Protein AF-A0A1Y3SYG1-F1 (afdb_monomer)

pLDDT: mean 78.24, std 21.33, range [22.05, 96.75]

Structure (mmCIF, N/CA/C/O backbone):
data_AF-A0A1Y3SYG1-F1
#
_entry.id   AF-A0A1Y3SYG1-F1
#
loop_
_atom_site.group_PDB
_atom_site.id
_atom_site.type_symbol
_atom_site.label_atom_id
_atom_site.label_alt_id
_atom_site.label_comp_id
_atom_site.label_asym_id
_atom_site.label_entity_id
_atom_site.label_seq_id
_atom_site.pdbx_PDB_ins_code
_atom_site.Cartn_x
_atom_site.Cartn_y
_atom_site.Cartn_z
_atom_site.occupancy
_atom_site.B_iso_or_equiv
_atom_site.auth_seq_id
_atom_site.auth_comp_id
_atom_site.auth_asym_id
_atom_site.auth_atom_id
_atom_site.pdbx_PDB_model_num
ATOM 1 N N . MET A 1 1 ? -58.475 -27.259 2.600 1.00 42.44 1 MET A N 1
ATOM 2 C CA . MET A 1 1 ? -57.195 -27.755 2.063 1.00 42.44 1 MET A CA 1
ATOM 3 C C . MET A 1 1 ? -57.195 -27.376 0.604 1.00 42.44 1 MET A C 1
ATOM 5 O O . MET A 1 1 ? -57.738 -28.128 -0.192 1.00 42.44 1 MET A O 1
ATOM 9 N N . ASP A 1 2 ? -56.652 -26.208 0.284 1.00 41.34 2 ASP A N 1
ATOM 10 C CA . ASP A 1 2 ? -56.422 -25.823 -1.103 1.00 41.34 2 ASP A CA 1
ATOM 11 C C . ASP A 1 2 ? -54.920 -25.960 -1.337 1.00 41.34 2 ASP A C 1
ATOM 13 O O . ASP A 1 2 ? -54.123 -25.118 -0.933 1.00 41.34 2 ASP A O 1
ATOM 17 N N . ASN A 1 3 ? -54.540 -27.117 -1.884 1.00 49.56 3 ASN A N 1
ATOM 18 C CA . ASN A 1 3 ? -53.209 -27.363 -2.424 1.00 49.56 3 ASN A CA 1
ATOM 19 C C . ASN A 1 3 ? -53.085 -26.517 -3.697 1.00 49.56 3 ASN A C 1
ATOM 21 O O . ASN A 1 3 ? -53.417 -26.979 -4.791 1.00 49.56 3 ASN A O 1
ATOM 25 N N . GLU A 1 4 ? -52.640 -25.268 -3.562 1.00 53.72 4 GLU A N 1
ATOM 26 C CA . GLU A 1 4 ? -52.100 -24.544 -4.706 1.00 53.72 4 GLU A CA 1
ATOM 27 C C . GLU A 1 4 ? -50.826 -25.262 -5.147 1.00 53.72 4 GLU A C 1
ATOM 29 O O . GLU A 1 4 ? -49.829 -25.320 -4.431 1.00 53.72 4 GLU A O 1
ATOM 34 N N . ILE A 1 5 ? -50.877 -25.848 -6.339 1.00 57.03 5 ILE A N 1
ATOM 35 C CA . ILE A 1 5 ? -49.697 -26.339 -7.038 1.00 57.03 5 ILE A CA 1
ATOM 36 C C . ILE A 1 5 ? -48.777 -25.130 -7.233 1.00 57.03 5 ILE A C 1
ATOM 38 O O . ILE A 1 5 ? -49.050 -24.260 -8.064 1.00 57.03 5 ILE A O 1
ATOM 42 N N . THR A 1 6 ? -47.694 -25.056 -6.461 1.00 62.66 6 THR A N 1
ATOM 43 C CA . THR A 1 6 ? -46.644 -24.052 -6.635 1.00 62.66 6 THR A CA 1
ATOM 44 C C . THR A 1 6 ? -45.927 -24.332 -7.957 1.00 62.66 6 THR A C 1
ATOM 46 O O . THR A 1 6 ? -44.929 -25.045 -8.005 1.00 62.66 6 THR A O 1
ATOM 49 N N . ASN A 1 7 ? -46.466 -23.825 -9.069 1.00 79.38 7 ASN A N 1
ATOM 50 C CA . ASN A 1 7 ? -45.788 -23.879 -10.363 1.00 79.38 7 ASN A CA 1
ATOM 51 C C . ASN A 1 7 ? -44.455 -23.103 -10.276 1.00 79.38 7 ASN A C 1
ATOM 53 O O . ASN A 1 7 ? -44.342 -22.150 -9.501 1.00 79.38 7 ASN A O 1
ATOM 57 N N . TYR A 1 8 ? -43.459 -23.494 -11.076 1.00 76.50 8 TYR A N 1
ATOM 58 C CA . TYR A 1 8 ? -42.119 -22.898 -11.145 1.00 76.50 8 TYR A CA 1
ATOM 59 C C . TYR A 1 8 ? -42.157 -21.362 -11.188 1.00 76.50 8 TYR A C 1
ATOM 61 O O . TYR A 1 8 ? -41.425 -20.701 -10.451 1.00 76.50 8 TYR A O 1
ATOM 69 N N . ASP A 1 9 ? -43.071 -20.789 -11.973 1.00 80.00 9 ASP A N 1
ATOM 70 C CA . ASP A 1 9 ? -43.232 -19.337 -12.080 1.00 80.00 9 ASP A CA 1
ATOM 71 C C . ASP A 1 9 ? -43.737 -18.694 -10.778 1.00 80.00 9 ASP A C 1
ATOM 73 O O . ASP A 1 9 ? -43.258 -17.627 -10.391 1.00 80.00 9 ASP A O 1
ATOM 77 N N . ASN A 1 10 ? -44.636 -19.361 -10.044 1.00 82.81 10 ASN A N 1
ATOM 78 C CA . ASN A 1 10 ? -45.093 -18.903 -8.728 1.00 82.81 10 ASN A CA 1
ATOM 79 C C . ASN A 1 10 ? -43.961 -18.966 -7.695 1.00 82.81 10 ASN A C 1
ATOM 81 O O . ASN A 1 10 ? -43.742 -17.990 -6.978 1.00 82.81 10 ASN A O 1
ATOM 85 N N . ALA A 1 11 ? -43.193 -20.059 -7.654 1.00 76.06 11 ALA A N 1
ATOM 86 C CA . ALA A 1 11 ? -42.041 -20.182 -6.758 1.00 76.06 11 ALA A CA 1
ATOM 87 C C . ALA A 1 11 ? -40.974 -19.109 -7.051 1.00 76.06 11 ALA A C 1
ATOM 89 O O . ALA A 1 11 ? -40.491 -18.440 -6.137 1.00 76.06 11 ALA A O 1
ATOM 90 N N . LYS A 1 12 ? -40.661 -18.870 -8.331 1.00 77.25 12 LYS A N 1
ATOM 91 C CA . LYS A 1 12 ? -39.706 -17.840 -8.768 1.00 77.25 12 LYS A CA 1
ATOM 92 C C . LYS A 1 12 ? -40.159 -16.429 -8.395 1.00 77.25 12 LYS A C 1
ATOM 94 O O . LYS A 1 12 ? -39.336 -15.612 -7.980 1.00 77.25 12 LYS A O 1
ATOM 99 N N . ASN A 1 13 ? -41.455 -16.141 -8.510 1.00 76.19 13 ASN A N 1
ATOM 100 C CA . ASN A 1 13 ? -42.017 -14.849 -8.123 1.00 76.19 13 ASN A CA 1
ATOM 101 C C . ASN A 1 13 ? -42.009 -14.641 -6.602 1.00 76.19 13 ASN A C 1
ATOM 103 O O . ASN A 1 13 ? -41.673 -13.545 -6.157 1.00 76.19 13 ASN A O 1
ATOM 107 N N . ILE A 1 14 ? -42.300 -15.679 -5.807 1.00 81.06 14 ILE A N 1
ATOM 108 C CA . ILE A 1 14 ? -42.195 -15.623 -4.339 1.00 81.06 14 ILE A CA 1
ATOM 109 C C . ILE A 1 14 ? -40.745 -15.358 -3.917 1.00 81.06 14 ILE A C 1
ATOM 111 O O . ILE A 1 14 ? -40.501 -14.426 -3.156 1.00 81.06 14 ILE A O 1
ATOM 115 N N . ILE A 1 15 ? -39.777 -16.097 -4.476 1.00 77.31 15 ILE A N 1
ATOM 116 C CA . ILE A 1 15 ? -38.346 -15.904 -4.186 1.00 77.31 15 ILE A CA 1
ATOM 117 C C . ILE A 1 15 ? -37.906 -14.480 -4.542 1.00 77.31 15 ILE A C 1
ATOM 119 O O . ILE A 1 15 ? -37.260 -13.819 -3.731 1.00 77.31 15 ILE A O 1
ATOM 123 N N . ARG A 1 16 ? -38.276 -13.978 -5.729 1.00 72.12 16 ARG A N 1
ATOM 124 C CA . ARG A 1 16 ? -37.941 -12.609 -6.146 1.00 72.12 16 ARG A CA 1
ATOM 125 C C . ARG A 1 16 ? -38.507 -11.576 -5.168 1.00 72.12 16 ARG A C 1
ATOM 127 O O . ARG A 1 16 ? -37.758 -10.730 -4.689 1.00 72.12 16 ARG A O 1
ATOM 134 N N . ARG A 1 17 ? -39.790 -11.687 -4.816 1.00 76.38 17 ARG A N 1
ATOM 135 C CA . ARG A 1 17 ? -40.459 -10.778 -3.876 1.00 76.38 17 ARG A CA 1
ATOM 136 C C . ARG A 1 17 ? -39.816 -10.806 -2.488 1.00 76.38 17 ARG A C 1
ATOM 138 O O . ARG A 1 17 ? -39.664 -9.763 -1.858 1.00 76.38 17 ARG A O 1
ATOM 145 N N . ASP A 1 18 ? -39.438 -11.980 -1.995 1.00 75.94 18 ASP A N 1
ATOM 146 C CA . ASP A 1 18 ? -38.843 -12.117 -0.665 1.00 75.94 18 ASP A CA 1
ATOM 147 C C . ASP A 1 18 ? -37.390 -11.592 -0.641 1.00 75.94 18 ASP A C 1
ATOM 149 O O . ASP A 1 18 ? -36.974 -10.972 0.343 1.00 75.94 18 ASP A O 1
ATOM 153 N N . LEU A 1 19 ? -36.644 -11.728 -1.747 1.00 68.19 19 LEU A N 1
ATOM 154 C CA . LEU A 1 19 ? -35.332 -11.094 -1.937 1.00 68.19 19 LEU A CA 1
ATOM 155 C C . LEU A 1 19 ? -35.434 -9.560 -2.036 1.00 68.19 19 LEU A C 1
ATOM 157 O O . LEU A 1 19 ? -34.642 -8.850 -1.413 1.00 68.19 19 LEU A O 1
ATOM 161 N N . GLU A 1 20 ? -36.436 -9.037 -2.747 1.00 67.25 20 GLU A N 1
ATOM 162 C CA . GLU A 1 20 ? -36.763 -7.600 -2.790 1.00 67.25 20 GLU A CA 1
ATOM 163 C C . GLU A 1 20 ? -37.224 -7.075 -1.419 1.00 67.25 20 GLU A C 1
ATOM 165 O O . GLU A 1 20 ? -36.892 -5.964 -1.011 1.00 67.25 20 GLU A O 1
ATOM 170 N N . SER A 1 21 ? -37.965 -7.876 -0.650 1.00 73.44 21 SER A N 1
ATOM 171 C CA . SER A 1 21 ? -38.320 -7.547 0.734 1.00 73.44 21 SER A CA 1
ATOM 172 C C . SER A 1 21 ? -37.069 -7.450 1.610 1.00 73.44 21 SER A C 1
ATOM 174 O O . SER A 1 21 ? -36.963 -6.564 2.460 1.00 73.44 21 SER A O 1
ATOM 176 N N . MET A 1 22 ? -36.082 -8.318 1.379 1.00 71.00 22 MET A N 1
ATOM 177 C CA . MET A 1 22 ? -34.834 -8.326 2.130 1.00 71.00 22 MET A CA 1
ATOM 178 C C . MET A 1 22 ? -33.996 -7.064 1.893 1.00 71.00 22 MET A C 1
ATOM 180 O O . MET A 1 22 ? -33.444 -6.541 2.858 1.00 71.00 22 MET A O 1
ATOM 184 N N . SER A 1 23 ? -33.937 -6.522 0.668 1.00 65.06 23 SER A N 1
ATOM 185 C CA . SER A 1 23 ? -33.213 -5.265 0.395 1.00 65.06 23 SER A CA 1
ATOM 186 C C . SER A 1 23 ? -33.805 -4.075 1.163 1.00 65.06 23 SER A C 1
ATOM 188 O O . SER A 1 23 ? -33.058 -3.253 1.697 1.00 65.06 23 SER A O 1
ATOM 190 N N . ARG A 1 24 ? -35.134 -4.037 1.322 1.00 80.50 24 ARG A N 1
ATOM 191 C CA . ARG A 1 24 ? -35.847 -3.000 2.089 1.00 80.50 24 ARG A CA 1
ATOM 192 C C . ARG A 1 24 ? -35.572 -3.073 3.589 1.00 80.50 24 ARG A C 1
ATOM 194 O O . ARG A 1 24 ? -35.461 -2.033 4.234 1.00 80.50 24 ARG A O 1
ATOM 201 N N . LYS A 1 25 ? -35.401 -4.281 4.141 1.00 86.56 25 LYS A N 1
ATOM 202 C CA . LYS A 1 25 ? -35.158 -4.477 5.582 1.00 86.56 25 LYS A CA 1
ATOM 203 C C . LYS A 1 25 ? -33.915 -3.733 6.071 1.00 86.56 25 LYS A C 1
ATOM 205 O O . LYS A 1 25 ? -33.938 -3.216 7.178 1.00 86.56 25 LYS A O 1
ATOM 210 N N . PHE A 1 26 ? -32.864 -3.597 5.260 1.00 86.81 26 PHE A N 1
ATOM 211 C CA . PHE A 1 26 ? -31.655 -2.869 5.673 1.00 86.81 26 PHE A CA 1
ATOM 212 C C . PHE A 1 26 ? -31.887 -1.360 5.836 1.00 86.81 26 PHE A C 1
ATOM 214 O O . PHE A 1 26 ? -31.311 -0.757 6.738 1.00 86.81 26 PHE A O 1
ATOM 221 N N . ILE A 1 27 ? -32.769 -0.759 5.027 1.00 90.00 27 ILE A N 1
ATOM 222 C CA . ILE A 1 27 ? -33.174 0.648 5.184 1.00 90.00 27 ILE A CA 1
ATOM 223 C C . ILE A 1 27 ? -33.971 0.828 6.473 1.00 90.00 27 ILE A C 1
ATOM 225 O O . ILE A 1 27 ? -33.717 1.768 7.225 1.00 90.00 27 ILE A O 1
ATOM 229 N N . THR A 1 28 ? -34.889 -0.098 6.754 1.00 91.38 28 THR A N 1
ATOM 230 C CA . THR A 1 28 ? -35.680 -0.108 7.988 1.00 91.38 28 THR A CA 1
ATOM 231 C C . THR A 1 28 ? -34.801 -0.291 9.227 1.00 91.38 28 THR A C 1
ATOM 233 O O . THR A 1 28 ? -34.952 0.443 10.198 1.00 91.38 28 THR A O 1
ATOM 236 N N . ILE A 1 29 ? -33.844 -1.222 9.195 1.00 91.94 29 ILE A N 1
ATOM 237 C CA . ILE A 1 29 ? -32.902 -1.419 10.303 1.00 91.94 29 ILE A CA 1
ATOM 238 C C . ILE A 1 29 ? -32.026 -0.173 10.477 1.00 91.94 29 ILE A C 1
ATOM 240 O O . ILE A 1 29 ? -31.853 0.291 11.598 1.00 91.94 29 ILE A O 1
ATOM 244 N N . GLY A 1 30 ? -31.537 0.422 9.383 1.00 92.94 30 GLY A N 1
ATOM 245 C CA . GLY A 1 30 ? -30.796 1.684 9.420 1.00 92.94 30 GLY A CA 1
ATOM 246 C C . GLY A 1 30 ? -31.573 2.819 10.096 1.00 92.94 30 GLY A C 1
ATOM 247 O O . GLY A 1 30 ? -31.002 3.539 10.911 1.00 92.94 30 GLY A O 1
ATOM 248 N N . TYR A 1 31 ? -32.878 2.938 9.828 1.00 95.12 31 TYR A N 1
ATOM 249 C CA . TYR A 1 31 ? -33.758 3.899 10.503 1.00 95.12 31 TYR A CA 1
ATOM 250 C C . TYR A 1 31 ? -33.826 3.661 12.017 1.00 95.12 31 TYR A C 1
ATOM 252 O O . TYR A 1 31 ? -33.627 4.591 12.795 1.00 95.12 31 TYR A O 1
ATOM 260 N N . TYR A 1 32 ? -34.063 2.422 12.455 1.00 94.94 32 TYR A N 1
ATOM 261 C CA . TYR A 1 32 ? -34.154 2.122 13.887 1.00 94.94 32 TYR A CA 1
ATOM 262 C C . TYR A 1 32 ? -32.809 2.258 14.606 1.00 94.94 32 TYR A C 1
ATOM 264 O O . TYR A 1 32 ? -32.778 2.742 15.734 1.00 94.94 32 TYR A O 1
ATOM 272 N N . LEU A 1 33 ? -31.693 1.928 13.951 1.00 94.50 33 LEU A N 1
ATOM 273 C CA . LEU A 1 33 ? -30.353 2.190 14.483 1.00 94.50 33 LEU A CA 1
ATOM 274 C C . LEU A 1 33 ? -30.116 3.694 14.682 1.00 94.50 33 LEU A C 1
ATOM 276 O O . LEU A 1 33 ? -29.627 4.092 15.738 1.00 94.50 33 LEU A O 1
ATOM 280 N N . LYS A 1 34 ? -30.529 4.537 13.723 1.00 94.19 34 LYS A N 1
ATOM 281 C CA . LYS A 1 34 ? -30.497 6.003 13.873 1.00 94.19 34 LYS A CA 1
ATOM 282 C C . LYS A 1 34 ? -31.398 6.468 15.012 1.00 94.19 34 LYS A C 1
ATOM 284 O O . LYS A 1 34 ? -30.951 7.236 15.850 1.00 94.19 34 LYS A O 1
ATOM 289 N N . MET A 1 35 ? -32.625 5.955 15.099 1.00 91.75 35 MET A N 1
ATOM 290 C CA . MET A 1 35 ? -33.562 6.289 16.175 1.00 91.75 35 MET A CA 1
ATOM 291 C C . MET A 1 35 ? -32.984 5.959 17.560 1.00 91.75 35 MET A C 1
ATOM 293 O O . MET A 1 35 ? -33.069 6.784 18.465 1.00 91.75 35 MET A O 1
ATOM 297 N N . ILE A 1 36 ? -32.368 4.786 17.728 1.00 93.12 36 ILE A N 1
ATOM 298 C CA . ILE A 1 36 ? -31.733 4.370 18.988 1.00 93.12 36 ILE A CA 1
ATOM 299 C C . ILE A 1 36 ? -30.513 5.247 19.291 1.00 93.12 36 ILE A C 1
ATOM 301 O O . ILE A 1 36 ? -30.333 5.664 20.434 1.00 93.12 36 ILE A O 1
ATOM 305 N N . ARG A 1 37 ? -29.694 5.557 18.277 1.00 94.25 37 ARG A N 1
ATOM 306 C CA . ARG A 1 37 ? -28.518 6.427 18.402 1.00 94.25 37 ARG A CA 1
ATOM 307 C C . ARG A 1 37 ? -28.899 7.845 18.823 1.00 94.25 37 ARG A C 1
ATOM 309 O O . ARG A 1 37 ? -28.359 8.351 19.799 1.00 94.25 37 ARG A O 1
ATOM 316 N N . ASP A 1 38 ? -29.819 8.468 18.093 1.00 92.31 38 ASP A N 1
ATOM 317 C CA . ASP A 1 38 ? -30.167 9.886 18.230 1.00 92.31 38 ASP A CA 1
ATOM 318 C C . ASP A 1 38 ? -30.917 10.170 19.542 1.00 92.31 38 ASP A C 1
ATOM 320 O O . ASP A 1 38 ? -30.843 11.276 20.069 1.00 92.31 38 ASP A O 1
ATOM 324 N N . ASN A 1 39 ? -31.597 9.160 20.096 1.00 91.75 39 ASN A N 1
ATOM 325 C CA . ASN A 1 39 ? -32.260 9.228 21.401 1.00 91.75 39 ASN A CA 1
ATOM 326 C C . ASN A 1 39 ? -31.435 8.598 22.540 1.00 91.75 39 ASN A C 1
ATOM 328 O O . ASN A 1 39 ? -31.955 8.427 23.641 1.00 91.75 39 ASN A O 1
ATOM 332 N N . GLU A 1 40 ? -30.185 8.203 22.278 1.00 91.25 40 GLU A N 1
ATOM 333 C CA . GLU A 1 40 ? -29.281 7.547 23.237 1.00 91.25 40 GLU A CA 1
ATOM 334 C C . GLU A 1 40 ? -29.888 6.323 23.961 1.00 91.25 40 GLU A C 1
ATOM 336 O O . GLU A 1 40 ? -29.518 6.002 25.091 1.00 91.25 40 GLU A O 1
ATOM 341 N N . MET A 1 41 ? -30.823 5.613 23.317 1.00 92.94 41 MET A N 1
ATOM 342 C CA . MET A 1 41 ? -31.581 4.510 23.930 1.00 92.94 41 MET A CA 1
ATOM 343 C C . MET A 1 41 ? -30.693 3.314 24.292 1.00 92.94 41 MET A C 1
ATOM 345 O O . MET A 1 41 ? -30.997 2.599 25.239 1.00 92.94 41 MET A O 1
ATOM 349 N N . TYR A 1 42 ? -29.563 3.146 23.600 1.00 90.94 42 TYR A N 1
ATOM 350 C CA . TYR A 1 42 ? -28.562 2.112 23.886 1.00 90.94 42 TYR A CA 1
ATOM 351 C C . TYR A 1 42 ? -28.005 2.186 25.321 1.00 90.94 42 TYR A C 1
ATOM 353 O O . TYR A 1 42 ? -27.531 1.185 25.851 1.00 90.94 42 TYR A O 1
ATOM 361 N N . ARG A 1 43 ? -28.100 3.346 25.990 1.00 90.50 43 ARG A N 1
ATOM 362 C CA . ARG A 1 43 ? -27.672 3.502 27.388 1.00 90.50 43 ARG A CA 1
ATOM 363 C C . ARG A 1 43 ? -28.579 2.782 28.387 1.00 90.50 43 ARG A C 1
ATOM 365 O O . ARG A 1 43 ? -28.140 2.539 29.506 1.00 90.50 43 ARG A O 1
ATOM 372 N N . GLN A 1 44 ? -29.822 2.459 28.015 1.00 88.06 44 GLN A N 1
ATOM 373 C CA . GLN A 1 44 ? -30.754 1.736 28.894 1.00 88.06 44 GLN A CA 1
ATOM 374 C C . GLN A 1 44 ? -30.231 0.339 29.238 1.00 88.06 44 GLN A C 1
ATOM 376 O O . GLN A 1 44 ? -30.383 -0.105 30.373 1.00 88.06 44 GLN A O 1
ATOM 381 N N . ASP A 1 45 ? -29.536 -0.281 28.286 1.00 83.62 45 ASP A N 1
ATOM 382 C CA . ASP A 1 45 ? -28.936 -1.606 28.426 1.00 83.62 45 ASP A CA 1
ATOM 383 C C . ASP A 1 45 ? -27.452 -1.537 28.847 1.00 83.62 45 ASP A C 1
ATOM 385 O O . ASP A 1 45 ? -26.759 -2.548 28.876 1.00 83.62 45 ASP A O 1
ATOM 389 N N . GLY A 1 46 ? -26.947 -0.346 29.196 1.00 89.75 46 GLY A N 1
ATOM 390 C CA . GLY A 1 46 ? -25.583 -0.150 29.699 1.00 89.75 46 GLY A CA 1
ATOM 391 C C . GLY A 1 46 ? -24.490 -0.021 28.633 1.00 89.75 46 GLY A C 1
ATOM 392 O O . GLY A 1 46 ? -23.319 0.075 28.995 1.00 89.75 46 GLY A O 1
ATOM 393 N N . PHE A 1 47 ? -24.839 0.038 27.346 1.00 93.06 47 PHE A N 1
ATOM 394 C CA . PHE A 1 47 ? -23.856 0.198 26.271 1.00 93.06 47 PHE A CA 1
ATOM 395 C C . PHE A 1 47 ? -23.329 1.636 26.170 1.00 93.06 47 PHE A C 1
ATOM 397 O O . PHE A 1 47 ? -24.048 2.616 26.403 1.00 93.06 47 PHE A O 1
ATOM 404 N N . LYS A 1 48 ? -22.062 1.778 25.771 1.00 91.94 48 LYS A N 1
ATOM 405 C CA . LYS A 1 48 ? -21.368 3.061 25.602 1.00 91.94 48 LYS A CA 1
ATOM 406 C C . LYS A 1 48 ? -21.825 3.808 24.355 1.00 91.94 48 LYS A C 1
ATOM 408 O O . LYS A 1 48 ? -21.949 5.035 24.385 1.00 91.94 48 LYS A O 1
ATOM 413 N N . ASP A 1 49 ? -22.031 3.092 23.254 1.00 93.50 49 ASP A N 1
ATOM 414 C CA . ASP A 1 49 ? -22.449 3.659 21.975 1.00 93.50 49 ASP A CA 1
ATOM 415 C C . ASP A 1 49 ? -23.307 2.689 21.143 1.00 93.50 49 ASP A C 1
ATOM 417 O O . ASP A 1 49 ? -23.480 1.515 21.472 1.00 93.50 49 ASP A O 1
ATOM 421 N N . ILE A 1 50 ? -23.871 3.200 20.042 1.00 93.81 50 ILE A N 1
ATOM 422 C CA . ILE A 1 50 ? -24.714 2.418 19.127 1.00 93.81 50 ILE A CA 1
ATOM 423 C C . ILE A 1 50 ? -23.961 1.249 18.467 1.00 93.81 50 ILE A C 1
ATOM 425 O O . ILE A 1 50 ? -24.589 0.282 18.040 1.00 93.81 50 ILE A O 1
ATOM 429 N N . TRP A 1 51 ? -22.632 1.326 18.344 1.00 94.62 51 TRP A N 1
ATOM 430 C CA . TRP A 1 51 ? -21.833 0.291 17.690 1.00 94.62 51 TRP A CA 1
ATOM 431 C C . TRP A 1 51 ? -21.658 -0.919 18.592 1.00 94.62 51 TRP A C 1
ATOM 433 O O . TRP A 1 51 ? -21.825 -2.037 18.115 1.00 94.62 51 TRP A O 1
ATOM 443 N N . GLU A 1 52 ? -21.360 -0.681 19.868 1.00 94.69 52 GLU A N 1
ATOM 444 C CA . GLU A 1 52 ? -21.293 -1.716 20.899 1.00 94.69 52 GLU A CA 1
ATOM 445 C C . GLU A 1 52 ? -22.652 -2.411 21.042 1.00 94.69 52 GLU A C 1
ATOM 447 O O . GLU A 1 52 ? -22.740 -3.623 20.873 1.00 94.69 52 GLU A O 1
ATOM 452 N N . PHE A 1 53 ? -23.737 -1.636 21.172 1.00 95.38 53 PHE A N 1
ATOM 453 C CA . PHE A 1 53 ? -25.102 -2.172 21.200 1.00 95.38 53 PHE A CA 1
ATOM 454 C C . PHE A 1 53 ? -25.414 -3.061 19.986 1.00 95.38 53 PHE A C 1
ATOM 456 O O . PHE A 1 53 ? -25.938 -4.167 20.132 1.00 95.38 53 PHE A O 1
ATOM 463 N N . ALA A 1 54 ? -25.092 -2.597 18.774 1.00 93.44 54 ALA A N 1
ATOM 464 C CA . ALA A 1 54 ? -25.382 -3.335 17.548 1.00 93.44 54 ALA A CA 1
ATOM 465 C C . ALA A 1 54 ? -24.556 -4.629 17.424 1.00 93.44 54 ALA A C 1
ATOM 467 O O . ALA A 1 54 ? -25.070 -5.639 16.934 1.00 93.44 54 ALA A O 1
ATOM 468 N N . GLN A 1 55 ? -23.297 -4.602 17.864 1.00 93.88 55 GLN A N 1
ATOM 469 C CA . GLN A 1 55 ? -22.396 -5.748 17.820 1.00 93.88 55 GLN A CA 1
ATOM 470 C C . GLN A 1 55 ? -22.781 -6.805 18.857 1.00 93.88 55 GLN A C 1
ATOM 472 O O . GLN A 1 55 ? -22.898 -7.974 18.494 1.00 93.88 55 GLN A O 1
ATOM 477 N N . ASP A 1 56 ? -23.020 -6.403 20.101 1.00 93.06 56 ASP A N 1
ATOM 478 C CA . ASP A 1 56 ? -23.230 -7.335 21.211 1.00 93.06 56 ASP A CA 1
ATOM 479 C C . ASP A 1 56 ? -24.655 -7.896 21.229 1.00 93.06 56 ASP A C 1
ATOM 481 O O . ASP A 1 56 ? -24.857 -9.069 21.530 1.00 93.06 56 ASP A O 1
ATOM 485 N N . THR A 1 57 ? -25.649 -7.094 20.829 1.00 93.44 57 THR A N 1
ATOM 486 C CA . THR A 1 57 ? -27.057 -7.530 20.823 1.00 93.44 57 THR A CA 1
ATOM 487 C C . THR A 1 57 ? -27.423 -8.307 19.558 1.00 93.44 57 THR A C 1
ATOM 489 O O . THR A 1 57 ? -28.197 -9.261 19.613 1.00 93.44 57 THR A O 1
ATOM 492 N N . TYR A 1 58 ? -26.901 -7.895 18.396 1.00 91.75 58 TYR A N 1
ATOM 493 C CA . TYR A 1 58 ? -27.358 -8.400 17.092 1.00 91.75 58 TYR A CA 1
ATOM 494 C C . TYR A 1 58 ? -26.239 -8.970 16.208 1.00 91.75 58 TYR A C 1
ATOM 496 O O . TYR A 1 58 ? -26.509 -9.372 15.075 1.00 91.75 58 TYR A O 1
ATOM 504 N N . GLY A 1 59 ? -24.984 -8.982 16.668 1.00 91.94 59 GLY A N 1
ATOM 505 C CA . GLY A 1 59 ? -23.843 -9.430 15.863 1.00 91.94 59 GLY A CA 1
ATOM 506 C C . GLY A 1 59 ? -23.519 -8.510 14.679 1.00 91.94 59 GLY A C 1
ATOM 507 O O . GLY A 1 59 ? -22.856 -8.930 13.728 1.00 91.94 59 GLY A O 1
ATOM 508 N N . ILE A 1 60 ? -24.007 -7.264 14.684 1.00 90.88 60 ILE A N 1
ATOM 509 C CA . ILE A 1 60 ? -23.825 -6.324 13.576 1.00 90.88 60 ILE A CA 1
ATOM 510 C C . ILE A 1 60 ? -22.537 -5.534 13.794 1.00 90.88 60 ILE A C 1
ATOM 512 O O . ILE A 1 60 ? -22.456 -4.674 14.668 1.00 90.88 60 ILE A O 1
ATOM 516 N N . SER A 1 61 ? -21.556 -5.750 12.918 1.00 93.62 61 SER A N 1
ATOM 517 C CA . SER A 1 61 ? -20.292 -5.017 12.982 1.00 93.62 61 SER A CA 1
ATOM 518 C C . SER A 1 61 ? -20.468 -3.507 12.844 1.00 93.62 61 SER A C 1
ATOM 520 O O . SER A 1 61 ? -21.325 -3.021 12.098 1.00 93.62 61 SER A O 1
ATOM 522 N N . LYS A 1 62 ? -19.576 -2.743 13.486 1.00 92.12 62 LYS A N 1
ATOM 523 C CA . LYS A 1 62 ? -19.534 -1.272 13.414 1.00 92.12 62 LYS A CA 1
ATOM 524 C C . LYS A 1 62 ? -19.620 -0.735 11.980 1.00 92.12 62 LYS A C 1
ATOM 526 O O . LYS A 1 62 ? -20.352 0.220 11.711 1.00 92.12 62 LYS A O 1
ATOM 531 N N . SER A 1 63 ? -18.903 -1.359 11.042 1.00 89.00 63 SER A N 1
ATOM 532 C CA . SER A 1 63 ? -18.902 -0.958 9.629 1.00 89.00 63 SER A CA 1
ATOM 533 C C . SER A 1 63 ? -20.241 -1.232 8.937 1.00 89.00 63 SER A C 1
ATOM 535 O O . SER A 1 63 ? -20.686 -0.426 8.121 1.00 89.00 63 SER A O 1
ATOM 537 N N . THR A 1 64 ? -20.911 -2.335 9.277 1.00 88.44 64 THR A N 1
ATOM 538 C CA . THR A 1 64 ? -22.242 -2.683 8.761 1.00 88.44 64 THR A CA 1
ATOM 539 C C . THR A 1 64 ? -23.308 -1.756 9.325 1.00 88.44 64 THR A C 1
ATOM 541 O O . THR A 1 64 ? -24.095 -1.203 8.560 1.00 88.44 64 THR A O 1
ATOM 544 N N . CYS A 1 65 ? -23.266 -1.509 10.634 1.00 90.50 65 CYS A N 1
ATOM 545 C CA . CYS A 1 65 ? -24.153 -0.580 11.324 1.00 90.50 65 CYS A CA 1
ATOM 546 C C . CYS A 1 65 ? -24.040 0.834 10.719 1.00 90.50 65 CYS A C 1
ATOM 548 O O . CYS A 1 65 ? -25.046 1.435 10.340 1.00 90.50 65 CYS A O 1
ATOM 550 N N . SER A 1 66 ? -22.810 1.330 10.512 1.00 91.75 66 SER A N 1
ATOM 551 C CA . SER A 1 66 ? -22.566 2.648 9.900 1.00 91.75 66 SER A CA 1
ATOM 552 C C . SER A 1 66 ? -23.134 2.728 8.487 1.00 91.75 66 SER A C 1
ATOM 554 O O . SER A 1 66 ? -23.783 3.705 8.116 1.00 91.75 66 SER A O 1
ATOM 556 N N . ARG A 1 67 ? -22.917 1.673 7.696 1.00 92.81 67 ARG A N 1
ATOM 557 C CA . ARG A 1 67 ? -23.370 1.603 6.309 1.00 92.81 67 ARG A CA 1
ATOM 558 C C . ARG A 1 67 ? -24.890 1.590 6.203 1.00 92.81 67 ARG A C 1
ATOM 560 O O . ARG A 1 67 ? -25.422 2.293 5.357 1.00 92.81 67 ARG A O 1
ATOM 567 N N . TRP A 1 68 ? -25.595 0.830 7.040 1.00 93.38 68 TRP A N 1
ATOM 568 C CA . TRP A 1 68 ? -27.062 0.787 7.005 1.00 93.38 68 TRP A CA 1
ATOM 569 C C . TRP A 1 68 ? -27.692 2.122 7.392 1.00 93.38 68 TRP A C 1
ATOM 571 O O . TRP A 1 68 ? -28.657 2.536 6.753 1.00 93.38 68 TRP A O 1
ATOM 581 N N . MET A 1 69 ? -27.119 2.834 8.367 1.00 92.25 69 MET A N 1
ATOM 582 C CA . MET A 1 69 ? -27.560 4.195 8.688 1.00 92.25 69 MET A CA 1
ATOM 583 C C . MET A 1 69 ? -27.320 5.164 7.521 1.00 92.25 69 MET A C 1
ATOM 585 O O . MET A 1 69 ? -28.236 5.883 7.142 1.00 92.25 69 MET A O 1
ATOM 589 N N . ALA A 1 70 ? -26.154 5.110 6.871 1.00 92.62 70 ALA A N 1
ATOM 590 C CA . ALA A 1 70 ? -25.862 5.949 5.704 1.00 92.62 70 ALA A CA 1
ATOM 591 C C . ALA A 1 70 ? -26.743 5.613 4.481 1.00 92.62 70 ALA A C 1
ATOM 593 O O . ALA A 1 70 ? -27.173 6.496 3.740 1.00 92.62 70 ALA A O 1
ATOM 594 N N . MET A 1 71 ? -27.060 4.331 4.267 1.00 91.12 71 MET A N 1
ATOM 595 C CA . MET A 1 71 ? -28.025 3.917 3.244 1.00 91.12 71 MET A CA 1
ATOM 596 C C . MET A 1 71 ? -29.425 4.452 3.549 1.00 91.12 71 MET A C 1
ATOM 598 O O . MET A 1 71 ? -30.137 4.845 2.627 1.00 91.12 71 MET A O 1
ATOM 602 N N . ASN A 1 72 ? -29.816 4.493 4.827 1.00 93.62 72 ASN A N 1
ATOM 603 C CA . ASN A 1 72 ? -31.056 5.135 5.236 1.00 93.62 72 ASN A CA 1
ATOM 604 C C . ASN A 1 72 ? -31.039 6.635 4.906 1.00 93.62 72 ASN A C 1
ATOM 606 O O . ASN A 1 72 ? -31.985 7.108 4.283 1.00 93.62 72 ASN 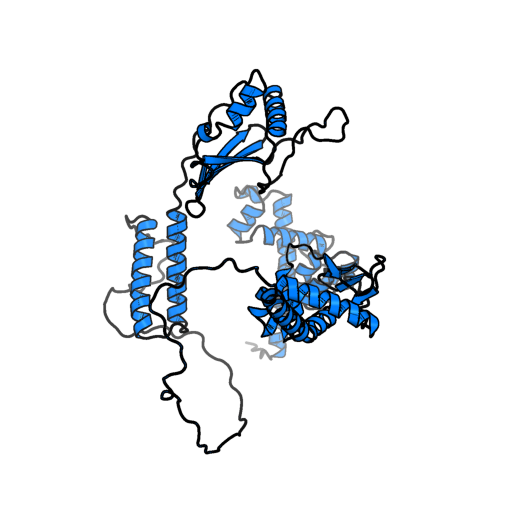A O 1
ATOM 610 N N . ASP A 1 73 ? -29.958 7.352 5.224 1.00 92.19 73 ASP A N 1
ATOM 611 C CA . ASP A 1 73 ? -29.823 8.787 4.922 1.00 92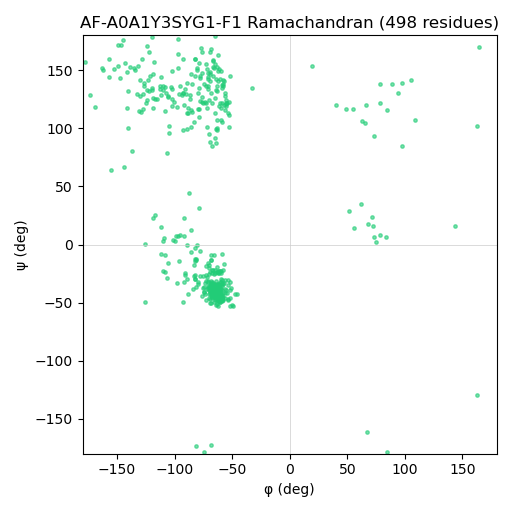.19 73 ASP A CA 1
ATOM 612 C C . ASP A 1 73 ? -30.050 9.101 3.433 1.00 92.19 73 ASP A C 1
ATOM 614 O O . ASP A 1 73 ? -30.726 10.067 3.087 1.00 92.19 73 ASP A O 1
ATOM 618 N N . LYS A 1 74 ? -29.510 8.264 2.539 1.00 90.38 74 LYS A N 1
ATOM 619 C CA . LYS A 1 74 ? -29.510 8.533 1.093 1.00 90.38 74 LYS A CA 1
ATOM 620 C C . LYS A 1 74 ? -30.758 8.016 0.367 1.00 90.38 74 LYS A C 1
ATOM 622 O O . LYS A 1 74 ? -31.324 8.713 -0.477 1.00 90.38 74 LYS A O 1
ATOM 627 N N . PHE A 1 75 ? -31.201 6.802 0.697 1.00 92.12 75 PHE A N 1
ATOM 628 C CA . PHE A 1 75 ? -32.203 6.072 -0.092 1.00 92.12 75 PHE A CA 1
ATOM 629 C C . PHE A 1 75 ? -33.585 5.975 0.568 1.00 92.12 75 PHE A C 1
ATOM 631 O O . PHE A 1 75 ? -34.537 5.531 -0.081 1.00 92.12 75 PHE A O 1
ATOM 638 N N . SER A 1 76 ? -33.734 6.374 1.837 1.00 92.12 76 SER A N 1
ATOM 639 C CA . SER A 1 76 ? -35.050 6.398 2.491 1.00 92.12 76 SER A CA 1
ATOM 640 C C . SER A 1 76 ? -35.880 7.616 2.098 1.00 92.12 76 SER A C 1
ATOM 642 O O . SER A 1 76 ? -35.346 8.645 1.680 1.00 92.12 76 SER A O 1
ATOM 644 N N . GLN A 1 77 ? -37.204 7.499 2.217 1.00 90.75 77 GLN A N 1
ATOM 645 C CA . GLN A 1 77 ? -38.120 8.624 2.023 1.00 90.75 77 GLN A CA 1
ATOM 646 C C . GLN A 1 77 ? -37.733 9.772 2.964 1.00 90.75 77 GLN A C 1
ATOM 648 O O . GLN A 1 77 ? -37.485 9.550 4.148 1.00 90.75 77 GLN A O 1
ATOM 653 N N . ASP A 1 78 ? -37.609 10.981 2.414 1.00 87.00 78 ASP A N 1
ATOM 654 C CA . ASP A 1 78 ? -37.215 12.198 3.140 1.00 87.00 78 ASP A CA 1
ATOM 655 C C . ASP A 1 78 ? -35.867 12.118 3.897 1.00 87.00 78 ASP A C 1
ATOM 657 O O . ASP A 1 78 ? -35.567 12.968 4.731 1.00 87.00 78 ASP A O 1
ATOM 661 N N . GLY A 1 79 ? -35.033 11.108 3.611 1.00 84.00 79 GLY A N 1
ATOM 662 C CA . GLY A 1 79 ? -33.701 10.928 4.203 1.00 84.00 79 GLY A CA 1
ATOM 663 C C . GLY A 1 79 ? -33.682 10.425 5.654 1.00 84.00 79 GLY A C 1
ATOM 664 O O . GLY A 1 79 ? -32.613 10.273 6.247 1.00 84.00 79 GLY A O 1
ATOM 665 N N . ASN A 1 80 ? -34.837 10.142 6.260 1.00 90.06 80 ASN A N 1
ATOM 666 C CA . ASN A 1 80 ? -34.903 9.521 7.584 1.00 90.06 80 ASN A CA 1
ATOM 667 C C . ASN A 1 80 ? -36.219 8.767 7.817 1.00 90.06 80 ASN A C 1
ATOM 669 O O . ASN A 1 80 ? -37.022 9.130 8.677 1.00 90.06 80 ASN A O 1
ATOM 673 N N . SER A 1 81 ? -36.449 7.712 7.043 1.00 91.12 81 SER A N 1
ATOM 674 C CA . SER A 1 81 ? -37.684 6.925 7.097 1.00 91.12 81 SER A CA 1
ATOM 675 C C . SER A 1 81 ? -37.394 5.425 7.098 1.00 91.12 81 SER A C 1
ATOM 677 O O . SER A 1 81 ? -36.409 4.994 6.497 1.00 91.12 81 SER A O 1
ATOM 679 N N . PRO A 1 82 ? -38.242 4.579 7.711 1.00 89.94 82 PRO A N 1
ATOM 680 C CA . PRO A 1 82 ? -38.117 3.130 7.564 1.00 89.94 82 PRO A CA 1
ATOM 681 C C . PRO A 1 82 ? -38.448 2.643 6.142 1.00 89.94 82 PRO A C 1
ATOM 683 O O . PRO A 1 82 ? -38.231 1.466 5.843 1.00 89.94 82 PRO A O 1
ATOM 686 N N . TYR A 1 83 ? -38.971 3.520 5.277 1.00 89.94 83 TYR A N 1
ATOM 687 C CA . TYR A 1 83 ? -39.407 3.207 3.921 1.00 89.94 83 TYR A CA 1
ATOM 688 C C . TYR A 1 83 ? -38.384 3.662 2.870 1.00 89.94 83 TYR A C 1
ATOM 690 O O . TYR A 1 83 ? -37.897 4.791 2.898 1.00 89.94 83 TYR A O 1
ATOM 698 N N . LEU A 1 84 ? -38.090 2.782 1.909 1.00 89.38 84 LEU A N 1
ATOM 699 C CA . LEU A 1 84 ? -37.268 3.080 0.730 1.00 89.38 84 LEU A CA 1
ATOM 700 C C . LEU A 1 84 ? -38.017 4.038 -0.219 1.00 89.38 84 LEU A C 1
ATOM 702 O O . LEU A 1 84 ? -39.231 3.890 -0.401 1.00 89.38 84 LEU A O 1
ATOM 706 N N . LYS A 1 85 ? -37.318 5.003 -0.836 1.00 90.88 85 LYS A N 1
ATOM 707 C CA . LYS A 1 85 ? -37.905 5.853 -1.889 1.00 90.88 85 LYS A CA 1
ATOM 708 C C . LYS A 1 85 ? -38.334 5.013 -3.091 1.00 90.88 85 LYS A C 1
ATOM 710 O O . LYS A 1 85 ? -37.712 4.004 -3.418 1.00 90.88 85 LYS A O 1
ATOM 715 N N . GLU A 1 86 ? -39.380 5.472 -3.769 1.00 87.50 86 GLU A N 1
ATOM 716 C CA . GLU A 1 86 ? -39.968 4.759 -4.906 1.00 87.50 86 GLU A CA 1
ATOM 717 C C . GLU A 1 86 ? -38.971 4.552 -6.052 1.00 87.50 86 GLU A C 1
ATOM 719 O O . GLU A 1 86 ? -38.919 3.472 -6.629 1.00 87.50 86 GLU A O 1
ATOM 724 N N . GLU A 1 87 ? -38.123 5.549 -6.312 1.00 88.25 87 GLU A N 1
ATOM 725 C CA . GLU A 1 87 ? -37.095 5.531 -7.363 1.00 88.25 87 GLU A CA 1
ATOM 726 C C . GLU A 1 87 ? -36.035 4.431 -7.182 1.00 88.25 87 GLU A C 1
ATOM 728 O O . GLU A 1 87 ? -35.433 3.987 -8.155 1.00 88.25 87 GLU A O 1
ATOM 733 N N . TYR A 1 88 ? -35.845 3.936 -5.954 1.00 89.12 88 TYR A N 1
ATOM 734 C CA . TYR A 1 88 ? -34.869 2.889 -5.646 1.00 89.12 88 TYR A CA 1
ATOM 735 C C . TYR A 1 88 ? -35.491 1.498 -5.492 1.00 89.12 88 TYR A C 1
ATOM 737 O O . TYR A 1 88 ? -34.791 0.547 -5.145 1.00 89.12 88 TYR A O 1
ATOM 745 N N . ARG A 1 89 ? -36.801 1.361 -5.732 1.00 85.25 89 ARG A N 1
ATOM 746 C CA . ARG A 1 89 ? -37.561 0.127 -5.492 1.00 85.25 89 ARG A CA 1
ATOM 747 C C . ARG A 1 89 ? -36.989 -1.093 -6.214 1.00 85.25 89 ARG A C 1
ATOM 749 O O . ARG A 1 89 ? -36.997 -2.178 -5.636 1.00 85.25 89 ARG A O 1
ATOM 756 N N . ASP A 1 90 ? -36.512 -0.893 -7.436 1.00 85.69 90 ASP A N 1
ATOM 757 C CA . ASP A 1 90 ? -36.059 -1.972 -8.315 1.00 85.69 90 ASP A CA 1
ATOM 758 C C . ASP A 1 90 ? -34.568 -2.305 -8.130 1.00 85.69 90 ASP A C 1
ATOM 760 O O . ASP A 1 90 ? -34.045 -3.210 -8.777 1.00 85.69 90 ASP A O 1
ATOM 764 N N . PHE A 1 91 ? -33.870 -1.604 -7.229 1.00 86.88 91 PHE A N 1
ATOM 765 C CA . PHE A 1 91 ? -32.471 -1.877 -6.915 1.00 86.88 91 PHE A CA 1
ATOM 766 C C . PHE A 1 91 ? -32.338 -2.879 -5.759 1.00 86.88 91 PHE A C 1
ATOM 768 O O . PHE A 1 91 ? -32.945 -2.768 -4.690 1.00 86.88 91 PHE A O 1
ATOM 775 N N . GLY A 1 92 ? -31.466 -3.862 -5.950 1.00 85.44 92 GLY A N 1
ATOM 776 C CA . GLY A 1 92 ? -31.065 -4.831 -4.942 1.00 85.44 92 GLY A CA 1
ATOM 777 C C . GLY A 1 92 ? -30.082 -4.266 -3.912 1.00 85.44 92 GLY A C 1
ATOM 778 O O . GLY A 1 92 ? -29.429 -3.241 -4.109 1.00 85.44 92 GLY A O 1
ATOM 779 N N . LYS A 1 93 ? -29.907 -5.001 -2.805 1.00 85.06 93 LYS A N 1
ATOM 780 C CA . LYS A 1 93 ? -29.026 -4.626 -1.680 1.00 85.06 93 LYS A CA 1
ATOM 781 C C . LYS A 1 93 ? -27.612 -4.238 -2.130 1.00 85.06 93 LYS A C 1
ATOM 783 O O . LYS A 1 93 ? -27.114 -3.183 -1.749 1.00 85.06 93 LYS A O 1
ATOM 788 N N . SER A 1 94 ? -26.964 -5.101 -2.914 1.00 87.44 94 SER A N 1
ATOM 789 C CA . SER A 1 94 ? -25.577 -4.890 -3.344 1.00 87.44 94 SER A CA 1
ATOM 790 C C . SER A 1 94 ? -25.441 -3.698 -4.291 1.00 87.44 94 SER A C 1
ATOM 792 O O . SER A 1 94 ? -24.429 -3.013 -4.246 1.00 87.44 94 SER A O 1
ATOM 794 N N . GLN A 1 95 ? -26.461 -3.416 -5.109 1.00 88.62 95 GLN A N 1
ATOM 795 C CA . GLN A 1 95 ? -26.475 -2.247 -5.992 1.00 88.62 95 GLN A CA 1
ATOM 796 C C . GLN A 1 95 ? -26.572 -0.959 -5.168 1.00 88.62 95 GLN A C 1
ATOM 798 O O . GLN A 1 95 ? -25.715 -0.090 -5.300 1.00 88.62 95 GLN A O 1
ATOM 803 N N . LEU A 1 96 ? -27.531 -0.882 -4.237 1.00 89.31 96 LEU A N 1
ATOM 804 C CA . LEU A 1 96 ? -27.690 0.269 -3.339 1.00 89.31 96 LEU A CA 1
ATOM 805 C C . LEU A 1 96 ? -26.438 0.523 -2.486 1.00 89.31 96 LEU A C 1
ATOM 807 O O . LEU A 1 96 ? -26.076 1.669 -2.227 1.00 89.31 96 LEU A O 1
ATOM 811 N N . GLN A 1 97 ? -25.747 -0.540 -2.070 1.00 90.12 97 GLN A N 1
ATOM 812 C CA . GLN A 1 97 ? -24.479 -0.424 -1.354 1.00 90.12 97 GLN A CA 1
ATOM 813 C C . GLN A 1 97 ? -23.383 0.242 -2.201 1.00 90.12 97 GLN A C 1
ATOM 815 O O . GLN A 1 97 ? -22.648 1.074 -1.672 1.00 90.12 97 GLN A O 1
ATOM 820 N N . GLU A 1 98 ? -23.254 -0.098 -3.485 1.00 90.56 98 GLU A N 1
ATOM 821 C CA . GLU A 1 98 ? -22.273 0.552 -4.367 1.00 90.56 98 GLU A CA 1
ATOM 822 C C . GLU A 1 98 ? -22.694 1.993 -4.700 1.00 90.56 98 GLU A C 1
ATOM 824 O O . GLU A 1 98 ? -21.862 2.901 -4.666 1.00 90.56 98 GLU A O 1
ATOM 829 N N . MET A 1 99 ? -23.996 2.228 -4.905 1.00 90.44 99 MET A N 1
ATOM 830 C CA . MET A 1 99 ? -24.573 3.556 -5.165 1.00 90.44 99 MET A CA 1
ATOM 831 C C . MET A 1 99 ? -24.370 4.549 -4.014 1.00 90.44 99 MET A C 1
ATOM 833 O O . MET A 1 99 ? -24.357 5.764 -4.231 1.00 90.44 99 MET A O 1
ATOM 837 N N . LEU A 1 100 ? -24.188 4.061 -2.781 1.00 90.31 100 LEU A N 1
ATOM 838 C CA . LEU A 1 100 ? -23.921 4.910 -1.618 1.00 90.31 100 LEU A CA 1
ATOM 839 C C . LEU A 1 100 ? -22.728 5.848 -1.866 1.00 90.31 100 LEU A C 1
ATOM 841 O O . LEU A 1 100 ? -22.756 7.002 -1.440 1.00 90.31 100 LEU A O 1
ATOM 845 N N . TYR A 1 101 ? -21.728 5.370 -2.610 1.00 88.25 101 TYR A N 1
ATOM 846 C CA . TYR A 1 101 ? -20.466 6.062 -2.867 1.00 88.25 101 TYR A CA 1
ATOM 847 C C . TYR A 1 101 ? -20.420 6.830 -4.199 1.00 88.25 101 TYR A C 1
ATOM 849 O O . TYR A 1 101 ? -19.350 7.306 -4.568 1.00 88.25 101 TYR A O 1
ATOM 857 N N . LEU A 1 102 ? -21.538 6.931 -4.926 1.00 87.50 102 LEU A N 1
ATOM 858 C CA . LEU A 1 102 ? -21.638 7.723 -6.158 1.00 87.50 102 LEU A CA 1
ATOM 859 C C . LEU A 1 102 ? -21.979 9.189 -5.855 1.00 87.50 102 LEU A C 1
ATOM 861 O O . LEU A 1 102 ? -22.726 9.467 -4.906 1.00 87.50 102 LEU A O 1
ATOM 865 N N . THR A 1 103 ? -21.457 10.107 -6.672 1.00 84.81 103 THR A N 1
ATOM 866 C CA . THR A 1 103 ? -21.915 11.508 -6.715 1.00 84.81 103 THR A CA 1
ATOM 867 C C . THR A 1 103 ? -23.319 11.602 -7.315 1.00 84.81 103 THR A C 1
ATOM 869 O O . THR A 1 103 ? -23.793 10.647 -7.930 1.00 84.81 103 THR A O 1
ATOM 872 N N . ASP A 1 104 ? -23.983 12.750 -7.164 1.00 81.94 104 ASP A N 1
ATOM 873 C CA . ASP A 1 104 ? -25.331 12.957 -7.712 1.00 81.94 104 ASP A CA 1
ATOM 874 C C . ASP A 1 104 ? -25.350 12.804 -9.247 1.00 81.94 104 ASP A C 1
ATOM 876 O O . ASP A 1 104 ? -26.220 12.129 -9.787 1.00 81.94 104 ASP A O 1
ATOM 880 N N . GLU A 1 105 ? -24.322 13.302 -9.945 1.00 81.31 105 GLU A N 1
ATOM 881 C CA . GLU A 1 105 ? -24.156 13.143 -11.403 1.00 81.31 105 GLU A CA 1
ATOM 882 C C . GLU A 1 105 ? -23.923 11.680 -11.824 1.00 81.31 105 GLU A C 1
ATOM 884 O O . GLU A 1 105 ? -24.427 11.213 -12.844 1.00 81.31 105 GLU A O 1
ATOM 889 N N . GLN A 1 106 ? -23.157 10.923 -11.034 1.00 84.31 106 GLN A N 1
ATOM 890 C CA . GLN A 1 106 ? -22.919 9.497 -11.278 1.00 84.31 106 GLN A CA 1
ATOM 891 C C . GLN A 1 106 ? -24.156 8.649 -10.963 1.00 84.31 106 GLN A C 1
ATOM 893 O O . GLN A 1 106 ? -24.330 7.569 -11.529 1.00 84.31 106 GLN A O 1
ATOM 898 N N . MET A 1 107 ? -25.019 9.124 -10.064 1.00 85.06 107 MET A N 1
ATOM 899 C CA . MET A 1 107 ? -26.241 8.432 -9.667 1.00 85.06 107 MET A CA 1
ATOM 900 C C . MET A 1 107 ? -27.229 8.309 -10.825 1.00 85.06 107 MET A C 1
ATOM 902 O O . MET A 1 107 ? -27.866 7.267 -10.957 1.00 85.06 107 MET A O 1
ATOM 906 N N . GLU A 1 108 ? -27.293 9.315 -11.702 1.00 86.88 108 GLU A N 1
ATOM 907 C CA . GLU A 1 108 ? -28.139 9.300 -12.904 1.00 86.88 108 GLU A CA 1
ATOM 908 C C . GLU A 1 108 ? -27.749 8.192 -13.898 1.00 86.88 108 GLU A C 1
ATOM 910 O O . GLU A 1 108 ? -28.576 7.739 -14.689 1.00 86.88 108 GLU A O 1
ATOM 915 N N . GLN A 1 109 ? -26.499 7.720 -13.847 1.00 84.81 109 GLN A N 1
ATOM 916 C CA . GLN A 1 109 ? -25.997 6.654 -14.717 1.00 84.81 109 GLN A CA 1
ATOM 917 C C . GLN A 1 109 ? -26.338 5.251 -14.194 1.00 84.81 109 GLN A C 1
ATOM 919 O O . GLN A 1 109 ? -26.271 4.280 -14.950 1.00 84.81 109 GLN A O 1
ATOM 924 N N . ALA A 1 110 ? -26.695 5.116 -12.913 1.00 87.69 110 ALA A N 1
ATOM 925 C CA . ALA A 1 110 ? -27.006 3.829 -12.307 1.00 87.69 110 ALA A CA 1
ATOM 926 C C . ALA A 1 110 ? -28.414 3.362 -12.709 1.00 87.69 110 ALA A C 1
ATOM 928 O O . ALA A 1 110 ? -29.407 4.045 -12.459 1.00 87.69 110 ALA A O 1
ATOM 929 N N . ARG A 1 111 ? -28.516 2.163 -13.295 1.00 88.44 111 ARG A N 1
ATOM 930 C CA . ARG A 1 111 ? -29.794 1.564 -13.713 1.00 88.44 111 ARG A CA 1
ATOM 931 C C . ARG A 1 111 ? -30.075 0.241 -12.981 1.00 88.44 111 ARG A C 1
ATOM 933 O O . ARG A 1 111 ? -29.125 -0.493 -12.700 1.00 88.44 111 ARG A O 1
ATOM 940 N N . PRO A 1 112 ? -31.349 -0.103 -12.691 1.00 86.88 112 PRO A N 1
ATOM 941 C CA . PRO A 1 112 ? -31.702 -1.317 -11.940 1.00 86.88 112 PRO A CA 1
ATOM 942 C C . PRO A 1 112 ? -31.251 -2.637 -12.580 1.00 86.88 112 PRO A C 1
ATOM 944 O O . PRO A 1 112 ? -31.068 -3.632 -11.884 1.00 86.88 112 PRO A O 1
ATOM 947 N N . ASP A 1 113 ? -31.059 -2.663 -13.898 1.00 87.06 113 ASP A N 1
ATOM 948 C CA . ASP A 1 113 ? -30.582 -3.825 -14.654 1.00 87.06 113 ASP A CA 1
ATOM 949 C C . ASP A 1 113 ? -29.057 -4.012 -14.604 1.00 87.06 113 ASP A C 1
ATOM 951 O O . ASP A 1 113 ? -28.569 -5.079 -14.973 1.00 87.06 113 ASP A O 1
ATOM 955 N N . MET A 1 114 ? -28.303 -3.015 -14.129 1.00 87.94 114 MET A N 1
ATOM 956 C CA . MET A 1 114 ? -26.849 -3.107 -13.987 1.00 87.94 114 MET A CA 1
ATOM 957 C C . MET A 1 114 ? -26.464 -3.988 -12.802 1.00 87.94 114 MET A C 1
ATOM 959 O O . MET A 1 114 ? -26.992 -3.867 -11.702 1.00 87.94 114 MET A O 1
ATOM 963 N N . THR A 1 115 ? -25.456 -4.827 -12.965 1.00 87.88 115 THR A N 1
ATOM 964 C CA . THR A 1 115 ? -24.846 -5.565 -11.859 1.00 87.88 115 THR A CA 1
ATOM 965 C C . THR A 1 115 ? -24.156 -4.614 -10.873 1.00 87.88 115 THR A C 1
ATOM 967 O O . THR A 1 115 ? -23.678 -3.539 -11.235 1.00 87.88 115 THR A O 1
ATOM 970 N N . ALA A 1 116 ? -24.009 -5.027 -9.608 1.00 83.62 116 ALA A N 1
ATOM 971 C CA . ALA A 1 116 ? -23.262 -4.241 -8.616 1.00 83.62 116 ALA A CA 1
ATOM 972 C C . ALA A 1 116 ? -21.815 -3.941 -9.070 1.00 83.62 116 ALA A C 1
ATOM 974 O O . ALA A 1 116 ? -21.265 -2.890 -8.753 1.00 83.62 116 ALA A O 1
ATOM 975 N N . LYS A 1 117 ? -21.209 -4.838 -9.865 1.00 84.81 117 LYS A N 1
ATOM 976 C CA . LYS A 1 117 ? -19.887 -4.620 -10.463 1.00 84.81 117 LYS A CA 1
ATOM 977 C C . LYS A 1 117 ? -19.904 -3.458 -11.456 1.00 84.81 117 LYS A C 1
ATOM 979 O O . LYS A 1 117 ? -19.017 -2.621 -11.392 1.00 84.81 117 LYS A O 1
ATOM 984 N N . GLU A 1 118 ? -20.895 -3.390 -12.337 1.00 85.81 118 GLU A N 1
ATOM 985 C CA . GLU A 1 118 ? -21.017 -2.300 -13.313 1.00 85.81 118 GLU A CA 1
ATOM 986 C C . GLU A 1 118 ? -21.278 -0.958 -12.622 1.00 85.81 118 GLU A C 1
ATOM 988 O O . GLU A 1 118 ? -20.633 0.029 -12.958 1.00 85.81 118 GLU A O 1
ATOM 993 N N . ILE A 1 119 ? -22.121 -0.933 -11.584 1.00 88.69 119 ILE A N 1
ATOM 994 C CA . ILE A 1 119 ? -22.343 0.270 -10.760 1.00 88.69 119 ILE A CA 1
ATOM 995 C C . ILE A 1 119 ? -21.043 0.725 -10.080 1.00 88.69 119 ILE A C 1
ATOM 997 O O . ILE A 1 119 ? -20.751 1.918 -10.018 1.00 88.69 119 ILE A O 1
ATOM 1001 N N . ARG A 1 120 ? -20.214 -0.212 -9.609 1.00 85.25 120 ARG A N 1
ATOM 1002 C CA . ARG A 1 120 ? -18.901 0.103 -9.030 1.00 85.25 120 ARG A CA 1
ATOM 1003 C C . ARG A 1 120 ? -17.935 0.718 -10.047 1.00 85.25 120 ARG A C 1
ATOM 1005 O O . ARG A 1 120 ? -17.083 1.514 -9.653 1.00 85.25 120 ARG A O 1
ATOM 1012 N N . GLU A 1 121 ? -18.040 0.363 -11.325 1.00 84.12 121 GLU A N 1
ATOM 1013 C CA . GLU A 1 121 ? -17.202 0.944 -12.379 1.00 84.12 121 GLU A CA 1
ATOM 1014 C C . GLU A 1 121 ? -17.585 2.402 -12.687 1.00 84.12 121 GLU A C 1
ATOM 1016 O O . GLU A 1 121 ? -16.683 3.181 -12.976 1.00 84.12 121 GLU A O 1
ATOM 1021 N N . ILE A 1 122 ? -18.848 2.817 -12.485 1.00 83.56 122 ILE A N 1
ATOM 1022 C CA . ILE A 1 122 ? -19.279 4.235 -12.582 1.00 83.56 122 ILE A CA 1
ATOM 1023 C C . ILE A 1 122 ? -18.467 5.132 -11.627 1.00 83.56 122 ILE A C 1
ATOM 1025 O O . ILE A 1 122 ? -18.170 6.285 -11.932 1.00 83.56 122 ILE A O 1
ATOM 1029 N N . ARG A 1 123 ? -18.068 4.599 -10.462 1.00 74.19 123 ARG A N 1
ATOM 1030 C CA . ARG A 1 123 ? -17.276 5.329 -9.459 1.00 74.19 123 ARG A CA 1
ATOM 1031 C C . ARG A 1 123 ? -15.857 5.649 -9.937 1.00 74.19 123 ARG A C 1
ATOM 1033 O O . ARG A 1 123 ? -15.232 6.555 -9.385 1.00 74.19 123 ARG A O 1
ATOM 1040 N N . LYS A 1 124 ? -15.296 4.889 -10.884 1.00 71.00 124 LYS A N 1
ATOM 1041 C CA . LYS A 1 124 ? -13.941 5.166 -11.371 1.00 71.00 124 LYS A CA 1
ATOM 1042 C C . LYS A 1 124 ? -14.005 6.411 -12.259 1.00 71.00 124 LYS A C 1
ATOM 1044 O O . LYS A 1 124 ? -14.757 6.387 -13.228 1.00 71.00 124 LYS A O 1
ATOM 1049 N N . PRO A 1 125 ? -13.243 7.483 -11.964 1.00 54.44 125 PRO A N 1
ATOM 1050 C CA . PRO A 1 125 ? -13.134 8.587 -12.907 1.00 54.44 125 PRO A CA 1
ATOM 1051 C C . PRO A 1 125 ? -12.647 8.012 -14.237 1.00 54.44 125 PRO A C 1
ATOM 1053 O O . PRO A 1 125 ? -11.678 7.248 -14.261 1.00 54.44 125 PRO A O 1
ATOM 1056 N N . GLU A 1 126 ? -13.360 8.317 -15.320 1.00 46.62 126 GLU A N 1
ATOM 1057 C CA . GLU A 1 126 ? -12.958 7.921 -16.664 1.00 46.62 126 GLU A CA 1
ATOM 1058 C C . GLU A 1 126 ? -11.583 8.557 -16.908 1.00 46.62 126 GLU A C 1
ATOM 1060 O O . GLU A 1 126 ? -11.456 9.780 -16.992 1.00 46.62 126 GLU A O 1
ATOM 1065 N N . ALA A 1 127 ? -10.523 7.743 -16.900 1.00 49.78 127 ALA A N 1
ATOM 1066 C CA . ALA A 1 127 ? -9.196 8.230 -17.243 1.00 49.78 127 ALA A CA 1
ATOM 1067 C C . ALA A 1 127 ? -9.282 8.819 -18.660 1.00 49.78 127 ALA A C 1
ATOM 1069 O O . ALA A 1 127 ? -9.932 8.204 -19.517 1.00 49.78 127 ALA A O 1
ATOM 1070 N N . PRO A 1 128 ? -8.681 9.994 -18.927 1.00 46.66 128 PRO A N 1
ATOM 1071 C CA . PRO A 1 128 ? -8.673 10.542 -20.274 1.00 46.66 128 PRO A CA 1
ATOM 1072 C C . PRO A 1 128 ? -8.131 9.466 -21.216 1.00 46.66 128 PRO A C 1
ATOM 1074 O O . PRO A 1 128 ? -7.049 8.928 -20.988 1.00 46.66 128 PRO A O 1
ATOM 1077 N N . LYS A 1 129 ? -8.910 9.099 -22.239 1.00 50.91 129 LYS A N 1
ATOM 1078 C CA . LYS A 1 129 ? -8.454 8.170 -23.276 1.00 50.91 129 LYS A CA 1
ATOM 1079 C C . LYS A 1 129 ? -7.291 8.844 -23.997 1.00 50.91 129 LYS A C 1
ATOM 1081 O O . LYS A 1 129 ? -7.516 9.703 -24.842 1.00 50.91 129 LYS A O 1
ATOM 1086 N N . ILE A 1 130 ? -6.065 8.486 -23.627 1.00 59.34 130 ILE A N 1
ATOM 1087 C CA . ILE A 1 130 ? -4.869 8.874 -24.368 1.00 59.34 130 ILE A CA 1
ATOM 1088 C C . ILE A 1 130 ? -5.019 8.269 -25.767 1.00 59.34 130 ILE A C 1
ATOM 1090 O O . ILE A 1 130 ? -5.166 7.052 -25.908 1.00 59.34 130 ILE A O 1
ATOM 1094 N N . GLU A 1 131 ? -5.049 9.106 -26.803 1.00 69.06 131 GLU A N 1
ATOM 1095 C CA . GLU A 1 131 ? -5.016 8.631 -28.186 1.00 69.06 131 GLU A CA 1
ATOM 1096 C C . GLU A 1 131 ? -3.619 8.075 -28.477 1.00 69.06 131 GLU A C 1
ATOM 1098 O O . GLU A 1 131 ? -2.686 8.809 -28.792 1.00 69.06 131 GLU A O 1
ATOM 1103 N N . LEU A 1 132 ? -3.465 6.757 -28.334 1.00 82.88 132 LEU A N 1
ATOM 1104 C CA . LEU A 1 132 ? -2.194 6.080 -28.573 1.00 82.88 132 LEU A CA 1
ATOM 1105 C C . LEU A 1 132 ? -1.867 6.071 -30.068 1.00 82.88 132 LEU A C 1
ATOM 1107 O O . LEU A 1 132 ? -2.624 5.554 -30.897 1.00 82.88 132 LEU A O 1
ATOM 1111 N N . LYS A 1 133 ? -0.696 6.602 -30.411 1.00 87.50 133 LYS A N 1
ATOM 1112 C CA . LYS A 1 133 ? -0.185 6.629 -31.778 1.00 87.50 133 LYS A CA 1
ATOM 1113 C C . LYS A 1 133 ? 0.384 5.259 -32.159 1.00 87.50 133 LYS A C 1
ATOM 1115 O O . LYS A 1 133 ? 0.991 4.556 -31.353 1.00 87.50 133 LYS A O 1
ATOM 1120 N N . LYS A 1 134 ? 0.226 4.873 -33.429 1.00 90.56 134 LYS A N 1
ATOM 1121 C CA . LYS A 1 134 ? 0.988 3.767 -34.027 1.00 90.56 134 LYS A CA 1
ATOM 1122 C C . LYS A 1 134 ? 2.312 4.322 -34.565 1.00 90.56 134 LYS A C 1
ATOM 1124 O O . LYS A 1 134 ? 2.249 5.228 -35.394 1.00 90.56 134 LYS A O 1
ATOM 1129 N N . PRO A 1 135 ? 3.472 3.773 -34.163 1.00 91.81 135 PRO A N 1
ATOM 1130 C CA . PRO A 1 135 ? 4.756 4.347 -34.529 1.00 91.81 135 PRO A CA 1
ATOM 1131 C C . PRO A 1 135 ? 5.069 4.147 -36.014 1.00 91.81 135 PRO A C 1
ATOM 1133 O O . PRO A 1 135 ? 4.937 3.028 -36.546 1.00 91.81 135 PRO A O 1
ATOM 1136 N N . ASP A 1 136 ? 5.514 5.227 -36.655 1.00 91.75 136 ASP A N 1
ATOM 1137 C CA . ASP A 1 136 ? 6.109 5.211 -37.990 1.00 91.75 136 ASP A CA 1
ATOM 1138 C C . ASP A 1 136 ? 7.548 4.649 -37.977 1.00 91.75 136 ASP A C 1
ATOM 1140 O O . ASP A 1 136 ? 8.048 4.171 -36.958 1.00 91.75 136 ASP A O 1
ATOM 1144 N N . GLU A 1 137 ? 8.210 4.614 -39.134 1.00 90.75 137 GLU A N 1
ATOM 1145 C CA . GLU A 1 137 ? 9.547 4.022 -39.266 1.00 90.75 137 GLU A CA 1
ATOM 1146 C C . GLU A 1 137 ? 10.630 4.783 -38.482 1.00 90.75 137 GLU A C 1
ATOM 1148 O O . GLU A 1 137 ? 11.524 4.161 -37.905 1.00 90.75 137 GLU A O 1
ATOM 1153 N N . THR A 1 138 ? 10.520 6.110 -38.390 1.00 88.81 138 THR A N 1
ATOM 1154 C CA . THR A 1 138 ? 11.468 6.939 -37.633 1.00 88.81 138 THR A CA 1
ATOM 1155 C C . THR A 1 138 ? 11.239 6.761 -36.137 1.00 88.81 138 THR A C 1
ATOM 1157 O O . THR A 1 138 ? 12.184 6.562 -35.379 1.00 88.81 138 THR A O 1
ATOM 1160 N N . GLU A 1 139 ? 9.984 6.741 -35.703 1.00 92.94 139 GLU A N 1
ATOM 1161 C CA . GLU A 1 139 ? 9.606 6.558 -34.297 1.00 92.94 139 GLU A CA 1
ATOM 1162 C C . GLU A 1 139 ? 9.976 5.165 -33.776 1.00 92.94 139 GLU A C 1
ATOM 1164 O O . GLU A 1 139 ? 10.435 5.007 -32.642 1.00 92.94 139 GLU A O 1
ATOM 1169 N N . ARG A 1 140 ? 9.867 4.142 -34.634 1.00 93.88 140 ARG A N 1
ATOM 1170 C CA . ARG A 1 140 ? 10.350 2.785 -34.338 1.00 93.88 140 ARG A CA 1
ATOM 1171 C C . ARG A 1 140 ? 11.840 2.747 -34.046 1.00 93.88 140 ARG A C 1
ATOM 1173 O O . ARG A 1 140 ? 12.259 1.939 -33.222 1.00 93.88 140 ARG A O 1
ATOM 1180 N N . LYS A 1 141 ? 12.637 3.605 -34.685 1.00 94.19 141 LYS A N 1
ATOM 1181 C CA . LYS A 1 141 ? 14.070 3.700 -34.401 1.00 94.19 141 LYS A CA 1
ATOM 1182 C C . LYS A 1 141 ? 14.311 4.157 -32.960 1.00 94.19 141 LYS A C 1
ATOM 1184 O O . LYS A 1 141 ? 15.032 3.477 -32.240 1.00 94.19 141 LYS A O 1
ATOM 1189 N N . TYR A 1 142 ? 13.626 5.209 -32.509 1.00 95.00 142 TYR A N 1
ATOM 1190 C CA . TYR A 1 142 ? 13.731 5.673 -31.121 1.00 95.00 142 TYR A CA 1
ATOM 1191 C C . TYR A 1 142 ? 13.257 4.609 -30.117 1.00 95.00 142 TYR A C 1
ATOM 1193 O O . TYR A 1 142 ? 13.908 4.391 -29.096 1.00 95.00 142 TYR A O 1
ATOM 1201 N N . LEU A 1 143 ? 12.173 3.883 -30.419 1.00 95.56 143 LEU A N 1
ATOM 1202 C CA . LEU A 1 143 ? 11.724 2.750 -29.595 1.00 95.56 143 LEU A CA 1
ATOM 1203 C C . LEU A 1 143 ? 12.763 1.621 -29.536 1.00 95.56 143 LEU A C 1
ATOM 1205 O O . LEU A 1 143 ? 12.971 1.034 -28.474 1.00 95.56 143 LEU A O 1
ATOM 1209 N N . ASN A 1 144 ? 13.436 1.327 -30.649 1.00 95.81 144 ASN A N 1
ATOM 1210 C CA . ASN A 1 144 ? 14.506 0.335 -30.701 1.00 95.81 144 ASN A CA 1
ATOM 1211 C C . ASN A 1 144 ? 15.728 0.775 -29.885 1.00 95.81 144 ASN A C 1
ATOM 1213 O O . ASN A 1 144 ? 16.276 -0.034 -29.139 1.00 95.81 144 ASN A O 1
ATOM 1217 N N . ASP A 1 145 ? 16.131 2.041 -29.968 1.00 95.19 145 ASP A N 1
ATOM 1218 C CA . ASP A 1 145 ? 17.256 2.576 -29.194 1.00 95.19 145 ASP A CA 1
ATOM 1219 C C . ASP A 1 145 ? 16.950 2.576 -27.684 1.00 95.19 145 ASP A C 1
ATOM 1221 O O . ASP A 1 145 ? 17.768 2.131 -26.868 1.00 95.19 145 ASP A O 1
ATOM 1225 N N . ALA A 1 146 ? 15.722 2.943 -27.303 1.00 96.00 146 ALA A N 1
ATOM 1226 C CA . ALA A 1 146 ? 15.226 2.793 -25.936 1.00 96.00 146 ALA A CA 1
ATOM 1227 C C . ALA A 1 146 ? 15.227 1.320 -25.484 1.00 96.00 146 ALA A C 1
ATOM 1229 O O . ALA A 1 146 ? 15.702 0.998 -24.391 1.00 96.00 146 ALA A O 1
ATOM 1230 N N . ALA A 1 147 ? 14.759 0.400 -26.332 1.00 96.75 147 ALA A N 1
ATOM 1231 C CA . ALA A 1 147 ? 14.753 -1.030 -26.043 1.00 96.75 147 ALA A CA 1
ATOM 1232 C C . ALA A 1 147 ? 16.170 -1.581 -25.832 1.00 96.75 147 ALA A C 1
ATOM 1234 O O . ALA A 1 147 ? 16.408 -2.281 -24.846 1.00 96.75 147 ALA A O 1
ATOM 1235 N N . LYS A 1 148 ? 17.137 -1.213 -26.685 1.00 95.19 148 LYS A N 1
ATOM 1236 C CA . LYS A 1 148 ? 18.552 -1.585 -26.518 1.00 95.19 148 LYS A CA 1
ATOM 1237 C C . LYS A 1 148 ? 19.091 -1.136 -25.165 1.00 95.19 148 LYS A C 1
ATOM 1239 O O . LYS A 1 148 ? 19.710 -1.924 -24.448 1.00 95.19 148 LYS A O 1
ATOM 1244 N N . ARG A 1 149 ? 18.802 0.107 -24.768 1.00 94.88 149 ARG A N 1
ATOM 1245 C CA . ARG A 1 149 ? 19.201 0.643 -23.461 1.00 94.88 149 ARG A CA 1
ATOM 1246 C C . ARG A 1 149 ? 18.620 -0.170 -22.302 1.00 94.88 149 ARG A C 1
ATOM 1248 O O . ARG A 1 149 ? 19.352 -0.476 -21.352 1.00 94.88 149 ARG A O 1
ATOM 1255 N N . LEU A 1 150 ? 17.337 -0.527 -22.364 1.00 95.06 150 LEU A N 1
ATOM 1256 C CA . LEU A 1 150 ? 16.674 -1.335 -21.335 1.00 95.06 150 LEU A CA 1
ATOM 1257 C C . LEU A 1 150 ? 17.240 -2.758 -21.275 1.00 95.06 150 LEU A C 1
ATOM 1259 O O . LEU A 1 150 ? 17.559 -3.233 -20.184 1.00 95.06 150 LEU A O 1
ATOM 1263 N N . ILE A 1 151 ? 17.439 -3.410 -22.424 1.00 94.62 151 ILE A N 1
ATOM 1264 C CA . ILE A 1 151 ? 18.047 -4.747 -22.513 1.00 94.62 151 ILE A CA 1
ATOM 1265 C C . ILE A 1 151 ? 19.447 -4.727 -21.907 1.00 94.62 151 ILE A C 1
ATOM 1267 O O . ILE A 1 151 ? 19.769 -5.575 -21.078 1.00 94.62 151 ILE A O 1
ATOM 1271 N N . SER A 1 152 ? 20.271 -3.739 -22.250 1.00 90.94 152 SER A N 1
ATOM 1272 C CA . SER A 1 152 ? 21.620 -3.619 -21.699 1.00 90.94 152 SER A CA 1
ATOM 1273 C C . SER A 1 152 ? 21.610 -3.426 -20.184 1.00 90.94 152 SER A C 1
ATOM 1275 O O . SER A 1 152 ? 22.383 -4.090 -19.491 1.00 90.94 152 SER A O 1
ATOM 1277 N N . SER A 1 153 ? 20.700 -2.592 -19.669 1.00 90.81 153 SER A N 1
ATOM 1278 C CA . SER A 1 153 ? 20.571 -2.292 -18.235 1.00 90.81 153 SER A CA 1
ATOM 1279 C C . SER A 1 153 ? 20.029 -3.462 -17.420 1.00 90.81 153 SER A C 1
ATOM 1281 O O . SER A 1 153 ? 20.405 -3.647 -16.264 1.00 90.81 153 SER A O 1
ATOM 1283 N N . TRP A 1 154 ? 19.102 -4.230 -17.991 1.00 94.31 154 TRP A N 1
ATOM 1284 C CA . TRP A 1 154 ? 18.337 -5.260 -17.286 1.00 94.31 154 TRP A CA 1
ATOM 1285 C C . TRP A 1 154 ? 18.566 -6.658 -17.849 1.00 94.31 154 TRP A C 1
ATOM 1287 O O . TRP A 1 154 ? 17.745 -7.547 -17.640 1.00 94.31 154 TRP A O 1
ATOM 1297 N N . HIS A 1 155 ? 19.690 -6.868 -18.528 1.00 89.88 155 HIS A N 1
ATOM 1298 C CA . HIS A 1 155 ? 20.001 -8.089 -19.266 1.00 89.88 155 HIS A CA 1
ATOM 1299 C C . HIS A 1 155 ? 19.769 -9.368 -18.449 1.00 89.88 155 HIS A C 1
ATOM 1301 O O . HIS A 1 155 ? 19.016 -10.249 -18.857 1.00 89.88 155 HIS A O 1
ATOM 1307 N N . PHE A 1 156 ? 20.356 -9.442 -17.249 1.00 91.44 156 PHE A N 1
ATOM 1308 C CA . PHE A 1 156 ? 20.198 -10.597 -16.362 1.00 91.44 156 PHE A CA 1
ATOM 1309 C C . PHE A 1 156 ? 18.741 -10.808 -15.931 1.00 91.44 156 PHE A C 1
ATOM 1311 O O . PHE A 1 156 ? 18.258 -11.934 -15.873 1.00 91.44 156 PHE A O 1
ATOM 1318 N N . TRP A 1 157 ? 18.014 -9.720 -15.677 1.00 95.69 157 TRP A N 1
ATOM 1319 C CA . TRP A 1 157 ? 16.612 -9.798 -15.284 1.00 95.69 157 TRP A CA 1
ATOM 1320 C C . TRP A 1 157 ? 15.729 -10.309 -16.427 1.00 95.69 157 TRP A C 1
ATOM 1322 O O . TRP A 1 157 ? 14.856 -11.134 -16.187 1.00 95.69 157 TRP A O 1
ATOM 1332 N N . PHE A 1 158 ? 15.964 -9.884 -17.667 1.00 94.06 158 PHE A N 1
ATOM 1333 C CA . PHE A 1 158 ? 15.245 -10.440 -18.812 1.00 94.06 158 PHE A CA 1
ATOM 1334 C C . PHE A 1 158 ? 15.538 -11.937 -19.004 1.00 94.06 158 PHE A C 1
ATOM 1336 O O . PHE A 1 158 ? 14.613 -12.692 -19.280 1.00 94.06 158 PHE A O 1
ATOM 1343 N N . LEU A 1 159 ? 16.779 -12.388 -18.781 1.00 91.06 159 LEU A N 1
ATOM 1344 C CA . LEU A 1 159 ? 17.157 -13.803 -18.908 1.00 91.06 159 LEU A CA 1
ATOM 1345 C C . LEU A 1 159 ? 16.482 -14.729 -17.890 1.00 91.06 159 LEU A C 1
ATOM 1347 O O . LEU A 1 159 ? 16.175 -15.869 -18.224 1.00 91.06 159 LEU A O 1
ATOM 1351 N N . GLN A 1 160 ? 16.242 -14.255 -16.665 1.00 93.81 160 GLN A N 1
ATOM 1352 C CA . GLN A 1 160 ? 15.618 -15.065 -15.611 1.00 93.81 160 GLN A CA 1
ATOM 1353 C C . GLN A 1 160 ? 14.221 -15.584 -15.976 1.00 93.81 160 GLN A C 1
ATOM 1355 O O . GLN A 1 160 ? 13.818 -16.633 -15.485 1.00 93.81 160 GLN A O 1
ATOM 1360 N N . ASP A 1 161 ? 13.484 -14.851 -16.809 1.00 94.75 161 ASP A N 1
ATOM 1361 C CA . ASP A 1 161 ? 12.200 -15.294 -17.352 1.00 94.75 161 ASP A CA 1
ATOM 1362 C C . ASP A 1 161 ? 12.066 -14.789 -18.790 1.00 94.75 161 ASP A C 1
ATOM 1364 O O . ASP A 1 161 ? 11.281 -13.897 -19.116 1.00 94.75 161 ASP A O 1
ATOM 1368 N N . PHE A 1 162 ? 12.922 -15.335 -19.650 1.00 92.69 162 PHE A N 1
ATOM 1369 C CA . PHE A 1 162 ? 13.036 -14.913 -21.041 1.00 92.69 162 PHE A CA 1
ATOM 1370 C C . PHE A 1 162 ? 11.723 -15.081 -21.819 1.00 92.69 162 PHE A C 1
ATOM 1372 O O . PHE A 1 162 ? 11.385 -14.249 -22.665 1.00 92.69 162 PHE A O 1
ATOM 1379 N N . MET A 1 163 ? 10.952 -16.126 -21.499 1.00 92.69 163 MET A N 1
ATOM 1380 C CA . MET A 1 163 ? 9.686 -16.407 -22.170 1.00 92.69 163 MET A CA 1
ATOM 1381 C C . MET A 1 163 ? 8.664 -15.299 -21.930 1.00 92.69 163 MET A C 1
ATOM 1383 O O . MET A 1 163 ? 8.147 -14.744 -22.898 1.00 92.69 163 MET A O 1
ATOM 1387 N N . ASN A 1 164 ? 8.421 -14.925 -20.672 1.00 94.56 164 ASN A N 1
ATOM 1388 C CA . ASN A 1 164 ? 7.400 -13.924 -20.362 1.00 94.56 164 ASN A CA 1
ATOM 1389 C C . ASN A 1 164 ? 7.912 -12.491 -20.539 1.00 94.56 164 ASN A C 1
ATOM 1391 O O . ASN A 1 164 ? 7.136 -11.597 -20.856 1.00 94.56 164 ASN A O 1
ATOM 1395 N N . ARG A 1 165 ? 9.216 -12.245 -20.347 1.00 95.88 165 ARG A N 1
ATOM 1396 C CA . ARG A 1 165 ? 9.781 -10.884 -20.359 1.00 95.88 165 ARG A CA 1
ATOM 1397 C C . ARG A 1 165 ? 10.251 -10.427 -21.737 1.00 95.88 165 ARG A C 1
ATOM 1399 O O . ARG A 1 165 ? 10.308 -9.219 -21.957 1.00 95.88 165 ARG A O 1
ATOM 1406 N N . VAL A 1 166 ? 10.583 -11.345 -22.649 1.00 91.69 166 VAL A N 1
ATOM 1407 C CA . VAL A 1 166 ? 11.103 -11.011 -23.991 1.00 91.69 166 VAL A CA 1
ATOM 1408 C C . VAL A 1 166 ? 10.287 -11.659 -25.108 1.00 91.69 166 VAL A C 1
ATOM 1410 O O . VAL A 1 166 ? 9.889 -10.966 -26.039 1.00 91.69 166 VAL A O 1
ATOM 1413 N N . MET A 1 167 ? 10.017 -12.967 -25.043 1.00 91.75 167 MET A N 1
ATOM 1414 C CA . MET A 1 167 ? 9.378 -13.675 -26.163 1.00 91.75 167 MET A CA 1
ATOM 1415 C C . MET A 1 167 ? 7.877 -13.400 -26.291 1.00 91.75 167 MET A C 1
ATOM 1417 O O . MET A 1 167 ? 7.380 -13.306 -27.410 1.00 91.75 167 MET A O 1
ATOM 1421 N N . GLN A 1 168 ? 7.149 -13.277 -25.182 1.00 93.00 168 GLN A N 1
ATOM 1422 C CA . GLN A 1 168 ? 5.712 -13.006 -25.191 1.00 93.00 168 GLN A CA 1
ATOM 1423 C C . GLN A 1 168 ? 5.446 -11.501 -25.098 1.00 93.00 168 GLN A C 1
ATOM 1425 O O . GLN A 1 168 ? 5.459 -10.920 -24.015 1.00 93.00 168 GLN A O 1
ATOM 1430 N N . VAL A 1 169 ? 5.183 -10.866 -26.243 1.00 90.75 169 VAL A N 1
ATOM 1431 C CA . VAL A 1 169 ? 4.971 -9.408 -26.334 1.00 90.75 169 VAL A CA 1
ATOM 1432 C C . VAL A 1 169 ? 3.727 -8.909 -25.586 1.00 90.75 169 VAL A C 1
ATOM 1434 O O . VAL A 1 169 ? 3.703 -7.750 -25.185 1.00 90.75 169 VAL A O 1
ATOM 1437 N N . ASP A 1 170 ? 2.742 -9.773 -25.325 1.00 89.06 170 ASP A N 1
ATOM 1438 C CA . ASP A 1 170 ? 1.539 -9.432 -24.546 1.00 89.06 170 ASP A CA 1
ATOM 1439 C C . ASP A 1 170 ? 1.769 -9.505 -23.022 1.00 89.06 170 ASP A C 1
ATOM 1441 O O . ASP A 1 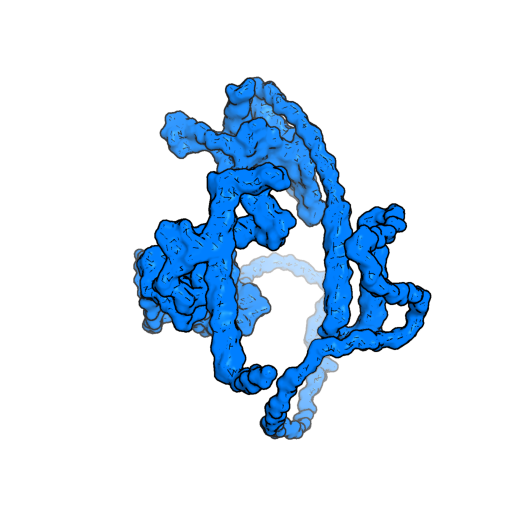170 ? 1.148 -8.774 -22.243 1.00 89.06 170 ASP A O 1
ATOM 1445 N N . GLU A 1 171 ? 2.684 -10.373 -22.577 1.00 93.12 171 GLU A N 1
ATOM 1446 C CA . GLU A 1 171 ? 3.013 -10.562 -21.156 1.00 93.12 171 GLU A CA 1
ATOM 1447 C C . GLU A 1 171 ? 4.175 -9.669 -20.703 1.00 93.12 171 GLU A C 1
ATOM 1449 O O . GLU A 1 171 ? 4.168 -9.162 -19.576 1.00 93.12 171 GLU A O 1
ATOM 1454 N N . SER A 1 172 ? 5.124 -9.386 -21.599 1.00 94.12 172 SER A N 1
ATOM 1455 C CA . SER A 1 172 ? 6.307 -8.564 -21.328 1.00 94.12 172 SER A CA 1
ATOM 1456 C C . SER A 1 172 ? 5.971 -7.202 -20.694 1.00 94.12 172 SER A C 1
ATOM 1458 O O . SER A 1 172 ? 6.555 -6.881 -19.652 1.00 94.12 172 SER A O 1
ATOM 1460 N N . PRO A 1 173 ? 4.971 -6.432 -21.176 1.00 95.69 173 PRO A N 1
ATOM 1461 C CA . PRO A 1 173 ? 4.537 -5.201 -20.518 1.00 95.69 173 PRO A CA 1
ATOM 1462 C C . PRO A 1 173 ? 4.136 -5.370 -19.051 1.00 95.69 173 PRO A C 1
ATOM 1464 O O . PRO A 1 173 ? 4.441 -4.513 -18.221 1.00 95.69 173 PRO A O 1
ATOM 1467 N N . LYS A 1 174 ? 3.454 -6.468 -18.702 1.00 94.69 174 LYS A N 1
ATOM 1468 C CA . LYS A 1 174 ? 2.998 -6.718 -17.326 1.00 94.69 174 LYS A CA 1
ATOM 1469 C C . LYS A 1 174 ? 4.193 -6.960 -16.410 1.00 94.69 174 LYS A C 1
ATOM 1471 O O . LYS A 1 174 ? 4.245 -6.404 -15.314 1.00 94.69 174 LYS A O 1
ATOM 1476 N N . GLU A 1 175 ? 5.166 -7.738 -16.871 1.00 96.06 175 GLU A N 1
ATOM 1477 C CA . GLU A 1 175 ? 6.397 -8.013 -16.129 1.00 96.06 175 GLU A CA 1
ATOM 1478 C C . GLU A 1 175 ? 7.277 -6.765 -15.975 1.00 96.06 175 GLU A C 1
ATOM 1480 O O . GLU A 1 175 ? 7.799 -6.501 -14.887 1.00 96.06 175 GLU A O 1
ATOM 1485 N N . ILE A 1 176 ? 7.405 -5.949 -17.026 1.00 94.38 176 ILE A N 1
ATOM 1486 C CA . ILE A 1 176 ? 8.170 -4.696 -16.969 1.00 94.38 176 ILE A CA 1
ATOM 1487 C C . ILE A 1 176 ? 7.511 -3.706 -15.998 1.00 94.38 176 ILE A C 1
ATOM 1489 O O . ILE A 1 176 ? 8.205 -3.128 -15.159 1.00 94.38 176 ILE A O 1
ATOM 1493 N N . ARG A 1 177 ? 6.178 -3.563 -16.014 1.00 93.62 177 ARG A N 1
ATOM 1494 C CA . ARG A 1 177 ? 5.461 -2.721 -15.038 1.00 93.62 177 ARG A CA 1
ATOM 1495 C C . ARG A 1 177 ? 5.673 -3.189 -13.597 1.00 93.62 177 ARG A C 1
ATOM 1497 O O . ARG A 1 177 ? 5.968 -2.364 -12.735 1.00 93.62 177 ARG A O 1
ATOM 1504 N N . LYS A 1 178 ? 5.624 -4.502 -13.332 1.00 94.31 178 LYS A N 1
ATOM 1505 C CA . LYS A 1 178 ? 5.943 -5.060 -12.000 1.00 94.31 178 LYS A CA 1
ATOM 1506 C C . LYS A 1 178 ? 7.358 -4.687 -11.548 1.00 94.31 178 LYS A C 1
ATOM 1508 O O . LYS A 1 178 ? 7.554 -4.315 -10.396 1.00 94.31 178 LYS A O 1
ATOM 1513 N N . LYS A 1 179 ? 8.347 -4.740 -12.448 1.00 93.31 179 LYS A N 1
ATOM 1514 C CA . LYS A 1 179 ? 9.741 -4.363 -12.143 1.00 93.31 179 LYS A CA 1
ATOM 1515 C C . LYS A 1 179 ? 9.888 -2.895 -11.728 1.00 93.31 179 LYS A C 1
ATOM 1517 O O . LYS A 1 179 ? 10.771 -2.582 -10.919 1.00 93.31 179 LYS A O 1
ATOM 1522 N N . LEU A 1 180 ? 9.069 -2.028 -12.323 1.00 90.94 180 LEU A N 1
ATOM 1523 C CA . LEU A 1 180 ? 9.079 -0.574 -12.160 1.00 90.94 180 LEU A CA 1
ATOM 1524 C C . LEU A 1 180 ? 8.264 -0.076 -10.958 1.00 90.94 180 LEU A C 1
ATOM 1526 O O . LEU A 1 180 ? 8.328 1.112 -10.647 1.00 90.94 180 LEU A O 1
ATOM 1530 N N . ALA A 1 181 ? 7.529 -0.951 -10.263 1.00 87.81 181 ALA A N 1
ATOM 1531 C CA . ALA A 1 181 ? 6.754 -0.575 -9.084 1.00 87.81 181 ALA A CA 1
ATOM 1532 C C . ALA A 1 181 ? 7.649 0.097 -8.021 1.00 87.81 181 ALA A C 1
ATOM 1534 O O . ALA A 1 181 ? 8.637 -0.485 -7.568 1.00 87.81 181 ALA A O 1
ATOM 1535 N N . GLY A 1 182 ? 7.317 1.342 -7.658 1.00 78.19 182 GLY A N 1
ATOM 1536 C CA . GLY A 1 182 ? 8.061 2.138 -6.672 1.00 78.19 182 GLY A CA 1
ATOM 1537 C C . GLY A 1 182 ? 9.427 2.664 -7.140 1.00 78.19 182 GLY A C 1
ATOM 1538 O O . GLY A 1 182 ? 10.242 3.043 -6.303 1.00 78.19 182 GLY A O 1
ATOM 1539 N N . LYS A 1 183 ? 9.715 2.668 -8.449 1.00 86.38 183 LYS A N 1
ATOM 1540 C CA . LYS A 1 183 ? 10.995 3.133 -9.020 1.00 86.38 183 LYS A CA 1
ATOM 1541 C C . LYS A 1 183 ? 10.798 4.266 -10.025 1.00 86.38 183 LYS A C 1
ATOM 1543 O O . LYS A 1 183 ? 9.689 4.506 -10.496 1.00 86.38 183 LYS A O 1
ATOM 1548 N N . SER A 1 184 ? 11.897 4.944 -10.376 1.00 84.44 184 SER A N 1
ATOM 1549 C CA . SER A 1 184 ? 11.901 5.926 -11.469 1.00 84.44 184 SER A CA 1
ATOM 1550 C C . SER A 1 184 ? 11.462 5.276 -12.783 1.00 84.44 184 SER A C 1
ATOM 1552 O O . SER A 1 184 ? 11.874 4.160 -13.097 1.00 84.44 184 SER A O 1
ATOM 1554 N N . ARG A 1 185 ? 10.634 5.995 -13.543 1.00 92.06 185 ARG A N 1
ATOM 1555 C CA . ARG A 1 185 ? 10.048 5.556 -14.819 1.00 92.06 185 ARG A CA 1
ATOM 1556 C C . ARG A 1 185 ? 10.609 6.310 -16.031 1.00 92.06 185 ARG A C 1
ATOM 1558 O O . ARG A 1 185 ? 10.159 6.059 -17.142 1.00 92.06 185 ARG A O 1
ATOM 1565 N N . CYS A 1 186 ? 11.580 7.201 -15.824 1.00 93.81 186 CYS A N 1
ATOM 1566 C CA . CYS A 1 186 ? 12.255 7.962 -16.876 1.00 93.81 186 CYS A CA 1
ATOM 1567 C C . CYS A 1 186 ? 13.636 7.352 -17.161 1.00 93.81 186 CYS A C 1
ATOM 1569 O O . CYS A 1 186 ? 14.446 7.191 -16.241 1.00 93.81 186 CYS A O 1
ATOM 1571 N N . TYR A 1 187 ? 13.902 7.000 -18.421 1.00 94.56 187 TYR A N 1
ATOM 1572 C CA . TYR A 1 187 ? 15.150 6.371 -18.859 1.00 94.56 187 TYR A CA 1
ATOM 1573 C C . TYR A 1 187 ? 15.740 7.090 -20.069 1.00 94.56 187 TYR A C 1
ATOM 1575 O O . TYR A 1 187 ? 15.081 7.242 -21.091 1.00 94.56 187 TYR A O 1
ATOM 1583 N N . TYR A 1 188 ? 17.013 7.467 -19.972 1.00 95.12 188 TYR A N 1
ATOM 1584 C CA . TYR A 1 188 ? 17.763 8.089 -21.064 1.00 95.12 188 TYR A CA 1
ATOM 1585 C C . TYR A 1 188 ? 18.455 7.036 -21.930 1.00 95.12 188 TYR A C 1
ATOM 1587 O O . TYR A 1 188 ? 19.037 6.078 -21.400 1.00 95.12 188 TYR A O 1
ATOM 1595 N N . PHE A 1 189 ? 18.424 7.236 -23.247 1.00 95.31 189 PHE A N 1
ATOM 1596 C CA . PHE A 1 189 ? 19.047 6.366 -24.243 1.00 95.31 189 PHE A CA 1
ATOM 1597 C C . PHE A 1 189 ? 19.798 7.178 -25.304 1.00 95.31 189 PHE A C 1
ATOM 1599 O O . PHE A 1 189 ? 19.472 8.331 -25.583 1.00 95.31 189 PHE A O 1
ATOM 1606 N N . SER A 1 190 ? 20.837 6.572 -25.875 1.00 92.88 190 SER A N 1
ATOM 1607 C CA . SER A 1 190 ? 21.659 7.192 -26.915 1.00 92.88 190 SER A CA 1
ATOM 1608 C C . SER A 1 190 ? 21.029 6.992 -28.287 1.00 92.88 190 SER A C 1
ATOM 1610 O O . SER A 1 190 ? 20.575 5.892 -28.597 1.00 92.88 190 SER A O 1
ATOM 1612 N N . THR A 1 191 ? 21.054 8.038 -29.104 1.00 91.44 191 THR A N 1
ATOM 1613 C CA . THR A 1 191 ? 20.635 8.023 -30.510 1.00 91.44 191 THR A CA 1
ATOM 1614 C C . THR A 1 191 ? 21.817 8.409 -31.403 1.00 91.44 191 THR A C 1
ATOM 1616 O O . THR A 1 191 ? 22.906 8.719 -30.920 1.00 91.44 191 THR A O 1
ATOM 1619 N N . ASP A 1 192 ? 21.623 8.425 -32.722 1.00 87.00 192 ASP A N 1
A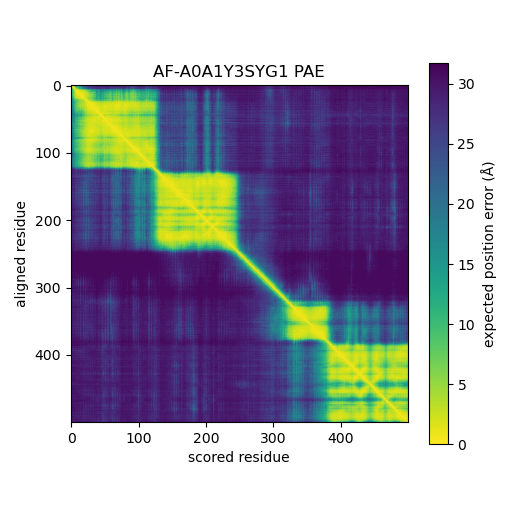TOM 1620 C CA . ASP A 1 192 ? 22.627 8.927 -33.668 1.00 87.00 192 ASP A CA 1
ATOM 1621 C C . ASP A 1 192 ? 22.827 10.449 -33.610 1.00 87.00 192 ASP A C 1
ATOM 1623 O O . ASP A 1 192 ? 23.845 10.947 -34.090 1.00 87.00 192 ASP A O 1
ATOM 1627 N N . LYS A 1 193 ? 21.877 11.187 -33.024 1.00 87.69 193 LYS A N 1
ATOM 1628 C CA . LYS A 1 193 ? 21.911 12.654 -32.940 1.00 87.69 193 LYS A CA 1
ATOM 1629 C C . LYS A 1 193 ? 22.245 13.177 -31.542 1.00 87.69 193 LYS A C 1
ATOM 1631 O O . LYS A 1 193 ? 22.601 14.344 -31.412 1.00 87.69 193 LYS A O 1
ATOM 1636 N N . GLY A 1 194 ? 22.146 12.348 -30.501 1.00 92.19 194 GLY A N 1
ATOM 1637 C CA . GLY A 1 194 ? 22.379 12.779 -29.126 1.00 92.19 194 GLY A CA 1
ATOM 1638 C C . GLY A 1 194 ? 21.808 11.820 -28.085 1.00 92.19 194 GLY A C 1
ATOM 1639 O O . GLY A 1 194 ? 22.107 10.627 -28.079 1.00 92.19 194 GLY A O 1
ATOM 1640 N N . THR A 1 195 ? 21.045 12.366 -27.137 1.00 93.88 195 THR A N 1
ATOM 1641 C CA . THR A 1 195 ? 20.424 11.608 -26.040 1.00 93.88 195 THR A CA 1
ATOM 1642 C C . THR A 1 195 ? 18.935 11.910 -25.994 1.00 93.88 195 THR A C 1
ATOM 1644 O O . THR A 1 195 ? 18.556 13.044 -25.724 1.00 93.88 195 THR A O 1
ATOM 1647 N N . GLY A 1 196 ? 18.113 10.889 -26.230 1.00 94.25 196 GLY A N 1
ATOM 1648 C CA . GLY A 1 196 ? 16.668 10.935 -26.016 1.00 94.25 196 GLY A CA 1
ATOM 1649 C C . GLY A 1 196 ? 16.285 10.339 -24.662 1.00 94.25 196 GLY A C 1
ATOM 1650 O O . GLY A 1 196 ? 17.131 9.811 -23.924 1.00 94.25 196 GLY A O 1
ATOM 1651 N N . HIS A 1 197 ? 14.998 10.391 -24.326 1.00 95.75 197 HIS A N 1
ATOM 1652 C CA . HIS A 1 197 ? 14.488 9.725 -23.129 1.00 95.75 197 HIS A CA 1
ATOM 1653 C C . HIS A 1 197 ? 13.100 9.118 -23.329 1.00 95.75 197 HIS A C 1
ATOM 1655 O O . HIS A 1 197 ? 12.343 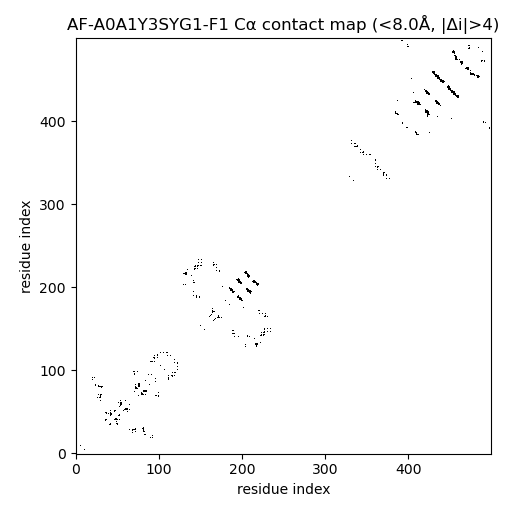9.502 -24.216 1.00 95.75 197 HIS A O 1
ATOM 1661 N N . ILE A 1 198 ? 12.788 8.111 -22.518 1.00 96.19 198 ILE A N 1
ATOM 1662 C CA . ILE A 1 198 ? 11.499 7.424 -22.509 1.00 96.19 198 ILE A CA 1
ATOM 1663 C C . ILE A 1 198 ? 10.899 7.470 -21.106 1.00 96.19 198 ILE A C 1
ATOM 1665 O O . ILE A 1 198 ? 11.582 7.172 -20.123 1.00 96.19 198 ILE A O 1
ATOM 1669 N N . ASN A 1 199 ? 9.617 7.815 -21.024 1.00 94.44 199 ASN A N 1
ATOM 1670 C CA . ASN A 1 199 ? 8.825 7.759 -19.801 1.00 94.44 199 ASN A CA 1
ATOM 1671 C C . ASN A 1 199 ? 7.861 6.569 -19.873 1.00 94.44 199 ASN A C 1
ATOM 1673 O O . ASN A 1 199 ? 7.124 6.409 -20.843 1.00 94.44 199 ASN A O 1
ATOM 1677 N N . LEU A 1 200 ? 7.884 5.723 -18.845 1.00 94.25 200 LEU A N 1
ATOM 1678 C CA . LEU A 1 200 ? 7.153 4.457 -18.784 1.00 94.25 200 LEU A CA 1
ATOM 1679 C C . LEU A 1 200 ? 5.959 4.566 -17.822 1.00 94.25 200 LEU A C 1
ATOM 1681 O O . LEU A 1 200 ? 6.054 4.132 -16.672 1.00 94.25 200 LEU A O 1
ATOM 1685 N N . PHE A 1 201 ? 4.857 5.174 -18.265 1.00 89.25 201 PHE A N 1
ATOM 1686 C CA . PHE A 1 201 ? 3.635 5.317 -17.464 1.00 89.25 201 PHE A CA 1
ATOM 1687 C C . PHE A 1 201 ? 2.832 4.009 -17.397 1.00 89.25 201 PHE A C 1
ATOM 1689 O O . PHE A 1 201 ? 3.129 3.026 -18.078 1.00 89.25 201 PHE A O 1
ATOM 1696 N N . ASP A 1 202 ? 1.828 3.960 -16.519 1.00 85.94 202 ASP A N 1
ATOM 1697 C CA . ASP A 1 202 ? 1.032 2.739 -16.329 1.00 85.94 202 ASP A CA 1
ATOM 1698 C C . ASP A 1 202 ? 0.124 2.442 -17.530 1.00 85.94 202 ASP A C 1
ATOM 1700 O O . ASP A 1 202 ? -0.096 1.277 -17.867 1.00 85.94 202 ASP A O 1
ATOM 1704 N N . ASP A 1 203 ? -0.352 3.494 -18.189 1.00 84.50 203 ASP A N 1
ATOM 1705 C CA . ASP A 1 203 ? -1.288 3.493 -19.310 1.00 84.50 203 ASP A CA 1
ATOM 1706 C C . ASP A 1 203 ? -0.607 3.611 -20.682 1.00 84.50 203 ASP A C 1
ATOM 1708 O O . ASP A 1 203 ? -1.068 2.991 -21.637 1.00 84.50 203 ASP A O 1
ATOM 1712 N N . CYS A 1 204 ? 0.509 4.335 -20.788 1.00 90.25 204 CYS A N 1
ATOM 1713 C CA . CYS A 1 204 ? 1.235 4.527 -22.047 1.00 90.25 204 CYS A CA 1
ATOM 1714 C C . CYS A 1 204 ? 2.756 4.648 -21.858 1.00 90.25 204 CYS A C 1
ATOM 1716 O O . CYS A 1 204 ? 3.268 4.753 -20.741 1.00 90.25 204 CYS A O 1
ATOM 1718 N N . ILE A 1 205 ? 3.496 4.647 -22.967 1.00 93.81 205 ILE A N 1
ATOM 1719 C CA . ILE A 1 205 ? 4.909 5.039 -22.994 1.00 93.81 205 ILE A CA 1
ATOM 1720 C C . ILE A 1 205 ? 5.055 6.333 -23.793 1.00 93.81 205 ILE A C 1
ATOM 1722 O O . ILE A 1 205 ? 4.477 6.454 -24.870 1.00 93.81 205 ILE A O 1
ATOM 1726 N N . GLN A 1 206 ? 5.848 7.280 -23.298 1.00 94.25 206 GLN A N 1
ATOM 1727 C CA . GLN A 1 206 ? 6.153 8.514 -24.025 1.00 94.25 206 GLN A CA 1
ATOM 1728 C C . GLN A 1 206 ? 7.613 8.532 -24.433 1.00 94.25 206 GLN A C 1
ATOM 1730 O O . GLN A 1 206 ? 8.491 8.350 -23.587 1.00 94.25 206 GLN A O 1
ATOM 1735 N N . VAL A 1 207 ? 7.875 8.783 -25.710 1.00 94.25 207 VAL A N 1
ATOM 1736 C CA . VAL A 1 207 ? 9.237 8.875 -26.242 1.00 94.25 207 VAL A CA 1
ATOM 1737 C C . VAL A 1 207 ? 9.547 10.324 -26.574 1.00 94.25 207 VAL A C 1
ATOM 1739 O O . VAL A 1 207 ? 8.726 11.022 -27.164 1.00 94.25 207 VAL A O 1
ATOM 1742 N N . TRP A 1 208 ? 10.738 10.761 -26.195 1.00 95.38 208 TRP A N 1
ATOM 1743 C CA . TRP A 1 208 ? 11.207 12.126 -26.354 1.00 95.38 208 TRP A CA 1
ATOM 1744 C C . TRP A 1 208 ? 12.539 12.133 -27.091 1.00 95.38 208 TRP A C 1
ATOM 1746 O O . TRP A 1 208 ? 13.407 11.285 -26.844 1.00 95.38 208 TRP A O 1
ATOM 1756 N N . ASP A 1 209 ? 12.677 13.088 -28.001 1.00 92.56 209 ASP A N 1
ATOM 1757 C CA . ASP A 1 209 ? 13.869 13.255 -28.820 1.00 92.56 209 ASP A CA 1
ATOM 1758 C C . ASP A 1 209 ? 14.988 14.015 -28.084 1.00 92.56 209 ASP A C 1
ATOM 1760 O O . ASP A 1 209 ? 14.925 14.288 -26.881 1.00 92.56 209 ASP A O 1
ATOM 1764 N N . GLU A 1 210 ? 16.048 14.327 -28.822 1.00 93.75 210 GLU A N 1
ATOM 1765 C CA . GLU A 1 210 ? 17.239 15.010 -28.325 1.00 93.75 210 GLU A CA 1
ATOM 1766 C C . GLU A 1 210 ? 16.991 16.480 -27.960 1.00 93.75 210 GLU A C 1
ATOM 1768 O O . GLU A 1 210 ? 17.725 17.046 -27.149 1.00 93.75 210 GLU A O 1
ATOM 1773 N N . GLU A 1 211 ? 15.962 17.099 -28.541 1.00 89.69 211 GLU A N 1
ATOM 1774 C CA . GLU A 1 211 ? 15.563 18.486 -28.283 1.00 89.69 211 GLU A CA 1
ATOM 1775 C C . GLU A 1 211 ? 14.519 18.583 -27.164 1.00 89.69 211 GLU A C 1
ATOM 1777 O O . GLU A 1 211 ? 14.003 19.665 -26.879 1.00 89.69 211 GLU A O 1
ATOM 1782 N N . ASN A 1 212 ? 14.238 17.461 -26.492 1.00 85.94 212 ASN A N 1
ATOM 1783 C CA . ASN A 1 212 ? 13.217 17.354 -25.460 1.00 85.94 212 ASN A CA 1
ATOM 1784 C C . ASN A 1 212 ? 11.811 17.659 -26.010 1.00 85.94 212 ASN A C 1
ATOM 1786 O O . ASN A 1 212 ? 10.969 18.212 -25.300 1.00 85.94 212 ASN A O 1
ATOM 1790 N N . SER A 1 213 ? 11.556 17.277 -27.264 1.00 89.06 213 SER A N 1
ATOM 1791 C CA . SER A 1 213 ? 10.233 17.285 -27.885 1.00 89.06 213 SER A CA 1
ATOM 1792 C C . SER A 1 213 ? 9.584 15.905 -27.766 1.00 89.06 213 SER A C 1
ATOM 1794 O O . SER A 1 213 ? 10.227 14.875 -27.983 1.00 89.06 213 SER A O 1
ATOM 1796 N N . CYS A 1 214 ? 8.294 15.874 -27.416 1.00 90.50 214 CYS A N 1
ATOM 1797 C CA . CYS A 1 214 ? 7.538 14.626 -27.341 1.00 90.50 214 CYS A CA 1
ATOM 1798 C C . CYS A 1 214 ? 7.282 14.092 -28.756 1.00 90.50 214 CYS A C 1
ATOM 1800 O O . CYS A 1 214 ? 6.601 14.735 -29.555 1.00 90.50 214 CYS A O 1
ATOM 1802 N N . ILE A 1 215 ? 7.825 12.910 -29.047 1.00 89.69 215 ILE A N 1
ATOM 1803 C CA . ILE A 1 215 ? 7.639 12.198 -30.316 1.00 89.69 215 ILE A CA 1
ATOM 1804 C C . ILE A 1 215 ? 6.228 11.601 -30.369 1.00 89.69 215 ILE A C 1
ATOM 1806 O O . ILE A 1 215 ? 5.550 11.669 -31.396 1.00 89.69 215 ILE A O 1
ATOM 1810 N N . GLY A 1 216 ? 5.765 11.045 -29.247 1.00 87.69 216 GLY A N 1
ATOM 1811 C CA . GLY A 1 216 ? 4.399 10.560 -29.117 1.00 87.69 216 GLY A CA 1
ATOM 1812 C C . GLY A 1 216 ? 4.167 9.634 -27.931 1.00 87.69 216 GLY A C 1
ATOM 1813 O O . GLY A 1 216 ? 5.106 9.145 -27.291 1.00 87.69 216 GLY A O 1
ATOM 1814 N N . ASP A 1 217 ? 2.879 9.377 -27.709 1.00 92.44 217 ASP A N 1
ATOM 1815 C CA . ASP A 1 217 ? 2.357 8.447 -26.716 1.00 92.44 217 ASP A CA 1
ATOM 1816 C C . ASP A 1 217 ? 2.035 7.125 -27.420 1.00 92.44 217 ASP A C 1
ATOM 1818 O O . ASP A 1 217 ? 1.208 7.074 -28.336 1.00 92.44 217 ASP A O 1
ATOM 1822 N N . PHE A 1 218 ? 2.701 6.048 -27.019 1.00 93.75 218 PHE A N 1
ATOM 1823 C CA . PHE A 1 218 ? 2.587 4.741 -27.659 1.00 93.75 218 PHE A CA 1
ATOM 1824 C C . PHE A 1 218 ? 2.041 3.688 -26.695 1.00 93.75 218 PHE A C 1
ATOM 1826 O O . PHE A 1 218 ? 2.153 3.793 -25.471 1.00 93.75 218 PHE A O 1
ATOM 1833 N N . ASP A 1 219 ? 1.472 2.631 -27.272 1.00 93.38 219 ASP A N 1
ATOM 1834 C CA . ASP A 1 219 ? 1.110 1.434 -26.522 1.00 93.38 219 ASP A CA 1
ATOM 1835 C C . ASP A 1 219 ? 2.362 0.647 -26.098 1.00 93.38 219 ASP A C 1
ATOM 1837 O O . ASP A 1 219 ? 3.342 0.528 -26.845 1.00 93.38 219 ASP A O 1
ATOM 1841 N N . TRP A 1 220 ? 2.301 0.055 -24.907 1.00 94.81 220 TRP A N 1
ATOM 1842 C CA . TRP A 1 220 ? 3.342 -0.809 -24.354 1.00 94.81 220 TRP A CA 1
ATOM 1843 C C . TRP A 1 220 ? 3.745 -1.971 -25.274 1.00 94.81 220 TRP A C 1
ATOM 1845 O O . TRP A 1 220 ? 4.909 -2.384 -25.262 1.00 94.81 220 TRP A O 1
ATOM 1855 N N . PHE A 1 221 ? 2.816 -2.480 -26.084 1.00 94.62 221 PHE A N 1
ATOM 1856 C CA . PHE A 1 221 ? 3.063 -3.505 -27.093 1.00 94.62 221 PHE A CA 1
ATOM 1857 C C . PHE A 1 221 ? 4.224 -3.133 -28.023 1.00 94.62 221 PHE A C 1
ATOM 1859 O O . PHE A 1 221 ? 5.050 -3.983 -28.353 1.00 94.62 221 PHE A O 1
ATOM 1866 N N . TYR A 1 222 ? 4.344 -1.861 -28.422 1.00 95.62 222 TYR A N 1
ATOM 1867 C CA . TYR A 1 222 ? 5.391 -1.442 -29.355 1.00 95.62 222 TYR A CA 1
ATOM 1868 C C . TYR A 1 222 ? 6.785 -1.465 -28.724 1.00 95.62 222 TYR A C 1
ATOM 1870 O O . TYR A 1 222 ? 7.744 -1.852 -29.392 1.00 95.62 222 TYR A O 1
ATOM 1878 N N . LEU A 1 223 ? 6.904 -1.128 -27.436 1.00 96.62 223 LEU A N 1
ATOM 1879 C CA . LEU A 1 223 ? 8.162 -1.283 -26.704 1.00 96.62 223 LEU A CA 1
ATOM 1880 C C . LEU A 1 223 ? 8.501 -2.756 -26.473 1.00 96.62 223 LEU A C 1
ATOM 1882 O O . LEU A 1 223 ? 9.657 -3.138 -26.630 1.00 96.62 223 LEU A O 1
ATOM 1886 N N . ALA A 1 224 ? 7.515 -3.595 -26.150 1.00 96.31 224 ALA A N 1
ATOM 1887 C CA . ALA A 1 224 ? 7.731 -5.033 -26.003 1.00 96.31 224 ALA A CA 1
ATOM 1888 C C . ALA A 1 224 ? 8.208 -5.675 -27.318 1.00 96.31 224 ALA A C 1
ATOM 1890 O O . ALA A 1 224 ? 9.176 -6.434 -27.320 1.00 96.31 224 ALA A O 1
ATOM 1891 N N . ALA A 1 225 ? 7.600 -5.307 -28.449 1.00 94.75 225 ALA A N 1
ATOM 1892 C CA . ALA A 1 225 ? 8.037 -5.740 -29.774 1.00 94.75 225 ALA A CA 1
ATOM 1893 C C . ALA A 1 225 ? 9.458 -5.245 -30.109 1.00 94.75 225 ALA A C 1
ATOM 1895 O O . ALA A 1 225 ? 10.271 -6.002 -30.647 1.00 94.75 225 ALA A O 1
ATOM 1896 N N . ALA A 1 226 ? 9.793 -4.000 -29.750 1.00 96.44 226 ALA A N 1
ATOM 1897 C CA . ALA A 1 226 ? 11.146 -3.470 -29.901 1.00 96.44 226 ALA A CA 1
ATOM 1898 C C . ALA A 1 226 ? 12.156 -4.272 -29.060 1.00 96.44 226 ALA A C 1
ATOM 1900 O O . ALA A 1 226 ? 13.175 -4.707 -29.591 1.00 96.44 226 ALA A O 1
ATOM 1901 N N . ILE A 1 227 ? 11.846 -4.566 -27.792 1.00 96.56 227 ILE A N 1
ATOM 1902 C CA . ILE A 1 227 ? 12.685 -5.393 -26.905 1.00 96.56 227 ILE A CA 1
ATOM 1903 C C . ILE A 1 227 ? 12.902 -6.791 -27.490 1.00 96.56 227 ILE A C 1
ATOM 1905 O O . ILE A 1 227 ? 14.041 -7.252 -27.569 1.00 96.56 227 ILE A O 1
ATOM 1909 N N . GLN A 1 228 ? 11.834 -7.445 -27.948 1.00 94.50 228 GLN A N 1
ATOM 1910 C CA . GLN A 1 228 ? 11.918 -8.762 -28.574 1.00 94.50 228 GLN A CA 1
ATOM 1911 C C . GLN A 1 228 ? 12.837 -8.737 -29.805 1.00 94.50 228 GLN A C 1
ATOM 1913 O O . GLN A 1 228 ? 13.720 -9.583 -29.941 1.00 94.50 228 GLN A O 1
ATOM 1918 N N . SER A 1 229 ? 12.669 -7.745 -30.686 1.00 92.88 229 SER A N 1
ATOM 1919 C CA . SER A 1 229 ? 13.456 -7.641 -31.920 1.00 92.88 229 SER A CA 1
ATOM 1920 C C . SER A 1 229 ? 14.925 -7.264 -31.678 1.00 92.88 229 SER A C 1
ATOM 1922 O O . SER A 1 229 ? 15.816 -7.785 -32.351 1.00 92.88 229 SER A O 1
ATOM 1924 N N . MET A 1 230 ? 15.198 -6.391 -30.703 1.00 95.06 230 MET A N 1
ATOM 1925 C CA . MET A 1 230 ? 16.542 -5.881 -30.413 1.00 95.06 230 MET A CA 1
ATOM 1926 C C . MET A 1 230 ? 17.374 -6.827 -29.541 1.00 95.06 230 MET A C 1
ATOM 1928 O O . MET A 1 230 ? 18.590 -6.653 -29.461 1.00 95.06 230 MET A O 1
ATOM 1932 N N . TRP A 1 231 ? 16.765 -7.846 -28.926 1.00 91.69 231 TRP A N 1
ATOM 1933 C CA . TRP A 1 231 ? 17.449 -8.783 -28.031 1.00 91.69 231 TRP A CA 1
ATOM 1934 C C . TRP A 1 231 ? 18.706 -9.406 -28.648 1.00 91.69 231 TRP A C 1
ATOM 1936 O O . TRP A 1 231 ? 19.797 -9.312 -28.084 1.00 91.69 231 TRP A O 1
ATOM 1946 N N . ASN A 1 232 ? 18.568 -9.996 -29.838 1.00 84.69 232 ASN A N 1
ATOM 1947 C CA . ASN A 1 232 ? 19.676 -10.674 -30.513 1.00 84.69 232 ASN A CA 1
ATOM 1948 C C . ASN A 1 232 ? 20.779 -9.695 -30.935 1.00 84.69 232 ASN A C 1
ATOM 1950 O O . ASN A 1 232 ? 21.954 -10.049 -30.904 1.00 84.69 232 ASN A O 1
ATOM 1954 N N . ILE A 1 233 ? 20.412 -8.462 -31.295 1.00 85.44 233 ILE A N 1
ATOM 1955 C CA . ILE A 1 233 ? 21.366 -7.422 -31.695 1.00 85.44 233 ILE A CA 1
ATOM 1956 C C . ILE A 1 233 ? 22.247 -7.040 -30.504 1.00 85.44 233 ILE A C 1
ATOM 1958 O O . ILE A 1 233 ? 23.468 -7.099 -30.611 1.00 85.44 233 ILE A O 1
ATOM 1962 N N . VAL A 1 234 ? 21.645 -6.762 -29.344 1.00 85.44 234 VAL A N 1
ATOM 1963 C CA . VAL A 1 234 ? 22.393 -6.420 -28.121 1.00 85.44 234 VAL A CA 1
ATOM 1964 C C . VAL A 1 234 ? 23.244 -7.597 -27.635 1.00 85.44 234 VAL A C 1
ATOM 1966 O O . VAL A 1 234 ? 24.374 -7.405 -27.184 1.00 85.44 234 VAL A O 1
ATOM 1969 N N . ALA A 1 235 ? 22.730 -8.827 -27.737 1.00 78.44 235 ALA A N 1
ATOM 1970 C CA . ALA A 1 235 ? 23.487 -10.026 -27.381 1.00 78.44 235 ALA A CA 1
ATOM 1971 C C . ALA A 1 235 ? 24.744 -10.196 -28.257 1.00 78.44 235 ALA A C 1
ATOM 1973 O O . ALA A 1 235 ? 25.810 -10.542 -27.746 1.00 78.44 235 ALA A O 1
ATOM 1974 N N . MET A 1 236 ? 24.637 -9.907 -29.559 1.00 77.19 236 MET A N 1
ATOM 1975 C CA . MET A 1 236 ? 25.770 -9.937 -30.488 1.00 77.19 236 MET A CA 1
ATOM 1976 C C . MET A 1 236 ? 26.766 -8.795 -30.241 1.00 77.19 236 MET A C 1
ATOM 1978 O O . MET A 1 236 ? 27.968 -9.049 -30.233 1.00 77.19 236 MET A O 1
ATOM 1982 N N . GLU A 1 237 ? 26.296 -7.567 -29.996 1.00 81.00 237 GLU A N 1
ATOM 1983 C CA . GLU A 1 237 ? 27.153 -6.410 -29.682 1.00 81.00 237 GLU A CA 1
ATOM 1984 C C . GLU A 1 237 ? 28.005 -6.675 -28.426 1.00 81.00 237 GLU A C 1
ATOM 1986 O O . GLU A 1 237 ? 29.227 -6.530 -28.471 1.00 81.00 237 GLU A O 1
ATOM 1991 N N . LYS A 1 238 ? 27.402 -7.201 -27.348 1.00 75.25 238 LYS A N 1
ATOM 1992 C CA . LYS A 1 238 ? 28.138 -7.595 -26.131 1.00 75.25 238 LYS A CA 1
ATOM 1993 C C . LYS A 1 238 ? 29.170 -8.698 -26.380 1.00 75.25 238 LYS A C 1
ATOM 1995 O O . LYS A 1 238 ? 30.264 -8.664 -25.821 1.00 75.25 238 LYS A O 1
A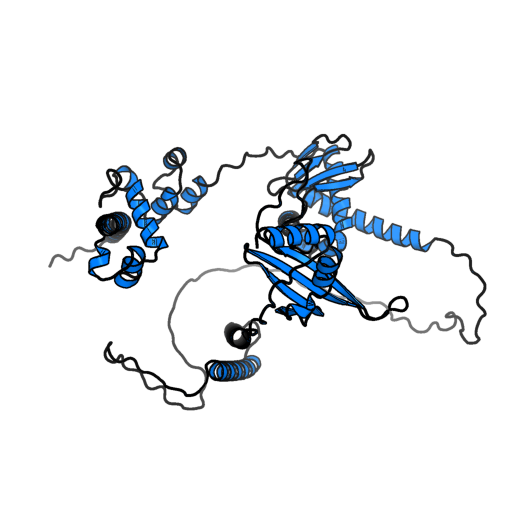TOM 2000 N N . ALA A 1 239 ? 28.847 -9.686 -27.216 1.00 71.06 239 ALA A N 1
ATOM 2001 C CA . ALA A 1 239 ? 29.793 -10.745 -27.566 1.00 71.06 239 ALA A CA 1
ATOM 2002 C C . ALA A 1 239 ? 31.001 -10.205 -28.358 1.00 71.06 239 ALA A C 1
ATOM 2004 O O . ALA A 1 239 ? 32.120 -10.679 -28.169 1.00 71.06 239 ALA A O 1
ATOM 2005 N N . GLN A 1 240 ? 30.791 -9.196 -29.210 1.00 71.25 240 GLN A N 1
ATOM 2006 C CA . GLN A 1 240 ? 31.854 -8.529 -29.966 1.00 71.25 240 GLN A CA 1
ATOM 2007 C C . GLN A 1 240 ? 32.712 -7.597 -29.099 1.00 71.25 240 GLN A C 1
ATOM 2009 O O . GLN A 1 240 ? 33.921 -7.522 -29.315 1.00 71.25 240 GLN A O 1
ATOM 2014 N N . GLU A 1 241 ? 32.129 -6.901 -28.121 1.00 71.06 241 GLU A N 1
ATOM 2015 C CA . GLU A 1 241 ? 32.880 -6.094 -27.147 1.00 71.06 241 GLU A CA 1
ATOM 2016 C C . GLU A 1 241 ? 33.826 -6.968 -26.314 1.00 71.06 241 GLU A C 1
ATOM 2018 O O . GLU A 1 241 ? 35.021 -6.680 -26.248 1.00 71.06 241 GLU A O 1
ATOM 2023 N N . ASN A 1 242 ? 33.343 -8.113 -25.822 1.00 67.88 242 ASN A N 1
ATOM 2024 C CA . ASN A 1 242 ? 34.171 -9.084 -25.097 1.00 67.88 242 ASN A CA 1
ATOM 2025 C C . ASN A 1 242 ? 35.332 -9.641 -25.951 1.00 67.88 242 ASN A C 1
ATOM 2027 O O . ASN A 1 242 ? 36.406 -9.943 -25.426 1.00 67.88 242 ASN A O 1
ATOM 2031 N N . GLN A 1 243 ? 35.145 -9.765 -27.272 1.00 60.28 243 GLN A N 1
ATOM 2032 C CA . GLN A 1 243 ? 36.210 -10.154 -28.208 1.00 60.28 243 GLN A CA 1
ATOM 2033 C C . GLN A 1 243 ? 37.208 -9.020 -28.493 1.00 60.28 243 GLN A C 1
ATOM 2035 O O . GLN A 1 243 ? 38.360 -9.295 -28.809 1.00 60.28 243 GLN A O 1
ATOM 2040 N N . LYS A 1 244 ? 36.804 -7.748 -28.388 1.00 58.75 244 LYS A N 1
ATOM 2041 C CA . LYS A 1 244 ? 37.698 -6.591 -28.577 1.00 58.75 244 LYS A CA 1
ATOM 2042 C C . LYS A 1 244 ? 38.522 -6.282 -27.326 1.00 58.75 244 LYS A C 1
ATOM 2044 O O . LYS A 1 244 ? 39.696 -5.943 -27.457 1.00 58.75 244 LYS A O 1
ATOM 2049 N N . GLU A 1 245 ? 37.955 -6.446 -26.131 1.00 53.84 245 GLU A N 1
ATOM 2050 C CA . GLU A 1 245 ? 38.682 -6.282 -24.859 1.00 53.84 245 GLU A CA 1
ATOM 2051 C C . GLU A 1 245 ? 39.793 -7.328 -24.669 1.00 53.84 245 GLU A C 1
ATOM 2053 O O . GLU A 1 245 ? 40.795 -7.058 -24.010 1.00 53.84 245 GLU A O 1
ATOM 2058 N N . SER A 1 246 ? 39.681 -8.490 -25.316 1.00 48.19 246 SER A N 1
ATOM 2059 C CA . SER A 1 246 ? 40.700 -9.547 -25.290 1.00 48.19 246 SER A CA 1
ATOM 2060 C C . SER A 1 246 ? 41.883 -9.321 -26.256 1.00 48.19 246 SER A C 1
ATOM 2062 O O . SER A 1 246 ? 42.811 -10.128 -26.264 1.00 48.19 246 SER A O 1
ATOM 2064 N N . ILE A 1 247 ? 41.906 -8.225 -27.036 1.00 47.00 247 ILE A N 1
ATOM 2065 C CA . ILE A 1 247 ? 42.944 -7.931 -28.056 1.00 47.00 247 ILE A CA 1
ATOM 2066 C C . ILE A 1 247 ? 43.874 -6.755 -27.651 1.00 47.00 247 ILE A C 1
ATOM 2068 O O . ILE A 1 247 ? 44.758 -6.359 -28.409 1.00 47.00 247 ILE A O 1
ATOM 2072 N N . VAL A 1 248 ? 43.763 -6.194 -26.440 1.00 33.09 248 VAL A N 1
ATOM 2073 C CA . VAL A 1 248 ? 44.679 -5.124 -25.983 1.00 33.09 248 VAL A CA 1
ATOM 2074 C C . VAL A 1 248 ? 46.078 -5.706 -25.670 1.00 33.09 248 VAL A C 1
ATOM 2076 O O . VAL A 1 248 ? 46.179 -6.598 -24.826 1.00 33.09 248 VAL A O 1
ATOM 2079 N N . PRO A 1 249 ? 47.181 -5.246 -26.305 1.00 39.53 249 PRO A N 1
ATOM 2080 C CA . PRO A 1 249 ? 48.493 -5.868 -26.138 1.00 39.53 249 PRO A CA 1
ATOM 2081 C C . PRO A 1 249 ? 49.148 -5.434 -24.819 1.00 39.53 249 PRO A C 1
ATOM 2083 O O . PRO A 1 249 ? 49.588 -4.295 -24.665 1.00 39.53 249 PRO A O 1
ATOM 2086 N N . VAL A 1 250 ? 49.249 -6.360 -23.865 1.00 32.53 250 VAL A N 1
ATOM 2087 C CA . VAL A 1 250 ? 50.080 -6.197 -22.665 1.00 32.53 250 VAL A CA 1
ATOM 2088 C C . VAL A 1 250 ? 51.547 -6.405 -23.050 1.00 32.53 250 VAL A C 1
ATOM 2090 O O . VAL A 1 250 ? 51.918 -7.448 -23.586 1.00 32.53 250 VAL A O 1
ATOM 2093 N N . GLN A 1 251 ? 52.385 -5.402 -22.777 1.00 37.34 251 GLN A N 1
ATOM 2094 C CA . GLN A 1 251 ? 53.843 -5.497 -22.862 1.00 37.34 251 GLN A CA 1
ATOM 2095 C C . GLN A 1 251 ? 54.333 -6.595 -21.902 1.00 37.34 251 GLN A C 1
ATOM 2097 O O . GLN A 1 251 ? 54.111 -6.510 -20.696 1.00 37.34 251 GLN A O 1
ATOM 2102 N N . GLN A 1 252 ? 54.960 -7.644 -22.436 1.00 31.56 252 GLN A N 1
ATOM 2103 C CA . GLN A 1 252 ? 55.517 -8.747 -21.650 1.00 31.56 252 GLN A CA 1
ATOM 2104 C C . GLN A 1 252 ? 56.938 -8.407 -21.180 1.00 31.56 252 GLN A C 1
ATOM 2106 O O . GLN A 1 252 ? 57.852 -8.298 -21.996 1.00 31.56 252 GLN A O 1
ATOM 2111 N N . GLU A 1 253 ? 57.137 -8.299 -19.865 1.00 30.58 253 GLU A N 1
ATOM 2112 C CA . GLU A 1 253 ? 58.443 -8.564 -19.247 1.00 30.58 253 GLU A CA 1
ATOM 2113 C C . GLU A 1 253 ? 58.664 -10.088 -19.143 1.00 30.58 253 GLU A C 1
ATOM 2115 O O . GLU A 1 253 ? 57.702 -10.832 -18.911 1.00 30.58 253 GLU A O 1
ATOM 2120 N N . PRO A 1 254 ? 59.899 -10.589 -19.332 1.00 32.94 254 PRO A N 1
ATOM 2121 C CA . PRO A 1 254 ? 60.148 -12.016 -19.478 1.00 32.94 254 PRO A CA 1
ATOM 2122 C C . PRO A 1 254 ? 60.059 -12.721 -18.121 1.00 32.94 254 PRO A C 1
ATOM 2124 O O . PRO A 1 254 ? 60.812 -12.413 -17.199 1.00 32.94 254 PRO A O 1
ATOM 2127 N N . LYS A 1 255 ? 59.161 -13.703 -18.003 1.00 34.69 255 LYS A N 1
ATOM 2128 C CA . LYS A 1 255 ? 59.173 -14.660 -16.890 1.00 34.69 255 LYS A CA 1
ATOM 2129 C C . LYS A 1 255 ? 59.946 -15.911 -17.289 1.00 34.69 255 LYS A C 1
ATOM 2131 O O . LYS A 1 255 ? 59.691 -16.507 -18.332 1.00 34.69 255 LYS A O 1
ATOM 2136 N N . GLU A 1 256 ? 60.892 -16.273 -16.433 1.00 36.75 256 GLU A N 1
ATOM 2137 C CA . GLU A 1 256 ? 61.744 -17.454 -16.527 1.00 36.75 256 GLU A CA 1
ATOM 2138 C C . GLU A 1 256 ? 60.923 -18.753 -16.561 1.00 36.75 256 GLU A C 1
ATOM 2140 O O . GLU A 1 256 ? 59.960 -18.940 -15.814 1.00 36.75 256 GLU A O 1
ATOM 2145 N N . GLN A 1 257 ? 61.329 -19.661 -17.446 1.00 33.34 257 GLN A N 1
ATOM 2146 C CA . GLN A 1 257 ? 60.735 -20.976 -17.643 1.00 33.34 257 GLN A CA 1
ATOM 2147 C C . GLN A 1 257 ? 61.230 -21.937 -16.553 1.00 33.34 257 GLN A C 1
ATOM 2149 O O . GLN A 1 257 ? 62.417 -22.254 -16.493 1.00 33.34 257 GLN A O 1
ATOM 2154 N N . ILE A 1 258 ? 60.323 -22.436 -15.709 1.00 34.31 258 ILE A N 1
ATOM 2155 C CA . ILE A 1 258 ? 60.627 -23.523 -14.772 1.00 34.31 258 ILE A CA 1
ATOM 2156 C C . ILE A 1 258 ? 60.403 -24.858 -15.497 1.00 34.31 258 ILE A C 1
ATOM 2158 O O . ILE A 1 258 ? 59.377 -25.083 -16.135 1.00 34.31 258 ILE A O 1
ATOM 2162 N N . GLN A 1 259 ? 61.410 -25.721 -15.431 1.00 32.69 259 GLN A N 1
ATOM 2163 C CA . GLN A 1 259 ? 61.536 -26.996 -16.133 1.00 32.69 259 GLN A CA 1
ATOM 2164 C C . GLN A 1 259 ? 60.394 -27.980 -15.802 1.00 32.69 259 GLN A C 1
ATOM 2166 O O . GLN A 1 259 ? 60.241 -28.370 -14.647 1.00 32.69 259 GLN A O 1
ATOM 2171 N N . GLY A 1 260 ? 59.637 -28.430 -16.818 1.00 48.28 260 GLY A N 1
ATOM 2172 C CA . GLY A 1 260 ? 58.698 -29.557 -16.669 1.00 48.28 260 GLY A CA 1
ATOM 2173 C C . GLY A 1 260 ? 57.357 -29.520 -17.420 1.00 48.28 260 GLY A C 1
ATOM 2174 O O . GLY A 1 260 ? 56.482 -30.303 -17.067 1.00 48.28 260 GLY A O 1
ATOM 2175 N N . GLN A 1 261 ? 57.154 -28.672 -18.434 1.00 35.28 261 GLN A N 1
ATOM 2176 C CA . GLN A 1 261 ? 55.951 -28.722 -19.284 1.00 35.28 261 GLN A CA 1
ATOM 2177 C C . GLN A 1 261 ? 56.341 -29.000 -20.742 1.00 35.28 261 GLN A C 1
ATOM 2179 O O . GLN A 1 261 ? 57.070 -28.217 -21.344 1.00 35.28 261 GLN A O 1
ATOM 2184 N N . MET A 1 262 ? 55.886 -30.136 -21.282 1.00 43.66 262 MET A N 1
ATOM 2185 C CA . MET A 1 262 ? 56.012 -30.505 -22.699 1.00 43.66 262 MET A CA 1
ATOM 2186 C C . MET A 1 262 ? 54.719 -30.164 -23.458 1.00 43.66 262 MET A C 1
ATOM 2188 O O . MET A 1 262 ? 53.637 -30.159 -22.870 1.00 43.66 262 MET A O 1
ATOM 2192 N N . GLU A 1 263 ? 54.846 -29.882 -24.756 1.00 42.19 263 GLU A N 1
ATOM 2193 C CA . GLU A 1 263 ? 53.769 -29.483 -25.673 1.00 42.19 263 GLU A CA 1
ATOM 2194 C C . GLU A 1 263 ? 52.760 -30.610 -25.977 1.00 42.19 263 GLU A C 1
ATOM 2196 O O . GLU A 1 263 ? 53.101 -31.787 -26.055 1.00 42.19 263 GLU A O 1
ATOM 2201 N N . ILE A 1 264 ? 51.498 -30.232 -26.218 1.00 45.00 264 ILE A N 1
ATOM 2202 C CA . ILE A 1 264 ? 50.341 -31.119 -26.480 1.00 45.00 264 ILE A CA 1
ATOM 2203 C C . ILE A 1 264 ? 50.329 -31.640 -27.940 1.00 45.00 264 ILE A C 1
ATOM 2205 O O . ILE A 1 264 ? 49.275 -31.858 -28.525 1.00 45.00 264 ILE A O 1
ATOM 2209 N N . GLN A 1 265 ? 51.484 -31.829 -28.583 1.00 43.00 265 GLN A N 1
ATOM 2210 C CA . GLN A 1 265 ? 51.531 -32.291 -29.985 1.00 43.00 265 GLN A CA 1
ATOM 2211 C C . GLN A 1 265 ? 51.818 -33.792 -30.158 1.00 43.00 265 GLN A C 1
ATOM 2213 O O . GLN A 1 265 ? 51.816 -34.270 -31.287 1.00 43.00 265 GLN A O 1
ATOM 2218 N N . ASP A 1 266 ? 51.944 -34.562 -29.070 1.00 46.88 266 ASP A N 1
ATOM 2219 C CA . ASP A 1 266 ? 52.439 -35.949 -29.139 1.00 46.88 266 ASP A CA 1
ATOM 2220 C C . ASP A 1 266 ? 51.433 -37.083 -28.817 1.00 46.88 266 ASP A C 1
ATOM 2222 O O . ASP A 1 266 ? 51.862 -38.221 -28.642 1.00 46.88 266 ASP A O 1
ATOM 2226 N N . TYR A 1 267 ? 50.106 -36.872 -28.781 1.00 43.53 267 TYR A N 1
ATOM 2227 C CA . TYR A 1 267 ? 49.155 -37.989 -28.546 1.00 43.53 267 TYR A CA 1
ATOM 2228 C C . TYR A 1 267 ? 47.863 -37.924 -29.394 1.00 43.53 267 TYR A C 1
ATOM 2230 O O . TYR A 1 267 ? 46.920 -37.227 -29.020 1.00 43.53 267 TYR A O 1
ATOM 2238 N N . PRO A 1 268 ? 47.758 -38.687 -30.503 1.00 41.56 268 PRO A N 1
ATOM 2239 C CA . PRO A 1 268 ? 46.619 -38.650 -31.430 1.00 41.56 268 PRO A CA 1
ATOM 2240 C C . PRO A 1 268 ? 45.490 -39.666 -31.126 1.00 41.56 268 PRO A C 1
ATOM 2242 O O . PRO A 1 268 ? 44.735 -40.022 -32.028 1.00 41.56 268 PRO A O 1
ATOM 2245 N N . GLU A 1 269 ? 45.340 -40.163 -29.891 1.00 46.44 269 GLU A N 1
ATOM 2246 C CA . GLU A 1 269 ? 44.555 -41.389 -29.616 1.00 46.44 269 GLU A CA 1
ATOM 2247 C C . GLU A 1 269 ? 43.294 -41.267 -28.733 1.00 46.44 269 GLU A C 1
ATOM 2249 O O . GLU A 1 269 ? 42.846 -42.265 -28.174 1.00 46.44 269 GLU A O 1
ATOM 2254 N N . ILE A 1 270 ? 42.628 -40.110 -28.632 1.00 40.47 270 ILE A N 1
ATOM 2255 C CA . ILE A 1 270 ? 41.311 -40.055 -27.954 1.00 40.47 270 ILE A CA 1
ATOM 2256 C C . ILE A 1 270 ? 40.307 -39.191 -28.734 1.00 40.47 270 ILE A C 1
ATOM 2258 O O . ILE A 1 270 ? 40.054 -38.037 -28.406 1.00 40.47 270 ILE A O 1
ATOM 2262 N N . LEU A 1 271 ? 39.706 -39.784 -29.770 1.00 36.44 271 LEU A N 1
ATOM 2263 C CA . LEU A 1 271 ? 38.513 -39.282 -30.467 1.00 36.44 271 LEU A CA 1
ATOM 2264 C C . LEU A 1 271 ? 37.357 -40.286 -30.300 1.00 36.44 271 LEU A C 1
ATOM 2266 O O . LEU A 1 271 ? 37.516 -41.448 -30.689 1.00 36.44 271 LEU A O 1
ATOM 2270 N N . PRO A 1 272 ? 36.174 -39.883 -29.802 1.00 38.88 272 PRO A N 1
ATOM 2271 C CA . PRO A 1 272 ? 34.954 -40.670 -29.966 1.00 38.88 272 PRO A CA 1
ATOM 2272 C C . PRO A 1 272 ? 34.359 -40.483 -31.374 1.00 38.88 272 PRO A C 1
ATOM 2274 O O . PRO A 1 272 ? 34.283 -39.371 -31.889 1.00 38.88 272 PRO A O 1
ATOM 2277 N N . LYS A 1 273 ? 33.962 -41.603 -31.986 1.00 35.06 273 LYS A N 1
ATOM 2278 C CA . LYS A 1 273 ? 33.510 -41.763 -33.381 1.00 35.06 273 LYS A CA 1
ATOM 2279 C C . LYS A 1 273 ? 32.043 -41.356 -33.595 1.00 35.06 273 LYS A C 1
ATOM 2281 O O . LYS A 1 273 ? 31.215 -41.572 -32.715 1.00 35.06 273 LYS A O 1
ATOM 2286 N N . GLU A 1 274 ? 31.724 -40.880 -34.800 1.00 32.03 274 GLU A N 1
ATOM 2287 C CA . GLU A 1 274 ? 30.357 -40.615 -35.281 1.00 32.03 274 GLU A CA 1
ATOM 2288 C C . GLU A 1 274 ? 29.698 -41.793 -36.039 1.00 32.03 274 GLU A C 1
ATOM 2290 O O . GLU A 1 274 ? 30.379 -42.625 -36.641 1.00 32.03 274 GLU A O 1
ATOM 2295 N N . HIS A 1 275 ? 28.354 -41.708 -36.079 1.00 29.19 275 HIS A N 1
ATOM 2296 C CA . HIS A 1 275 ? 27.339 -42.339 -36.950 1.00 29.19 275 HIS A CA 1
ATOM 2297 C C . HIS A 1 275 ? 26.961 -43.813 -36.658 1.00 29.19 275 HIS A C 1
ATOM 2299 O O . HIS A 1 275 ? 27.813 -44.638 -36.363 1.00 29.19 275 HIS A O 1
ATOM 2305 N N . ILE A 1 276 ? 25.685 -44.242 -36.701 1.00 26.48 276 ILE A N 1
ATOM 2306 C CA . ILE A 1 276 ? 24.697 -44.167 -37.803 1.00 26.48 276 ILE A CA 1
ATOM 2307 C C . ILE A 1 276 ? 23.231 -44.248 -37.274 1.00 26.48 276 ILE A C 1
ATOM 2309 O O . ILE A 1 276 ? 22.974 -44.711 -36.169 1.00 26.48 276 ILE A O 1
ATOM 2313 N N . ALA A 1 277 ? 22.313 -43.770 -38.122 1.00 26.22 277 ALA A N 1
ATOM 2314 C CA . ALA A 1 277 ? 20.877 -43.474 -38.034 1.00 26.22 277 ALA A CA 1
ATOM 2315 C C . ALA A 1 277 ? 19.846 -44.633 -37.890 1.00 26.22 277 ALA A C 1
ATOM 2317 O O . ALA A 1 277 ? 20.202 -45.810 -37.851 1.00 26.22 277 ALA A O 1
ATOM 2318 N N . SER A 1 278 ? 18.562 -44.220 -37.982 1.00 25.27 278 SER A N 1
ATOM 2319 C CA . SER A 1 278 ? 17.276 -44.940 -38.200 1.00 25.27 278 SER A CA 1
ATOM 2320 C C . SER A 1 278 ? 16.412 -45.077 -36.930 1.00 25.27 278 SER A C 1
ATOM 2322 O O . SER A 1 278 ? 16.950 -45.259 -35.848 1.00 25.27 278 SER A O 1
ATOM 2324 N N . ASP A 1 279 ? 15.081 -44.975 -36.924 1.00 23.23 279 ASP A N 1
ATOM 2325 C CA . ASP A 1 279 ? 14.070 -44.655 -37.935 1.00 23.23 279 ASP A CA 1
ATOM 2326 C C . ASP A 1 279 ? 12.745 -44.291 -37.212 1.00 23.23 279 ASP A C 1
ATOM 2328 O O . ASP A 1 279 ? 12.495 -44.751 -36.103 1.00 23.23 279 ASP A O 1
ATOM 2332 N N . SER A 1 280 ? 11.954 -43.446 -37.875 1.00 25.30 280 SER A N 1
ATOM 2333 C CA . SER A 1 280 ? 10.484 -43.279 -37.944 1.00 25.30 280 SER A CA 1
ATOM 2334 C C . SER A 1 280 ? 9.434 -43.818 -36.921 1.00 25.30 280 SER A C 1
ATOM 2336 O O . SER A 1 280 ? 9.527 -44.905 -36.362 1.00 25.30 280 SER A O 1
ATOM 2338 N N . ARG A 1 281 ? 8.308 -43.055 -36.922 1.00 25.69 281 ARG A N 1
ATOM 2339 C CA . ARG A 1 281 ? 6.902 -43.273 -36.457 1.00 25.69 281 ARG A CA 1
ATOM 2340 C C . ARG A 1 281 ? 6.564 -42.798 -35.033 1.00 25.69 281 ARG A C 1
ATOM 2342 O O . ARG A 1 281 ? 7.266 -43.128 -34.097 1.00 25.69 281 ARG A O 1
ATOM 2349 N N . GLU A 1 282 ? 5.500 -42.035 -34.762 1.00 27.09 282 GLU A N 1
ATOM 2350 C CA . GLU A 1 282 ? 4.315 -41.618 -35.533 1.00 27.09 282 GLU A CA 1
ATOM 2351 C C . GLU A 1 282 ? 3.661 -40.394 -34.848 1.00 27.09 282 GLU A C 1
ATOM 2353 O O . GLU A 1 282 ? 3.750 -40.225 -33.632 1.00 27.09 282 GLU A O 1
ATOM 2358 N N . GLN A 1 283 ? 3.015 -39.536 -35.640 1.00 26.58 283 GLN A N 1
ATOM 2359 C CA . GLN A 1 283 ? 2.068 -38.505 -35.196 1.00 26.58 283 GLN A CA 1
ATOM 2360 C C . GLN A 1 283 ? 0.623 -39.030 -35.348 1.00 26.58 283 GLN A C 1
ATOM 2362 O O . GLN A 1 283 ? 0.398 -39.889 -36.195 1.00 26.58 283 GLN A O 1
ATOM 2367 N N . GLN A 1 284 ? -0.325 -38.346 -34.677 1.00 29.05 284 GLN A N 1
ATOM 2368 C CA . GLN A 1 284 ? -1.808 -38.368 -34.829 1.00 29.05 284 GLN A CA 1
ATOM 2369 C C . GLN A 1 284 ? -2.513 -39.442 -33.964 1.00 29.05 284 GLN A C 1
ATOM 2371 O O . GLN A 1 284 ? -1.977 -40.524 -33.798 1.00 29.05 284 GLN A O 1
ATOM 2376 N N . GLU A 1 285 ? -3.651 -39.238 -33.282 1.00 26.86 285 GLU A N 1
ATOM 2377 C CA . GLU A 1 285 ? -4.835 -38.351 -33.396 1.00 26.86 285 GLU A CA 1
ATOM 2378 C C . GLU A 1 285 ? -5.361 -38.012 -31.965 1.00 26.86 285 GLU A C 1
ATOM 2380 O O . GLU A 1 285 ? -5.133 -38.780 -31.037 1.00 26.86 285 GLU A O 1
ATOM 2385 N N . ILE A 1 286 ? -5.872 -36.824 -31.602 1.00 24.64 286 ILE A N 1
ATOM 2386 C CA . ILE A 1 286 ? -7.156 -36.144 -31.916 1.00 24.64 286 ILE A CA 1
ATOM 2387 C C . ILE A 1 286 ? -8.426 -36.852 -31.358 1.00 24.64 286 ILE A C 1
ATOM 2389 O O . ILE A 1 286 ? -8.929 -37.795 -31.944 1.00 24.64 286 ILE A O 1
ATOM 2393 N N . VAL A 1 287 ? -8.970 -36.253 -30.277 1.00 25.86 287 VAL A N 1
ATOM 2394 C CA . VAL A 1 287 ? -10.402 -36.028 -29.921 1.00 25.86 287 VAL A CA 1
ATOM 2395 C C . VAL A 1 287 ? -11.315 -37.226 -29.601 1.00 25.86 287 VAL A C 1
ATOM 2397 O O . VAL A 1 287 ? -11.681 -37.980 -30.490 1.00 25.86 287 VAL A O 1
ATOM 2400 N N . ALA A 1 288 ? -11.872 -37.244 -28.376 1.00 24.88 288 ALA A N 1
ATOM 2401 C CA . ALA A 1 288 ? -13.323 -37.376 -28.142 1.00 24.88 288 ALA A CA 1
ATOM 2402 C C . ALA A 1 288 ? -13.723 -37.101 -26.669 1.00 24.88 288 ALA A C 1
ATOM 2404 O O . ALA A 1 288 ? -13.318 -37.822 -25.767 1.00 24.88 288 ALA A O 1
ATOM 2405 N N . MET A 1 289 ? -14.560 -36.063 -26.505 1.00 24.06 289 MET A N 1
ATOM 2406 C CA . MET A 1 289 ? -15.806 -35.989 -25.705 1.00 24.06 289 MET A CA 1
ATOM 2407 C C . MET A 1 289 ? -15.707 -36.176 -24.172 1.00 24.06 289 MET A C 1
ATOM 2409 O O . MET A 1 289 ? -15.393 -37.250 -23.688 1.00 24.06 289 MET A O 1
ATOM 2413 N N . ALA A 1 290 ? -15.836 -35.135 -23.340 1.00 25.98 290 ALA A N 1
ATOM 2414 C CA . ALA A 1 290 ? -17.008 -34.293 -23.024 1.00 25.98 290 ALA A CA 1
ATOM 2415 C C . ALA A 1 290 ? -18.020 -34.933 -22.036 1.00 25.98 290 ALA A C 1
ATOM 2417 O O . ALA A 1 290 ? -18.644 -35.933 -22.361 1.00 25.98 290 ALA A O 1
ATOM 2418 N N . GLN A 1 291 ? -18.226 -34.209 -20.918 1.00 27.73 291 GLN A N 1
ATOM 2419 C CA . GLN A 1 291 ? -19.408 -34.125 -20.027 1.00 27.73 291 GLN A CA 1
ATOM 2420 C C . GLN A 1 291 ? -19.618 -35.155 -18.900 1.00 27.73 291 GLN A C 1
ATOM 2422 O O . GLN A 1 291 ? -19.895 -36.319 -19.158 1.00 27.73 291 GLN A O 1
ATOM 2427 N N . GLN A 1 292 ? -19.584 -34.646 -17.655 1.00 27.88 292 GLN A N 1
ATOM 2428 C CA . GLN A 1 292 ? -20.645 -34.638 -16.609 1.00 27.88 292 GLN A CA 1
ATOM 2429 C C . GLN A 1 292 ? -19.964 -34.329 -15.255 1.00 27.88 292 GLN A C 1
ATOM 2431 O O . GLN A 1 292 ? -19.066 -35.056 -14.846 1.00 27.88 292 GLN A O 1
ATOM 2436 N N . GLU A 1 293 ? -20.032 -33.107 -14.715 1.00 27.44 293 GLU A N 1
ATOM 2437 C CA . GLU A 1 293 ? -21.085 -32.498 -13.864 1.00 27.44 293 GLU A CA 1
ATOM 2438 C C . GLU A 1 293 ? -21.458 -33.274 -12.581 1.00 27.44 293 GLU A C 1
ATOM 2440 O O . GLU A 1 293 ? -21.956 -34.389 -12.647 1.00 27.44 293 GLU A O 1
ATOM 2445 N N . GLU A 1 294 ? -21.184 -32.591 -11.455 1.00 29.05 294 GLU A N 1
ATOM 2446 C CA . GLU A 1 294 ? -21.812 -32.583 -10.117 1.00 29.05 294 GLU A CA 1
ATOM 2447 C C . GLU A 1 294 ? -22.294 -33.888 -9.456 1.00 29.05 294 GLU A C 1
ATOM 2449 O O . GLU A 1 294 ? -23.285 -34.466 -9.881 1.00 29.05 294 GLU A O 1
ATOM 2454 N N . SER A 1 295 ? -21.727 -34.212 -8.282 1.00 22.05 295 SER A N 1
ATOM 2455 C CA . SER A 1 295 ? -22.467 -34.267 -7.003 1.00 22.05 295 SER A CA 1
ATOM 2456 C C . SER A 1 295 ? -21.551 -34.621 -5.816 1.00 22.05 295 SER A C 1
ATOM 2458 O O . SER A 1 295 ? -20.499 -35.235 -5.975 1.00 22.05 295 SER A O 1
ATOM 2460 N N . ASP A 1 296 ? -22.009 -34.225 -4.628 1.00 24.67 296 ASP A N 1
ATOM 2461 C CA . ASP A 1 296 ? -21.714 -34.802 -3.307 1.00 24.67 296 ASP A CA 1
ATOM 2462 C C . ASP A 1 296 ? -20.622 -34.149 -2.441 1.00 24.67 296 ASP A C 1
ATOM 2464 O O . ASP A 1 296 ? -19.469 -34.568 -2.322 1.00 24.67 296 ASP A O 1
ATOM 2468 N N . GLN A 1 297 ? -21.088 -33.118 -1.726 1.00 27.50 297 GLN A N 1
ATOM 2469 C CA . GLN A 1 297 ? -20.801 -32.961 -0.302 1.00 27.50 297 GLN A CA 1
ATOM 2470 C C . GLN A 1 297 ? -21.157 -34.248 0.471 1.00 27.50 297 GLN A C 1
ATOM 2472 O O . GLN A 1 297 ? -22.164 -34.885 0.191 1.00 27.50 297 GLN A O 1
ATOM 2477 N N . GLU A 1 298 ? -20.346 -34.528 1.495 1.00 28.48 298 GLU A N 1
ATOM 2478 C CA . GLU A 1 298 ? -20.558 -35.487 2.593 1.00 28.48 298 GLU A CA 1
ATOM 2479 C C . GLU A 1 298 ? -20.442 -36.992 2.285 1.00 28.48 298 GLU A C 1
ATOM 2481 O O . GLU A 1 298 ? -21.422 -37.692 2.064 1.00 28.48 298 GLU A O 1
ATOM 2486 N N . LEU A 1 299 ? -19.238 -37.541 2.503 1.00 25.64 299 LEU A N 1
ATOM 2487 C CA . LEU A 1 299 ? -19.118 -38.801 3.242 1.00 25.64 299 LEU A CA 1
ATOM 2488 C C . LEU A 1 299 ? -17.890 -38.764 4.168 1.00 25.64 299 LEU A C 1
ATOM 2490 O O . LEU A 1 299 ? -16.746 -38.617 3.735 1.00 25.64 299 LEU A O 1
ATOM 2494 N N . PHE A 1 300 ? -18.168 -38.858 5.465 1.00 26.73 300 PHE A N 1
ATOM 2495 C CA . PHE A 1 300 ? -17.216 -38.990 6.563 1.00 26.73 300 PHE A CA 1
ATOM 2496 C C . PHE A 1 300 ? -16.412 -40.310 6.482 1.00 26.73 300 PHE A C 1
ATOM 2498 O O . PHE A 1 300 ? -16.965 -41.355 6.166 1.00 26.73 300 PHE A O 1
ATOM 2505 N N . MET A 1 301 ? -15.127 -40.218 6.853 1.00 29.66 301 MET A N 1
ATOM 2506 C CA . MET A 1 301 ? -14.263 -41.199 7.546 1.00 29.66 301 MET A CA 1
ATOM 2507 C C . MET A 1 301 ? -14.184 -42.665 7.061 1.00 29.66 301 MET A C 1
ATOM 2509 O O . MET A 1 301 ? -15.099 -43.456 7.256 1.00 29.66 301 MET A O 1
ATOM 2513 N N . ASN A 1 302 ? -12.988 -43.082 6.615 1.00 28.59 302 ASN A N 1
ATOM 2514 C CA . ASN A 1 302 ? -12.078 -43.883 7.462 1.00 28.59 302 ASN A CA 1
ATOM 2515 C C . ASN A 1 302 ? -10.691 -44.116 6.802 1.00 28.59 302 ASN A C 1
ATOM 2517 O O . ASN A 1 302 ? -10.628 -44.589 5.666 1.00 28.59 302 ASN A O 1
ATOM 2521 N N . PRO A 1 303 ? -9.570 -43.839 7.500 1.00 30.67 303 PRO A N 1
ATOM 2522 C CA . PRO A 1 303 ? -8.263 -44.459 7.260 1.00 30.67 303 PRO A CA 1
ATOM 2523 C C . PRO A 1 303 ? -8.163 -45.839 7.954 1.00 30.67 303 PRO A C 1
ATOM 2525 O O . PRO A 1 303 ? -8.922 -46.099 8.887 1.00 30.67 303 PRO A O 1
ATOM 2528 N N . PRO A 1 304 ? -7.238 -46.727 7.535 1.00 31.88 304 PRO A N 1
ATOM 2529 C CA . PRO A 1 304 ? -7.048 -48.030 8.173 1.00 31.88 304 PRO A CA 1
ATOM 2530 C C . PRO A 1 304 ? -6.442 -47.911 9.587 1.00 31.88 304 PRO A C 1
ATOM 2532 O O . PRO A 1 304 ? -5.665 -47.003 9.873 1.00 31.88 304 PRO A O 1
ATOM 2535 N N . GLU A 1 305 ? -6.857 -48.849 10.438 1.00 32.91 305 GLU A N 1
ATOM 2536 C CA . GLU A 1 305 ? -6.864 -48.875 11.909 1.00 32.91 305 GLU A CA 1
ATOM 2537 C C . GLU A 1 305 ? -5.509 -48.950 12.649 1.00 32.91 305 GLU A C 1
ATOM 2539 O O . GLU A 1 305 ? -4.487 -49.349 12.090 1.00 32.91 305 GLU A O 1
ATOM 2544 N N . ILE A 1 306 ? -5.634 -48.715 13.974 1.00 25.33 306 ILE A N 1
ATOM 2545 C CA . ILE A 1 306 ? -4.758 -48.959 15.150 1.00 25.33 306 ILE A CA 1
ATOM 2546 C C . ILE A 1 306 ? -4.185 -47.630 15.702 1.00 25.33 306 ILE A C 1
ATOM 2548 O O . ILE A 1 306 ? -3.333 -47.020 15.073 1.00 25.33 306 ILE A O 1
ATOM 2552 N N . CYS A 1 307 ? -4.592 -47.075 16.853 1.00 25.11 307 CYS A N 1
ATOM 2553 C CA . CYS A 1 307 ? -4.974 -47.677 18.134 1.00 25.11 307 CYS A CA 1
ATOM 2554 C C . CYS A 1 307 ? -5.972 -46.780 18.908 1.00 25.11 307 CYS A C 1
ATOM 2556 O O . CYS A 1 307 ? -5.959 -45.558 18.781 1.00 25.11 307 CYS A O 1
ATOM 2558 N N . GLU A 1 308 ? -6.809 -47.418 19.721 1.00 36.50 308 GLU A N 1
ATOM 2559 C CA . GLU A 1 308 ? -7.935 -46.876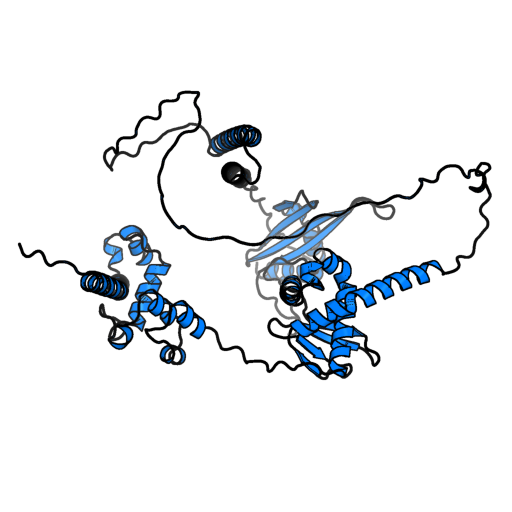 20.487 1.00 36.50 308 GLU A CA 1
ATOM 2560 C C . GLU A 1 308 ? -7.549 -45.783 21.508 1.00 36.50 308 GLU A C 1
ATOM 2562 O O . GLU A 1 308 ? -6.844 -46.030 22.485 1.00 36.50 308 GLU A O 1
ATOM 2567 N N . LYS A 1 309 ? -8.139 -44.594 21.356 1.00 32.22 309 LYS A N 1
ATOM 2568 C CA . LYS A 1 309 ? -8.727 -43.849 22.477 1.00 32.22 309 LYS A CA 1
ATOM 2569 C C . LYS A 1 309 ? -10.176 -43.575 22.096 1.00 32.22 309 LYS A C 1
ATOM 2571 O O . LYS A 1 309 ? -10.453 -43.036 21.029 1.00 32.22 309 LYS A O 1
ATOM 2576 N N . THR A 1 310 ? -11.091 -44.043 22.930 1.00 27.67 310 THR A N 1
ATOM 2577 C CA . THR A 1 310 ? -12.539 -43.907 22.777 1.00 27.67 310 THR A CA 1
ATOM 2578 C C . THR A 1 310 ? -12.920 -42.445 22.559 1.00 27.67 310 THR A C 1
ATOM 2580 O O . THR A 1 310 ? -12.792 -41.635 23.472 1.00 27.67 310 THR A O 1
ATOM 2583 N N . VAL A 1 311 ? -13.390 -42.109 21.357 1.00 29.97 311 VAL A N 1
ATOM 2584 C CA . VAL A 1 311 ? -14.098 -40.851 21.106 1.00 29.97 311 VAL A CA 1
ATOM 2585 C C . VAL A 1 311 ? -15.464 -41.004 21.763 1.00 29.97 311 VAL A C 1
ATOM 2587 O O . VAL A 1 311 ? -16.334 -41.704 21.241 1.00 29.97 311 VAL A O 1
ATOM 2590 N N . GLU A 1 312 ? -15.635 -40.416 22.945 1.00 31.34 312 GLU A N 1
ATOM 2591 C CA . GLU A 1 312 ? -16.962 -40.254 23.525 1.00 31.34 312 GLU A CA 1
ATOM 2592 C C . GLU A 1 312 ? -17.820 -39.476 22.529 1.00 31.34 312 GLU A C 1
ATOM 2594 O O . GLU A 1 312 ? -17.493 -38.371 22.098 1.00 31.34 312 GLU A O 1
ATOM 2599 N N . THR A 1 313 ? -18.912 -40.102 22.101 1.00 36.00 313 THR A N 1
ATOM 2600 C CA . THR A 1 313 ? -19.943 -39.448 21.308 1.00 36.00 313 THR A CA 1
ATOM 2601 C C . THR A 1 313 ? -20.544 -38.347 22.176 1.00 36.00 313 THR A C 1
ATOM 2603 O O . THR A 1 313 ? -21.341 -38.633 23.066 1.00 36.00 313 THR A O 1
ATOM 2606 N N . ILE A 1 314 ? -20.133 -37.096 21.959 1.00 37.75 314 ILE A N 1
ATOM 2607 C CA . ILE A 1 314 ? -20.734 -35.940 22.624 1.00 37.75 314 ILE A CA 1
ATOM 2608 C C . ILE A 1 314 ? -22.189 -35.867 22.143 1.00 37.75 314 ILE A C 1
ATOM 2610 O O . ILE A 1 314 ? -22.474 -35.413 21.035 1.00 37.75 314 ILE A O 1
ATOM 2614 N N . ASN A 1 315 ? -23.120 -36.370 22.958 1.00 48.72 315 ASN A N 1
ATOM 2615 C CA . ASN A 1 315 ? -24.526 -36.003 22.831 1.00 48.72 315 ASN A CA 1
ATOM 2616 C C . ASN A 1 315 ? -24.607 -34.476 22.956 1.00 48.72 315 ASN A C 1
ATOM 2618 O O . ASN A 1 315 ? -23.900 -33.930 23.803 1.00 48.72 315 ASN A O 1
ATOM 2622 N N . PRO A 1 316 ? -25.448 -33.777 22.173 1.00 44.59 316 PRO A N 1
ATOM 2623 C CA . PRO A 1 316 ? -25.713 -32.364 22.404 1.00 44.59 316 PRO A CA 1
ATOM 2624 C C . PRO A 1 316 ? -26.407 -32.229 23.766 1.00 44.59 316 PRO A C 1
ATOM 2626 O O . PRO A 1 316 ? -27.629 -32.327 23.872 1.00 44.59 316 PRO A O 1
ATOM 2629 N N . ALA A 1 317 ? -25.602 -32.122 24.820 1.00 45.56 317 ALA A N 1
ATOM 2630 C CA . ALA A 1 317 ? -26.043 -31.778 26.152 1.00 45.56 317 ALA A CA 1
ATOM 2631 C C . ALA A 1 317 ? -26.558 -30.332 26.153 1.00 45.56 317 ALA A C 1
ATOM 2633 O O . ALA A 1 317 ? -26.266 -29.547 25.248 1.00 45.56 317 ALA A O 1
ATOM 2634 N N . ASP A 1 318 ? -27.375 -30.052 27.162 1.00 47.72 318 ASP A N 1
ATOM 2635 C CA . ASP A 1 318 ? -28.010 -28.777 27.494 1.00 47.72 318 ASP A CA 1
ATOM 2636 C C . ASP A 1 318 ? -27.140 -27.548 27.127 1.00 47.72 318 ASP A C 1
ATOM 2638 O O . ASP A 1 318 ? -25.950 -27.550 27.450 1.00 47.72 318 ASP A O 1
ATOM 2642 N N . PRO A 1 319 ? -27.683 -26.477 26.506 1.00 55.62 319 PRO A N 1
ATOM 2643 C CA . PRO A 1 319 ? -26.915 -25.295 26.077 1.00 55.62 319 PRO A CA 1
ATOM 2644 C C . PRO A 1 319 ? -26.163 -24.546 27.194 1.00 55.62 319 PRO A C 1
ATOM 2646 O O . PRO A 1 319 ? -25.396 -23.626 26.902 1.00 55.62 319 PRO A O 1
ATOM 2649 N N . GLU A 1 320 ? -26.388 -24.915 28.455 1.00 52.41 320 GLU A N 1
ATOM 2650 C CA . GLU A 1 320 ? -25.894 -24.224 29.643 1.00 52.41 320 GLU A CA 1
ATOM 2651 C C . GLU A 1 320 ? -24.588 -24.801 30.238 1.00 52.41 320 GLU A C 1
ATOM 2653 O O . GLU A 1 320 ? -23.945 -24.108 31.026 1.00 52.41 320 GLU A O 1
ATOM 2658 N N . GLU A 1 321 ? -24.137 -26.010 29.872 1.00 53.84 321 GLU A N 1
ATOM 2659 C CA . GLU A 1 321 ? -22.898 -26.602 30.419 1.00 53.84 321 GLU A CA 1
ATOM 2660 C C . GLU A 1 321 ? -21.737 -26.551 29.413 1.00 53.84 321 GLU A C 1
ATOM 2662 O O . GLU A 1 321 ? -21.626 -27.358 28.489 1.00 53.84 321 GLU A O 1
ATOM 2667 N N . ARG A 1 322 ? -20.825 -25.590 29.608 1.00 40.94 322 ARG A N 1
ATOM 2668 C CA . ARG A 1 322 ? -19.529 -25.562 28.916 1.00 40.94 322 ARG A CA 1
ATOM 2669 C C . ARG A 1 322 ? -18.586 -26.539 29.606 1.00 40.94 322 ARG A C 1
ATOM 2671 O O . ARG A 1 322 ? -18.248 -26.348 30.769 1.00 40.94 322 ARG A O 1
ATOM 2678 N N . TYR A 1 323 ? -18.162 -27.571 28.889 1.00 49.38 323 TYR A N 1
ATOM 2679 C CA . TYR A 1 323 ? -17.130 -28.481 29.374 1.00 49.38 323 TYR A CA 1
ATOM 2680 C C . TYR A 1 323 ? -15.756 -27.805 29.263 1.00 49.38 323 TYR A C 1
ATOM 2682 O O . TYR A 1 323 ? -15.393 -27.323 28.190 1.00 49.38 323 TYR A O 1
ATOM 2690 N N . GLU A 1 324 ? -15.004 -27.763 30.363 1.00 59.16 324 GLU A N 1
ATOM 2691 C CA . GLU A 1 324 ? -13.633 -27.243 30.411 1.00 59.16 324 GLU A CA 1
ATOM 2692 C C . GLU A 1 324 ? -12.659 -28.413 30.588 1.00 59.16 324 GLU A C 1
ATOM 2694 O O . GLU A 1 324 ? -12.672 -29.101 31.610 1.00 59.16 324 GLU A O 1
ATOM 2699 N N . GLU A 1 325 ? -11.814 -28.659 29.586 1.00 64.94 325 GLU A N 1
ATOM 2700 C CA . GLU A 1 325 ? -10.678 -29.572 29.720 1.00 64.94 325 GLU A CA 1
ATOM 2701 C C . GLU A 1 325 ? -9.501 -28.783 30.308 1.00 64.94 325 GLU A C 1
ATOM 2703 O O . GLU A 1 325 ? -8.859 -27.989 29.622 1.00 64.94 325 GLU A O 1
ATOM 2708 N N . LEU A 1 326 ? -9.264 -28.946 31.611 1.00 56.34 326 LEU A N 1
ATOM 2709 C CA . LEU A 1 326 ? -8.168 -28.285 32.318 1.00 56.34 326 LEU A CA 1
ATOM 2710 C C . LEU A 1 326 ? -6.883 -29.107 32.151 1.00 56.34 326 LEU A C 1
ATOM 2712 O O . LEU A 1 326 ? -6.788 -30.227 32.654 1.00 56.34 326 LEU A O 1
ATOM 2716 N N . SER A 1 327 ? -5.901 -28.538 31.454 1.00 70.19 327 SER A N 1
ATOM 2717 C CA . SER A 1 327 ? -4.524 -29.036 31.373 1.00 70.19 327 SER A CA 1
ATOM 2718 C C . SER A 1 327 ? -3.589 -28.057 32.082 1.00 70.19 327 SER A C 1
ATOM 2720 O O . SER A 1 327 ? -3.795 -26.847 32.005 1.00 70.19 327 SER A O 1
ATOM 2722 N N . ASP A 1 328 ? -2.557 -28.576 32.750 1.00 75.00 328 ASP A N 1
ATOM 2723 C CA . ASP A 1 328 ? -1.505 -27.764 33.381 1.00 75.00 328 ASP A CA 1
ATOM 2724 C C . ASP A 1 328 ? -0.417 -27.323 32.375 1.00 75.00 328 ASP A C 1
ATOM 2726 O O . ASP A 1 328 ? 0.524 -26.622 32.749 1.00 75.00 328 ASP A O 1
ATOM 2730 N N . GLU A 1 329 ? -0.503 -27.757 31.111 1.00 77.06 329 GLU A N 1
ATOM 2731 C CA . GLU A 1 329 ? 0.460 -27.400 30.065 1.00 77.06 329 GLU A CA 1
ATOM 2732 C C . GLU A 1 329 ? 0.311 -25.931 29.654 1.00 77.06 329 GLU A C 1
ATOM 2734 O O . GLU A 1 329 ? -0.793 -25.434 29.428 1.00 77.06 329 GLU A O 1
ATOM 2739 N N . THR A 1 330 ? 1.436 -25.232 29.505 1.00 82.81 330 THR A N 1
ATOM 2740 C CA . THR A 1 330 ? 1.427 -23.885 28.921 1.00 82.81 330 THR A CA 1
ATOM 2741 C C . THR A 1 330 ? 1.029 -23.941 27.442 1.00 82.81 330 THR A C 1
ATOM 2743 O O . THR A 1 330 ? 1.326 -24.920 26.754 1.00 82.81 330 THR A O 1
ATOM 2746 N N . ASP A 1 331 ? 0.446 -22.863 26.903 1.00 81.38 331 ASP A N 1
ATOM 2747 C CA . ASP A 1 331 ? 0.107 -22.768 25.468 1.00 81.38 331 ASP A CA 1
ATOM 2748 C C . ASP A 1 331 ? 1.311 -23.092 24.563 1.00 81.38 331 ASP A C 1
ATOM 2750 O O . ASP A 1 331 ? 1.171 -23.690 23.494 1.00 81.38 331 ASP A O 1
ATOM 2754 N N . MET A 1 332 ? 2.521 -22.759 25.023 1.00 81.75 332 MET A N 1
ATOM 2755 C CA . MET A 1 332 ? 3.773 -23.078 24.341 1.00 81.75 332 MET A CA 1
ATOM 2756 C C . MET A 1 332 ? 4.121 -24.563 24.340 1.00 81.75 332 MET A C 1
ATOM 2758 O O . MET A 1 332 ? 4.586 -25.088 23.326 1.00 81.75 332 MET A O 1
ATOM 2762 N N . GLU A 1 333 ? 3.916 -25.256 25.455 1.00 85.50 333 GLU A N 1
ATOM 2763 C CA . GLU A 1 333 ? 4.115 -26.705 25.536 1.00 85.50 333 GLU A CA 1
ATOM 2764 C C . GLU A 1 333 ? 3.079 -27.440 24.687 1.00 85.50 333 GLU A C 1
ATOM 2766 O O . GLU A 1 333 ? 3.451 -28.311 23.896 1.00 85.50 333 GLU A O 1
ATOM 2771 N N . LEU A 1 334 ? 1.818 -27.005 24.739 1.00 88.62 334 LEU A N 1
ATOM 2772 C CA . LEU A 1 334 ? 0.745 -27.552 23.915 1.00 88.62 334 LEU A CA 1
ATOM 2773 C C . LEU A 1 334 ? 1.055 -27.398 22.417 1.00 88.62 334 LEU A C 1
ATOM 2775 O O . LEU A 1 334 ? 0.984 -28.366 21.656 1.00 88.62 334 LEU A O 1
ATOM 2779 N N . LEU A 1 335 ? 1.479 -26.208 21.978 1.00 89.38 335 LEU A N 1
ATOM 2780 C CA . LEU A 1 335 ? 1.853 -25.963 20.582 1.00 89.38 335 LEU A CA 1
ATOM 2781 C C . LEU A 1 335 ? 3.078 -26.775 20.144 1.00 89.38 335 LEU A C 1
ATOM 2783 O O . LEU A 1 335 ? 3.113 -27.264 19.010 1.00 89.38 335 LEU A O 1
ATOM 2787 N N . ARG A 1 336 ? 4.077 -26.959 21.018 1.00 88.62 336 ARG A N 1
ATOM 2788 C CA . ARG A 1 336 ? 5.245 -27.812 20.731 1.00 88.62 336 ARG A CA 1
ATOM 2789 C C . ARG A 1 336 ? 4.834 -29.273 20.552 1.00 88.62 336 ARG A C 1
ATOM 2791 O O . ARG A 1 336 ? 5.278 -29.899 19.585 1.00 88.62 336 ARG A O 1
ATOM 2798 N N . ASN A 1 337 ? 3.945 -29.775 21.407 1.00 90.00 337 ASN A N 1
ATOM 2799 C CA . ASN A 1 337 ? 3.392 -31.126 21.312 1.00 90.00 337 ASN A CA 1
ATOM 2800 C C . ASN A 1 337 ? 2.617 -31.320 19.994 1.00 90.00 337 ASN A C 1
ATOM 2802 O O . ASN A 1 337 ? 2.903 -32.259 19.242 1.00 90.00 337 ASN A O 1
ATOM 2806 N N . LEU A 1 338 ? 1.722 -30.383 19.655 1.00 92.25 338 LEU A N 1
ATOM 2807 C CA . LEU A 1 338 ? 0.955 -30.384 18.401 1.00 92.25 338 LEU A CA 1
ATOM 2808 C C . LEU A 1 338 ? 1.861 -30.327 17.165 1.00 92.25 338 LEU A C 1
ATOM 2810 O O . LEU A 1 338 ? 1.648 -31.053 16.191 1.00 92.25 338 LEU A O 1
ATOM 2814 N N . LEU A 1 339 ? 2.906 -29.494 17.192 1.00 92.06 339 LEU A N 1
ATOM 2815 C CA . LEU A 1 339 ? 3.876 -29.402 16.104 1.00 92.06 339 LEU A CA 1
ATOM 2816 C C . LEU A 1 339 ? 4.637 -30.720 15.915 1.00 92.06 339 LEU A C 1
ATOM 2818 O O . LEU A 1 339 ? 4.881 -31.135 14.777 1.00 92.06 339 LEU A O 1
ATOM 2822 N N . GLU A 1 340 ? 5.039 -31.376 17.002 1.00 92.50 340 GLU A N 1
ATOM 2823 C CA . GLU A 1 340 ? 5.757 -32.647 16.938 1.00 92.50 340 GLU A CA 1
ATOM 2824 C C . GLU A 1 340 ? 4.865 -33.772 16.400 1.00 92.50 340 GLU A C 1
ATOM 2826 O O . GLU A 1 340 ? 5.279 -34.522 15.510 1.00 92.50 340 GLU A O 1
ATOM 2831 N N . GLU A 1 341 ? 3.622 -33.863 16.872 1.00 89.75 341 GLU A N 1
ATOM 2832 C CA . GLU A 1 341 ? 2.632 -34.802 16.347 1.00 89.75 341 GLU A CA 1
ATOM 2833 C C . GLU A 1 341 ? 2.358 -34.558 14.859 1.00 89.75 341 GLU A C 1
ATOM 2835 O O . GLU A 1 341 ? 2.436 -35.483 14.044 1.00 89.75 341 GLU A O 1
ATOM 2840 N N . ALA A 1 342 ? 2.162 -33.298 14.468 1.00 90.81 342 ALA A N 1
ATOM 2841 C CA . ALA A 1 342 ? 1.935 -32.935 13.081 1.00 90.81 342 ALA A CA 1
ATOM 2842 C C . ALA A 1 342 ? 3.124 -33.307 12.174 1.00 90.81 342 ALA A C 1
ATOM 2844 O O . ALA A 1 342 ? 2.922 -33.768 11.045 1.00 90.81 342 ALA A O 1
ATOM 2845 N N . LYS A 1 343 ? 4.364 -33.151 12.657 1.00 91.81 343 LYS A N 1
ATOM 2846 C CA . LYS A 1 343 ? 5.584 -33.573 11.946 1.00 91.81 343 LYS A CA 1
ATOM 2847 C C . LYS A 1 343 ? 5.686 -35.094 11.830 1.00 91.81 343 LYS A C 1
ATOM 2849 O O . LYS A 1 343 ? 6.045 -35.589 10.759 1.00 91.81 343 LYS A O 1
ATOM 2854 N N . ARG A 1 344 ? 5.357 -35.837 12.893 1.00 91.50 344 ARG A N 1
ATOM 2855 C CA . ARG A 1 344 ? 5.304 -37.310 12.868 1.00 91.50 344 ARG A CA 1
ATOM 2856 C C . ARG A 1 344 ? 4.304 -37.798 11.823 1.00 91.50 344 ARG A C 1
ATOM 2858 O O . ARG A 1 344 ? 4.646 -38.652 11.007 1.00 91.50 344 ARG A O 1
ATOM 2865 N N . LEU A 1 345 ? 3.120 -37.194 11.780 1.00 87.88 345 LEU A N 1
ATOM 2866 C CA . LEU A 1 345 ? 2.092 -37.543 10.807 1.00 87.88 345 LEU A CA 1
ATOM 2867 C C . LEU A 1 345 ? 2.522 -37.220 9.369 1.00 87.88 345 LEU A C 1
ATOM 2869 O O . LEU A 1 345 ? 2.343 -38.048 8.478 1.00 87.88 345 LEU A O 1
ATOM 2873 N N . LEU A 1 346 ? 3.159 -36.066 9.134 1.00 90.00 346 LEU A N 1
ATOM 2874 C CA . LEU A 1 346 ? 3.706 -35.728 7.815 1.00 90.00 346 LEU A CA 1
ATOM 2875 C C . LEU A 1 346 ? 4.738 -36.761 7.343 1.00 90.00 346 LEU A C 1
ATOM 2877 O O . LEU A 1 346 ? 4.757 -37.111 6.163 1.00 90.00 346 LEU A O 1
ATOM 2881 N N . LYS A 1 347 ? 5.586 -37.258 8.252 1.00 92.56 347 LYS A N 1
ATOM 2882 C CA . LYS A 1 347 ? 6.577 -38.292 7.938 1.00 92.56 347 LYS A CA 1
ATOM 2883 C C . LYS A 1 347 ? 5.903 -39.565 7.423 1.00 92.56 347 LYS A C 1
ATOM 2885 O O . LYS A 1 347 ? 6.292 -40.046 6.367 1.00 92.56 347 LYS A O 1
ATOM 2890 N N . ILE A 1 348 ? 4.860 -40.032 8.109 1.00 90.38 348 ILE A N 1
ATOM 2891 C CA . ILE A 1 348 ? 4.071 -41.201 7.690 1.00 90.38 348 ILE A CA 1
ATOM 2892 C C . ILE A 1 348 ? 3.369 -40.925 6.350 1.00 90.38 348 ILE A C 1
ATOM 2894 O O . ILE A 1 348 ? 3.391 -41.753 5.445 1.00 90.38 348 ILE A O 1
ATOM 2898 N N . MET A 1 349 ? 2.784 -39.736 6.171 1.00 85.69 349 MET A N 1
ATOM 2899 C CA . MET A 1 349 ? 2.103 -39.379 4.921 1.00 85.69 349 MET A CA 1
ATOM 2900 C C . MET A 1 349 ? 3.043 -39.368 3.710 1.00 85.69 349 MET A C 1
ATOM 2902 O O . MET A 1 349 ? 2.617 -39.750 2.625 1.00 85.69 349 MET A O 1
ATOM 2906 N N . ASN A 1 350 ? 4.304 -38.967 3.877 1.00 86.50 350 ASN A N 1
ATOM 2907 C CA . ASN A 1 350 ? 5.287 -38.956 2.789 1.00 86.50 350 ASN A CA 1
ATOM 2908 C C . ASN A 1 350 ? 5.736 -40.364 2.357 1.00 86.50 350 ASN A C 1
ATOM 2910 O O . ASN A 1 350 ? 6.303 -40.507 1.277 1.00 86.50 350 ASN A O 1
ATOM 2914 N N . GLU A 1 351 ? 5.486 -41.398 3.166 1.00 89.06 351 GLU A N 1
ATOM 2915 C CA . GLU A 1 351 ? 5.723 -42.795 2.776 1.00 89.06 351 GLU A CA 1
ATOM 2916 C C . GLU A 1 351 ? 4.613 -43.319 1.847 1.00 89.06 351 GLU A C 1
ATOM 2918 O O . GLU A 1 351 ? 4.864 -44.193 1.019 1.00 89.06 351 GLU A O 1
ATOM 2923 N N . ALA A 1 352 ? 3.399 -42.760 1.943 1.00 79.06 352 ALA A N 1
ATOM 2924 C CA . ALA A 1 352 ? 2.219 -43.214 1.200 1.00 79.06 352 ALA A CA 1
ATOM 2925 C C . ALA A 1 352 ? 1.769 -42.266 0.070 1.00 79.06 352 ALA A C 1
ATOM 2927 O O . ALA A 1 352 ? 1.098 -42.701 -0.868 1.00 79.06 352 ALA A O 1
ATOM 2928 N N . TYR A 1 353 ? 2.107 -40.976 0.140 1.00 89.69 353 TYR A N 1
ATOM 2929 C CA . TYR A 1 353 ? 1.588 -39.937 -0.752 1.00 89.69 353 TYR A CA 1
ATOM 2930 C C . TYR A 1 353 ? 2.693 -39.042 -1.316 1.00 89.69 353 TYR A C 1
ATOM 2932 O O . TYR A 1 353 ? 3.736 -38.824 -0.706 1.00 89.69 353 TYR A O 1
ATOM 2940 N N . THR A 1 354 ? 2.435 -38.473 -2.496 1.00 82.69 354 THR A N 1
ATOM 2941 C CA . THR A 1 354 ? 3.354 -37.519 -3.137 1.00 82.69 354 THR A CA 1
ATOM 2942 C C . THR A 1 354 ? 3.176 -36.106 -2.584 1.00 82.69 354 THR A C 1
ATOM 2944 O O . THR A 1 354 ? 2.113 -35.744 -2.084 1.00 82.69 354 THR A O 1
ATOM 2947 N N . GLU A 1 355 ? 4.183 -35.247 -2.758 1.00 84.06 355 GLU A N 1
ATOM 2948 C CA . GLU A 1 355 ? 4.150 -33.870 -2.242 1.00 84.06 355 GLU A CA 1
ATOM 2949 C C . GLU A 1 355 ? 3.016 -32.992 -2.794 1.00 84.06 355 GLU A C 1
ATOM 2951 O O . GLU A 1 355 ? 2.651 -31.990 -2.175 1.00 84.06 355 GLU A O 1
ATOM 2956 N N . LYS A 1 356 ? 2.470 -33.340 -3.965 1.00 84.44 356 LYS A N 1
ATOM 2957 C CA . LYS A 1 356 ? 1.361 -32.606 -4.589 1.00 84.44 356 LYS A CA 1
ATOM 2958 C C . LYS A 1 356 ? -0.002 -32.989 -4.003 1.00 84.44 356 LYS A C 1
ATOM 2960 O O . LYS A 1 356 ? -0.969 -32.266 -4.248 1.00 84.44 356 LYS A O 1
ATOM 2965 N N . ASP A 1 357 ? -0.082 -34.080 -3.236 1.00 89.81 357 ASP A N 1
ATOM 2966 C CA . ASP A 1 357 ? -1.319 -34.551 -2.615 1.00 89.81 357 ASP A CA 1
ATOM 2967 C C . ASP A 1 357 ? -1.859 -33.521 -1.613 1.00 89.81 357 ASP A C 1
ATOM 2969 O O . ASP A 1 357 ? -1.126 -32.932 -0.811 1.00 89.81 357 ASP A O 1
ATOM 2973 N N . ILE A 1 358 ? -3.171 -33.293 -1.660 1.00 83.62 358 ILE A N 1
ATOM 2974 C CA . ILE A 1 358 ? -3.845 -32.293 -0.832 1.00 83.62 358 ILE A CA 1
ATOM 2975 C C . ILE A 1 358 ? -3.665 -32.553 0.670 1.00 83.62 358 ILE A C 1
ATOM 2977 O O . ILE A 1 358 ? -3.579 -31.596 1.437 1.00 83.62 358 ILE A O 1
ATOM 2981 N N . ARG A 1 359 ? -3.559 -33.816 1.099 1.00 82.50 359 ARG A N 1
ATOM 2982 C CA . ARG A 1 359 ? -3.377 -34.196 2.509 1.00 82.50 359 ARG A CA 1
ATOM 2983 C C . ARG A 1 359 ? -1.997 -33.791 3.012 1.00 82.50 359 ARG A C 1
ATOM 2985 O O . ARG A 1 359 ? -1.898 -33.111 4.028 1.00 82.50 359 ARG A O 1
ATOM 2992 N N . VAL A 1 360 ? -0.956 -34.099 2.235 1.00 85.44 360 VAL A N 1
ATOM 2993 C CA . VAL A 1 360 ? 0.431 -33.696 2.521 1.00 85.44 360 VAL A CA 1
ATOM 2994 C C . VAL A 1 360 ? 0.543 -32.172 2.569 1.00 85.44 360 VAL A C 1
ATOM 2996 O O . VAL A 1 360 ? 1.158 -31.615 3.478 1.00 85.44 360 VAL A O 1
ATOM 2999 N N . ARG A 1 361 ? -0.103 -31.467 1.631 1.00 89.19 361 ARG A N 1
ATOM 3000 C CA . ARG A 1 361 ? -0.119 -29.997 1.608 1.00 89.19 361 ARG A CA 1
ATOM 3001 C C . ARG A 1 361 ? -0.836 -29.396 2.819 1.00 89.19 361 ARG A C 1
ATOM 3003 O O . ARG A 1 361 ? -0.297 -28.472 3.421 1.00 89.19 361 ARG A O 1
ATOM 3010 N N . LYS A 1 362 ? -2.008 -29.919 3.203 1.00 85.56 362 LYS A N 1
ATOM 3011 C CA . LYS A 1 362 ? -2.731 -29.495 4.417 1.00 85.56 362 LYS A CA 1
ATOM 3012 C C . LYS A 1 362 ? -1.889 -29.717 5.674 1.00 85.56 362 LYS A C 1
ATOM 3014 O O . LYS A 1 362 ? -1.793 -28.821 6.504 1.00 85.56 362 LYS A O 1
ATOM 3019 N N . GLN A 1 363 ? -1.212 -30.859 5.767 1.00 88.94 363 GLN A N 1
ATOM 3020 C CA . GLN A 1 363 ? -0.328 -31.168 6.887 1.00 88.94 363 GLN A CA 1
ATOM 3021 C C . GLN A 1 363 ? 0.858 -30.195 6.978 1.00 88.94 363 GLN A C 1
ATOM 3023 O O . GLN A 1 363 ? 1.157 -29.684 8.055 1.00 88.94 363 GLN A O 1
ATOM 3028 N N . LYS A 1 364 ? 1.498 -29.873 5.844 1.00 89.81 364 LYS A N 1
ATOM 3029 C CA . LYS A 1 364 ? 2.564 -28.857 5.777 1.00 89.81 364 LYS A CA 1
ATOM 3030 C C . LYS A 1 364 ? 2.066 -27.468 6.210 1.00 89.81 364 LYS A C 1
ATOM 3032 O O . LYS A 1 364 ? 2.800 -26.758 6.890 1.00 89.81 364 LYS A O 1
ATOM 3037 N N . LEU A 1 365 ? 0.829 -27.095 5.861 1.00 90.56 365 LEU A N 1
ATOM 3038 C CA . LEU A 1 365 ? 0.221 -25.833 6.305 1.00 90.56 365 LEU A CA 1
ATOM 3039 C C . LEU A 1 365 ? 0.000 -25.796 7.824 1.00 90.56 365 LEU A C 1
ATOM 3041 O O . LEU A 1 365 ? 0.341 -24.793 8.441 1.00 90.56 365 LEU A O 1
ATOM 3045 N N . MET A 1 366 ? -0.498 -26.879 8.433 1.00 86.62 366 MET A N 1
ATOM 3046 C CA . MET A 1 366 ? -0.665 -26.953 9.895 1.00 86.62 366 MET A CA 1
ATOM 3047 C C . MET A 1 366 ? 0.674 -26.845 10.631 1.00 86.62 366 MET A C 1
ATOM 3049 O O . MET A 1 366 ? 0.792 -26.080 11.581 1.00 86.62 366 MET A O 1
ATOM 3053 N N . ILE A 1 367 ? 1.712 -27.532 10.141 1.00 91.62 367 ILE A N 1
ATOM 3054 C CA . ILE A 1 367 ? 3.076 -27.414 10.682 1.00 91.62 367 ILE A CA 1
ATOM 3055 C C . ILE A 1 367 ? 3.572 -25.967 10.602 1.00 91.62 367 ILE A C 1
ATOM 3057 O O . ILE A 1 367 ? 4.159 -25.473 11.560 1.00 91.62 367 ILE A O 1
ATOM 3061 N N . GLY A 1 368 ? 3.336 -25.289 9.474 1.00 87.62 368 GLY A N 1
ATOM 3062 C CA . GLY A 1 368 ? 3.691 -23.881 9.303 1.00 87.62 368 GLY A CA 1
ATOM 3063 C C . GLY A 1 368 ? 2.954 -22.964 10.280 1.00 87.62 368 GLY A C 1
ATOM 3064 O O . GLY A 1 368 ? 3.582 -22.091 10.869 1.00 87.62 368 GLY A O 1
ATOM 3065 N N . ALA A 1 369 ? 1.655 -23.193 10.494 1.00 92.06 369 ALA A N 1
ATOM 3066 C CA . ALA A 1 369 ? 0.852 -22.428 11.443 1.00 92.06 369 ALA A CA 1
ATOM 3067 C C . ALA A 1 369 ? 1.353 -22.602 12.885 1.00 92.06 369 ALA A C 1
ATOM 3069 O O . ALA A 1 369 ? 1.648 -21.608 13.538 1.00 92.06 369 ALA A O 1
ATOM 3070 N N . TYR A 1 370 ? 1.542 -23.842 13.354 1.00 91.00 370 TYR A N 1
ATOM 3071 C CA . TYR A 1 370 ? 2.049 -24.095 14.708 1.00 91.00 370 TYR A CA 1
ATOM 3072 C C . TYR A 1 370 ? 3.464 -23.545 14.911 1.00 91.00 370 TYR A C 1
ATOM 3074 O O . TYR A 1 370 ? 3.743 -22.946 15.942 1.00 91.00 370 TYR A O 1
ATOM 3082 N N . ALA A 1 371 ? 4.353 -23.694 13.924 1.00 86.75 371 ALA A N 1
ATOM 3083 C CA . ALA A 1 371 ? 5.695 -23.120 13.998 1.00 86.75 371 ALA A CA 1
ATOM 3084 C C . ALA A 1 371 ? 5.674 -21.581 14.045 1.00 86.75 371 ALA A C 1
ATOM 3086 O O . ALA A 1 371 ? 6.483 -20.995 14.757 1.00 86.75 371 ALA A O 1
ATOM 3087 N N . GLY A 1 372 ? 4.752 -20.941 13.317 1.00 85.19 372 GLY A N 1
ATOM 3088 C CA . GLY A 1 372 ? 4.543 -19.494 13.372 1.00 85.19 372 GLY A CA 1
ATOM 3089 C C . GLY A 1 372 ? 4.035 -19.033 14.736 1.00 85.19 372 GLY A C 1
ATOM 3090 O O . GLY A 1 372 ? 4.630 -18.145 15.326 1.00 85.19 372 GLY A O 1
ATOM 3091 N N . MET A 1 373 ? 3.018 -19.703 15.285 1.00 88.31 373 MET A N 1
ATOM 3092 C CA . MET A 1 373 ? 2.477 -19.385 16.614 1.00 88.31 373 MET A CA 1
ATOM 3093 C C . MET A 1 373 ? 3.524 -19.558 17.721 1.00 88.31 373 MET A C 1
ATOM 3095 O O . MET A 1 373 ? 3.598 -18.734 18.623 1.00 88.31 373 MET A O 1
ATOM 3099 N N . ILE A 1 374 ? 4.368 -20.593 17.632 1.00 87.00 374 ILE A N 1
ATOM 3100 C CA . ILE A 1 374 ? 5.509 -20.763 18.543 1.00 87.00 374 ILE A CA 1
ATOM 3101 C C . ILE A 1 374 ? 6.488 -19.601 18.392 1.00 87.00 374 ILE A C 1
ATOM 3103 O O . ILE A 1 374 ? 6.944 -19.088 19.399 1.00 87.00 374 ILE A O 1
ATOM 3107 N N . ALA A 1 375 ? 6.802 -19.163 17.170 1.00 80.25 375 ALA A N 1
ATOM 3108 C CA . ALA A 1 375 ? 7.707 -18.035 16.953 1.00 80.25 375 ALA A CA 1
ATOM 3109 C C . ALA A 1 375 ? 7.139 -16.705 17.474 1.00 80.25 375 ALA A C 1
ATOM 3111 O O . ALA A 1 375 ? 7.902 -15.881 17.966 1.00 80.25 375 ALA A O 1
ATOM 3112 N N . ASP A 1 376 ? 5.824 -16.502 17.381 1.00 79.06 376 ASP A N 1
ATOM 3113 C CA . ASP A 1 376 ? 5.145 -15.319 17.920 1.00 79.06 376 ASP A CA 1
ATOM 3114 C C . ASP A 1 376 ? 5.136 -15.319 19.456 1.00 79.06 376 ASP A C 1
ATOM 3116 O O . ASP A 1 376 ? 5.267 -14.267 20.068 1.00 79.06 376 ASP A O 1
ATOM 3120 N N . LEU A 1 377 ? 5.021 -16.493 20.083 1.00 74.44 377 LEU A N 1
ATOM 3121 C CA . LEU A 1 377 ? 5.066 -16.653 21.540 1.00 74.44 377 LEU A CA 1
ATOM 3122 C C . LEU A 1 377 ? 6.500 -16.725 22.107 1.00 74.44 377 LEU A C 1
ATOM 3124 O O . LEU A 1 377 ? 6.712 -16.359 23.258 1.00 74.44 377 LEU A O 1
ATOM 3128 N N . ASP A 1 378 ? 7.481 -17.181 21.316 1.00 67.38 378 ASP A N 1
ATOM 3129 C CA . ASP A 1 378 ? 8.925 -17.130 21.619 1.00 67.38 378 ASP A CA 1
ATOM 3130 C C . ASP A 1 378 ? 9.513 -15.722 21.370 1.00 67.38 378 ASP A C 1
ATOM 3132 O O . ASP A 1 378 ? 10.690 -15.494 21.665 1.00 67.38 378 ASP A O 1
ATOM 3136 N N . GLN A 1 379 ? 8.741 -14.763 20.830 1.00 63.03 379 GLN A N 1
ATOM 3137 C CA . GLN A 1 379 ? 9.124 -13.352 20.902 1.00 63.03 379 GLN A CA 1
ATOM 3138 C C . GLN A 1 379 ? 9.100 -12.942 22.374 1.00 63.03 379 GLN A C 1
ATOM 3140 O O . GLN A 1 379 ? 8.076 -12.538 22.913 1.00 63.03 379 GLN A O 1
ATOM 3145 N N . GLU A 1 380 ? 10.248 -13.070 23.037 1.00 53.66 380 GLU A N 1
ATOM 3146 C CA . GLU A 1 380 ? 10.463 -12.424 24.321 1.00 53.66 380 GLU A CA 1
ATOM 3147 C C . GLU A 1 380 ? 10.193 -10.928 24.131 1.00 53.66 380 GLU A C 1
ATOM 3149 O O . GLU A 1 380 ? 10.863 -10.269 23.328 1.00 53.66 380 GLU A O 1
ATOM 3154 N N . ASP A 1 381 ? 9.209 -10.396 24.861 1.00 48.44 381 ASP A N 1
ATOM 3155 C CA . ASP A 1 381 ? 9.082 -8.961 25.085 1.00 48.44 381 ASP A CA 1
ATOM 3156 C C . ASP A 1 381 ? 10.433 -8.485 25.624 1.00 48.44 381 ASP A C 1
ATOM 3158 O O . ASP A 1 381 ? 10.769 -8.719 26.788 1.00 48.44 381 ASP A O 1
ATOM 3162 N N . ILE A 1 382 ? 11.246 -7.874 24.756 1.00 51.19 382 ILE A N 1
ATOM 3163 C CA . ILE A 1 382 ? 12.532 -7.300 25.142 1.00 51.19 382 ILE A CA 1
ATOM 3164 C C . ILE A 1 382 ? 12.206 -6.308 26.261 1.00 51.19 382 ILE A C 1
ATOM 3166 O O . ILE A 1 382 ? 11.494 -5.335 25.989 1.00 51.19 382 ILE A O 1
ATOM 3170 N N . PRO A 1 383 ? 12.679 -6.528 27.506 1.00 55.44 383 PRO A N 1
ATOM 3171 C CA . PRO A 1 383 ? 12.396 -5.612 28.597 1.00 55.44 383 PRO A CA 1
ATOM 3172 C C . PRO A 1 383 ? 12.837 -4.223 28.154 1.00 55.44 383 PRO A C 1
ATOM 3174 O O . PRO A 1 383 ? 14.002 -4.056 27.782 1.00 55.44 383 PRO A O 1
ATOM 3177 N N . GLU A 1 384 ? 11.920 -3.249 28.130 1.00 56.56 384 GLU A N 1
ATOM 3178 C CA . GLU A 1 384 ? 12.257 -1.893 27.700 1.00 56.56 384 GLU A CA 1
ATOM 3179 C C . GLU A 1 384 ? 13.451 -1.412 28.527 1.00 56.56 384 GLU A C 1
ATOM 3181 O O . GLU A 1 384 ? 13.370 -1.262 29.751 1.00 56.56 384 GLU A O 1
ATOM 3186 N N . ALA A 1 385 ? 14.593 -1.229 27.861 1.00 64.50 385 ALA A N 1
ATOM 3187 C CA . ALA A 1 385 ? 15.779 -0.702 28.503 1.00 64.50 385 ALA A CA 1
ATOM 3188 C C . ALA A 1 385 ? 15.407 0.644 29.137 1.00 64.50 385 ALA A C 1
ATOM 3190 O O . ALA A 1 385 ? 14.880 1.532 28.464 1.00 64.50 385 ALA A O 1
ATOM 3191 N N . ILE A 1 386 ? 15.647 0.780 30.444 1.00 72.44 386 ILE A N 1
ATOM 3192 C CA . ILE A 1 386 ? 15.332 2.006 31.178 1.00 72.44 386 ILE A CA 1
ATOM 3193 C C . ILE A 1 386 ? 16.183 3.131 30.587 1.00 72.44 386 ILE A C 1
ATOM 3195 O O . ILE A 1 386 ? 17.396 3.184 30.796 1.00 72.44 386 ILE A O 1
ATOM 3199 N N . GLN A 1 387 ? 15.533 4.023 29.843 1.00 84.69 387 GLN A N 1
ATOM 3200 C CA . GLN A 1 387 ? 16.185 5.155 29.205 1.00 84.69 387 GLN A CA 1
ATOM 3201 C C . GLN A 1 387 ? 16.760 6.113 30.268 1.00 84.69 387 GLN A C 1
ATOM 3203 O O . GLN A 1 387 ? 16.048 6.487 31.204 1.00 84.69 387 GLN A O 1
ATOM 3208 N N . PRO A 1 388 ? 18.019 6.570 30.135 1.00 86.88 388 PRO A N 1
ATOM 3209 C CA . PRO A 1 388 ? 18.600 7.542 31.057 1.00 86.88 388 PRO A CA 1
ATOM 3210 C C . PRO A 1 388 ? 18.003 8.947 30.874 1.00 86.88 388 PRO A C 1
ATOM 3212 O O . PRO A 1 388 ? 17.645 9.356 29.766 1.00 86.88 388 PRO A O 1
ATOM 3215 N N . GLU A 1 389 ? 17.968 9.741 31.948 1.00 87.56 389 GLU A N 1
ATOM 3216 C CA . GLU A 1 389 ? 17.563 11.149 31.865 1.00 87.56 389 GLU A CA 1
ATOM 3217 C C . GLU A 1 389 ? 18.483 11.961 30.943 1.00 87.56 389 GLU A C 1
ATOM 3219 O O . GLU A 1 389 ? 19.706 11.786 30.937 1.00 87.56 389 GLU A O 1
ATOM 3224 N N . LEU A 1 390 ? 17.899 12.903 30.193 1.00 89.81 390 LEU A N 1
ATOM 3225 C CA . LEU A 1 390 ? 18.653 13.744 29.267 1.00 89.81 390 LEU A CA 1
ATOM 3226 C C . LEU A 1 390 ? 19.594 14.676 30.054 1.00 89.81 390 LEU A C 1
ATOM 3228 O O . LEU A 1 390 ? 19.107 15.492 30.850 1.00 89.81 390 LEU A O 1
ATOM 3232 N N . PRO A 1 391 ? 20.922 14.633 29.831 1.00 90.62 391 PRO A N 1
ATOM 3233 C CA . PRO A 1 391 ? 21.852 15.521 30.521 1.00 90.62 391 PRO A CA 1
ATOM 3234 C C . PRO A 1 391 ? 21.660 16.995 30.137 1.00 90.62 391 PRO A C 1
ATOM 3236 O O . PRO A 1 391 ? 21.280 17.332 29.016 1.00 90.62 391 PRO A O 1
ATOM 3239 N N . LEU A 1 392 ? 21.992 17.910 31.052 1.00 89.50 392 LEU A N 1
ATOM 3240 C CA . LEU A 1 392 ? 22.059 19.341 30.743 1.00 89.50 392 LEU A CA 1
ATOM 3241 C C . LEU A 1 392 ? 23.413 19.689 30.110 1.00 89.50 392 LEU A C 1
ATOM 3243 O O . LEU A 1 392 ? 24.432 19.796 30.794 1.00 89.50 392 LEU A O 1
ATOM 3247 N N . PHE A 1 393 ? 23.417 19.920 28.799 1.00 92.50 393 PHE A N 1
ATOM 3248 C CA . PHE A 1 393 ? 24.614 20.283 28.044 1.00 92.50 393 PHE A CA 1
ATOM 3249 C C . PHE A 1 393 ? 24.969 21.771 28.183 1.00 92.50 393 PHE A C 1
ATOM 3251 O O . PHE A 1 393 ? 24.140 22.656 27.950 1.00 92.50 393 PHE A O 1
ATOM 3258 N N . LYS A 1 394 ? 26.235 22.063 28.493 1.00 87.81 394 LYS A N 1
ATOM 3259 C CA . LYS A 1 394 ? 26.783 23.425 28.624 1.00 87.81 394 LYS A CA 1
ATOM 3260 C C . LYS A 1 394 ? 27.325 23.980 27.305 1.00 87.81 394 LYS A C 1
ATOM 3262 O O . LYS A 1 394 ? 27.295 25.188 27.093 1.00 87.81 394 LYS A O 1
ATOM 3267 N N . ASN A 1 395 ? 27.811 23.125 26.405 1.00 92.56 395 ASN A N 1
ATOM 3268 C CA . ASN A 1 395 ? 28.427 23.524 25.134 1.00 92.56 395 ASN A CA 1
ATOM 3269 C C . ASN A 1 395 ? 28.105 22.523 24.004 1.00 92.56 395 ASN A C 1
ATOM 3271 O O . ASN A 1 395 ? 27.394 21.539 24.214 1.00 92.56 395 ASN A O 1
ATOM 3275 N N . ASN A 1 396 ? 28.543 22.815 22.777 1.00 91.44 396 ASN A N 1
ATOM 3276 C CA . ASN A 1 396 ? 28.276 21.941 21.628 1.00 91.44 396 ASN A CA 1
ATOM 3277 C C . ASN A 1 396 ? 29.071 20.635 21.704 1.00 91.44 396 ASN A C 1
ATOM 3279 O O . ASN A 1 396 ? 28.565 19.613 21.256 1.00 91.44 396 ASN A O 1
ATOM 3283 N N . ASP A 1 397 ? 30.261 20.654 22.301 1.00 92.88 397 ASP A N 1
ATOM 3284 C CA . ASP A 1 397 ? 31.114 19.469 22.405 1.00 92.88 397 ASP A CA 1
ATOM 3285 C C . ASP A 1 397 ? 30.464 18.395 23.280 1.00 92.88 397 ASP A C 1
ATOM 3287 O O . ASP A 1 397 ? 30.383 17.247 22.865 1.00 92.88 397 ASP A O 1
ATOM 3291 N N . GLN A 1 398 ? 29.855 18.781 24.406 1.00 92.81 398 GLN A N 1
ATOM 3292 C CA . GLN A 1 398 ? 29.081 17.870 25.258 1.00 92.81 398 GLN A CA 1
ATOM 3293 C C . GLN A 1 398 ? 27.876 17.259 24.533 1.00 92.81 398 GLN A C 1
ATOM 3295 O O . GLN A 1 398 ? 27.545 16.101 24.770 1.00 92.81 398 GLN A O 1
ATOM 3300 N N . ARG A 1 399 ? 27.223 18.013 23.636 1.00 94.56 399 ARG A N 1
ATOM 3301 C CA . ARG A 1 399 ? 26.118 17.487 22.814 1.00 94.56 399 ARG A CA 1
ATOM 3302 C C . ARG A 1 399 ? 26.630 16.441 21.827 1.00 94.56 399 ARG A C 1
ATOM 3304 O O . ARG A 1 399 ? 26.040 15.377 21.711 1.00 94.56 399 ARG A O 1
ATOM 3311 N N . LYS A 1 400 ? 27.743 16.729 21.148 1.00 93.75 400 LYS A N 1
ATOM 3312 C CA . LYS A 1 400 ? 28.378 15.803 20.198 1.00 93.75 400 LYS A CA 1
ATOM 3313 C C . LYS A 1 400 ? 28.885 14.540 20.881 1.00 93.75 400 LYS A C 1
ATOM 3315 O O . LYS A 1 400 ? 28.687 13.446 20.372 1.00 93.75 400 LYS A O 1
ATOM 3320 N N . GLU A 1 401 ? 29.512 14.685 22.040 1.00 93.62 401 GLU A N 1
ATOM 3321 C CA . GLU A 1 401 ? 30.010 13.556 22.820 1.00 93.62 401 GLU A CA 1
ATOM 3322 C C . GLU A 1 401 ? 28.868 12.660 23.304 1.00 93.62 401 GLU A C 1
ATOM 3324 O O . GLU A 1 401 ? 28.960 11.443 23.186 1.00 93.62 401 GLU A O 1
ATOM 3329 N N . TRP A 1 402 ? 27.746 13.246 23.732 1.00 95.06 402 TRP A N 1
ATOM 3330 C CA . TRP A 1 402 ? 26.547 12.484 24.079 1.00 95.06 402 TRP A CA 1
ATOM 3331 C C . TRP A 1 402 ? 25.941 11.735 22.883 1.00 95.06 402 TRP A C 1
ATOM 3333 O O . TRP A 1 402 ? 25.579 10.573 23.029 1.00 95.06 402 TRP A O 1
ATOM 3343 N N . LEU A 1 403 ? 25.892 12.354 21.696 1.00 94.25 403 LEU A N 1
ATOM 3344 C CA . LEU A 1 403 ? 25.447 11.691 20.459 1.00 94.25 403 LEU A CA 1
ATOM 3345 C C . LEU A 1 403 ? 26.348 10.502 20.080 1.00 94.25 403 LEU A C 1
ATOM 3347 O O . LEU A 1 403 ? 25.866 9.468 19.625 1.00 94.25 403 LEU A O 1
ATOM 3351 N N . ARG A 1 404 ? 27.664 10.636 20.276 1.00 91.94 404 ARG A N 1
ATOM 3352 C CA . ARG A 1 404 ? 28.632 9.556 20.020 1.00 91.94 404 ARG A CA 1
ATOM 3353 C C . ARG A 1 404 ? 28.545 8.450 21.064 1.00 91.94 404 ARG A C 1
ATOM 3355 O O . ARG A 1 404 ? 28.745 7.294 20.719 1.00 91.94 404 ARG A O 1
ATOM 3362 N N . ASN A 1 405 ? 28.196 8.785 22.303 1.00 93.62 405 ASN A N 1
ATOM 3363 C CA . ASN A 1 405 ? 27.985 7.834 23.392 1.00 93.62 405 ASN A CA 1
ATOM 3364 C C . ASN A 1 405 ? 26.539 7.294 23.437 1.00 93.62 405 ASN A C 1
ATOM 3366 O O . ASN A 1 405 ? 25.920 7.210 24.498 1.00 93.62 405 ASN A O 1
ATOM 3370 N N . HIS A 1 406 ? 25.988 6.936 22.278 1.00 92.12 406 HIS A N 1
ATOM 3371 C CA . HIS A 1 406 ? 24.621 6.423 22.143 1.00 92.12 406 HIS A CA 1
ATOM 3372 C C . HIS A 1 406 ? 24.422 5.051 22.802 1.00 92.12 406 HIS A C 1
ATOM 3374 O O . HIS A 1 406 ? 23.314 4.712 23.206 1.00 92.12 406 HIS A O 1
ATOM 3380 N N . GLN A 1 407 ? 25.500 4.288 23.004 1.00 91.19 407 GLN A N 1
ATOM 3381 C CA . GLN A 1 407 ? 25.467 3.018 23.736 1.00 91.19 407 GLN A CA 1
ATOM 3382 C C . GLN A 1 407 ? 24.949 3.176 25.173 1.00 91.19 407 GLN A C 1
ATOM 3384 O O . GLN A 1 407 ? 24.304 2.273 25.706 1.00 91.19 407 GLN A O 1
ATOM 3389 N N . ALA A 1 408 ? 25.175 4.341 25.791 1.00 90.81 408 ALA A N 1
ATOM 3390 C CA . ALA A 1 408 ? 24.690 4.641 27.133 1.00 90.81 408 ALA A CA 1
ATOM 3391 C C . ALA A 1 408 ? 23.159 4.786 27.216 1.00 90.81 408 ALA A C 1
ATOM 3393 O O . ALA A 1 408 ? 22.625 4.795 28.321 1.00 90.81 408 ALA A O 1
ATOM 3394 N N . TRP A 1 409 ? 22.451 4.903 26.084 1.00 91.88 409 TRP A N 1
ATOM 3395 C CA . TRP A 1 409 ? 20.983 4.973 26.052 1.00 91.88 409 TRP A CA 1
ATOM 3396 C C . TRP A 1 409 ? 20.322 3.623 26.353 1.00 91.88 409 TRP A C 1
ATOM 3398 O O . TRP A 1 409 ? 19.155 3.595 26.730 1.00 91.88 409 TRP A O 1
ATOM 3408 N N . GLY A 1 410 ? 21.079 2.529 26.230 1.00 88.75 410 GLY A N 1
ATOM 3409 C CA . GLY A 1 410 ? 20.576 1.163 26.329 1.00 88.75 410 GLY A CA 1
ATOM 3410 C C . GLY A 1 410 ? 20.310 0.560 24.950 1.00 88.75 410 GLY A C 1
ATOM 3411 O O . GLY A 1 410 ? 19.824 1.232 24.038 1.00 88.75 410 GLY A O 1
ATOM 3412 N N . LEU A 1 411 ? 20.676 -0.714 24.788 1.00 89.44 411 LEU A N 1
ATOM 3413 C CA . LEU A 1 411 ? 20.414 -1.463 23.560 1.00 89.44 411 LEU A CA 1
ATOM 3414 C C . LEU A 1 411 ? 18.900 -1.616 23.386 1.00 89.44 411 LEU A C 1
ATOM 3416 O O . LEU A 1 411 ? 18.225 -2.100 24.291 1.00 89.44 411 LEU A O 1
ATOM 3420 N N . TRP A 1 412 ? 18.383 -1.202 22.231 1.00 89.62 412 TRP A N 1
ATOM 3421 C CA . TRP A 1 412 ? 16.962 -1.321 21.915 1.00 89.62 412 TRP A CA 1
ATOM 3422 C C . TRP A 1 412 ? 16.665 -2.626 21.177 1.00 89.62 412 TRP A C 1
ATOM 3424 O O . TRP A 1 412 ? 15.753 -3.355 21.552 1.00 89.62 412 TRP A O 1
ATOM 3434 N N . TYR A 1 413 ? 17.440 -2.920 20.135 1.00 84.88 413 TYR A N 1
ATOM 3435 C CA . TYR A 1 413 ? 17.253 -4.098 19.294 1.00 84.88 413 TYR A CA 1
ATOM 3436 C C . TYR A 1 413 ? 18.567 -4.462 18.592 1.00 84.88 413 TYR A C 1
ATOM 3438 O O . TYR A 1 413 ? 19.329 -3.581 18.199 1.00 84.88 413 TYR A O 1
ATOM 3446 N N . GLU A 1 414 ? 18.830 -5.755 18.418 1.00 88.69 414 GLU A N 1
ATOM 3447 C CA . GLU A 1 414 ? 19.943 -6.263 17.614 1.00 88.69 414 GLU A CA 1
ATOM 3448 C C . GLU A 1 414 ? 19.407 -7.213 16.543 1.00 88.69 414 GLU A C 1
ATOM 3450 O O . GLU A 1 414 ? 18.770 -8.223 16.852 1.00 88.69 414 GLU A O 1
ATOM 3455 N N . ASP A 1 415 ? 19.717 -6.920 15.281 1.00 86.19 415 ASP A N 1
ATOM 3456 C CA . ASP A 1 415 ? 19.471 -7.854 14.190 1.00 86.19 415 ASP A CA 1
ATOM 3457 C C . ASP A 1 415 ? 20.692 -8.757 14.003 1.00 86.19 415 ASP A C 1
ATOM 3459 O O . ASP A 1 415 ? 21.682 -8.397 13.356 1.00 86.19 415 ASP A O 1
ATOM 3463 N N . LYS A 1 416 ? 20.603 -9.974 14.548 1.00 82.62 416 LYS A N 1
ATOM 3464 C CA . LYS A 1 416 ? 21.661 -10.992 14.464 1.00 82.62 416 LYS A CA 1
ATOM 3465 C C . LYS A 1 416 ? 21.952 -11.458 13.033 1.00 82.62 416 LYS A C 1
ATOM 3467 O O . LYS A 1 416 ? 23.018 -12.020 12.801 1.00 82.62 416 LYS A O 1
ATOM 3472 N N . ASN A 1 417 ? 21.040 -11.250 12.080 1.00 84.56 417 ASN A N 1
ATOM 3473 C CA . ASN A 1 417 ? 21.231 -11.690 10.696 1.00 84.56 417 ASN A CA 1
ATOM 3474 C C . ASN A 1 417 ? 22.133 -10.738 9.906 1.00 84.56 417 ASN A C 1
ATOM 3476 O O . ASN A 1 417 ? 22.854 -11.182 9.014 1.00 84.56 417 ASN A O 1
ATOM 3480 N N . ILE A 1 418 ? 22.089 -9.440 10.223 1.00 86.75 418 ILE A N 1
ATOM 3481 C CA . ILE A 1 418 ? 22.887 -8.404 9.544 1.00 86.75 418 ILE A CA 1
ATOM 3482 C C . ILE A 1 418 ? 23.976 -7.796 10.440 1.00 86.75 418 ILE A C 1
ATOM 3484 O O . ILE A 1 418 ? 24.821 -7.053 9.946 1.00 86.75 418 ILE A O 1
ATOM 3488 N N . GLY A 1 419 ? 23.979 -8.116 11.737 1.00 84.81 419 GLY A N 1
ATOM 3489 C CA . GLY A 1 419 ? 24.952 -7.615 12.711 1.00 84.81 419 GLY A CA 1
ATOM 3490 C C . GLY A 1 419 ? 24.771 -6.136 13.066 1.00 84.81 419 GLY A C 1
ATOM 3491 O O . GLY A 1 419 ? 25.741 -5.488 13.459 1.00 84.81 419 GLY A O 1
ATOM 3492 N N . ALA A 1 420 ? 23.559 -5.598 12.893 1.00 90.06 420 ALA A N 1
ATOM 3493 C CA . ALA A 1 420 ? 23.225 -4.212 13.209 1.00 90.06 420 ALA A CA 1
ATOM 3494 C C . ALA A 1 420 ? 22.681 -4.105 14.637 1.00 90.06 420 ALA A C 1
ATOM 3496 O O . ALA A 1 420 ? 21.759 -4.834 15.015 1.00 90.06 420 ALA A O 1
ATOM 3497 N N . ARG A 1 421 ? 23.223 -3.169 15.419 1.00 93.25 421 ARG A N 1
ATOM 3498 C CA . ARG A 1 421 ? 22.724 -2.832 16.757 1.00 93.25 421 ARG A CA 1
ATOM 3499 C C . ARG A 1 421 ? 22.032 -1.482 16.719 1.00 93.25 421 ARG A C 1
ATOM 3501 O O . ARG A 1 421 ? 22.589 -0.505 16.227 1.00 93.25 421 ARG A O 1
ATOM 3508 N N . TYR A 1 422 ? 20.830 -1.429 17.269 1.00 93.06 422 TYR A N 1
ATOM 3509 C CA . TYR A 1 422 ? 20.020 -0.227 17.333 1.00 93.06 422 TYR A CA 1
ATOM 3510 C C . TYR A 1 422 ? 19.878 0.239 18.777 1.00 93.06 422 TYR A C 1
ATOM 3512 O O . TYR A 1 422 ? 19.560 -0.537 19.682 1.00 93.06 422 TYR A O 1
ATOM 3520 N N . TYR A 1 423 ? 20.067 1.537 18.975 1.00 93.69 423 TYR A N 1
ATOM 3521 C CA . TYR A 1 423 ? 19.860 2.237 20.237 1.00 93.69 423 TYR A CA 1
ATOM 3522 C C . TYR A 1 423 ? 18.823 3.331 20.010 1.00 93.69 423 TYR A C 1
ATOM 3524 O O . TYR A 1 423 ? 18.773 3.934 18.935 1.00 93.69 423 TYR A O 1
ATOM 3532 N N . LYS A 1 424 ? 17.987 3.596 21.010 1.00 93.38 424 LYS A N 1
ATOM 3533 C CA . LYS A 1 424 ? 16.867 4.535 20.892 1.00 93.38 424 LYS A CA 1
ATOM 3534 C C . LYS A 1 424 ? 16.874 5.524 22.050 1.00 93.38 424 LYS A C 1
ATOM 3536 O O . LYS A 1 424 ? 17.121 5.136 23.185 1.00 93.38 424 LYS A O 1
ATOM 3541 N N . TYR A 1 425 ? 16.541 6.776 21.747 1.00 94.12 425 TYR A N 1
ATOM 3542 C CA . TYR A 1 425 ? 16.226 7.805 22.728 1.00 94.12 425 TYR A CA 1
ATOM 3543 C C . TYR A 1 425 ? 14.917 8.518 22.353 1.00 94.12 425 TYR A C 1
ATOM 3545 O O . TYR A 1 425 ? 14.841 9.182 21.317 1.00 94.12 425 TYR A O 1
ATOM 3553 N N . ASP A 1 426 ? 13.885 8.371 23.178 1.00 93.06 426 ASP A N 1
ATOM 3554 C CA . ASP A 1 426 ? 12.592 9.049 23.070 1.00 93.06 426 ASP A CA 1
ATOM 3555 C C . ASP A 1 426 ? 12.612 10.375 23.850 1.00 93.06 426 ASP A C 1
ATOM 3557 O O . ASP A 1 426 ? 12.989 10.421 25.022 1.00 93.06 426 ASP A O 1
ATOM 3561 N N . PHE A 1 427 ? 12.200 11.466 23.204 1.00 92.69 427 PHE A N 1
ATOM 3562 C CA . PHE A 1 427 ? 12.083 12.794 23.813 1.00 92.69 427 PHE A CA 1
ATOM 3563 C C . PHE A 1 427 ? 10.619 13.121 24.137 1.00 92.69 427 PHE A C 1
ATOM 3565 O O . PHE A 1 427 ? 9.712 12.756 23.389 1.00 92.69 427 PHE A O 1
ATOM 3572 N N . ASP A 1 428 ? 10.389 13.913 25.188 1.00 89.19 428 ASP A N 1
ATOM 3573 C CA . ASP A 1 428 ? 9.041 14.300 25.651 1.00 89.19 428 ASP A CA 1
ATOM 3574 C C . ASP A 1 428 ? 8.208 15.053 24.599 1.00 89.19 428 ASP A C 1
ATOM 3576 O O . ASP A 1 428 ? 6.980 15.062 24.647 1.00 89.19 428 ASP A O 1
ATOM 3580 N N . ASN A 1 429 ? 8.861 15.678 23.617 1.00 87.88 429 ASN A N 1
ATOM 3581 C CA . ASN A 1 429 ? 8.194 16.397 22.533 1.00 87.88 429 ASN A CA 1
ATOM 3582 C C . ASN A 1 429 ? 7.788 15.499 21.346 1.00 87.88 429 ASN A C 1
ATOM 3584 O O . ASN A 1 429 ? 7.460 16.006 20.270 1.00 87.88 429 ASN A O 1
ATOM 3588 N N . GLY A 1 430 ? 7.840 14.174 21.519 1.00 88.88 430 GLY A N 1
ATOM 3589 C CA . GLY A 1 430 ? 7.458 13.188 20.508 1.00 88.88 430 GLY A CA 1
ATOM 3590 C C . GLY A 1 430 ? 8.507 12.954 19.420 1.00 88.88 430 GLY A C 1
ATOM 3591 O O . GLY A 1 430 ? 8.213 12.288 18.427 1.00 88.88 430 GLY A O 1
ATOM 3592 N N . ALA A 1 431 ? 9.714 13.508 19.568 1.00 92.56 431 ALA A N 1
ATOM 3593 C CA . ALA A 1 431 ? 10.851 13.145 18.732 1.00 92.56 431 ALA A CA 1
ATOM 3594 C C . ALA A 1 431 ? 11.496 11.846 19.226 1.00 92.56 431 ALA A C 1
ATOM 3596 O O . ALA A 1 431 ? 11.510 11.554 20.422 1.00 92.56 431 ALA A O 1
ATOM 3597 N N . ARG A 1 432 ? 12.113 11.109 18.308 1.00 93.81 432 ARG A N 1
ATOM 3598 C CA . ARG A 1 432 ? 12.883 9.899 18.584 1.00 93.81 432 ARG A CA 1
ATOM 3599 C C . ARG A 1 432 ? 14.211 9.963 17.852 1.00 93.81 432 ARG A C 1
ATOM 3601 O O . ARG A 1 432 ? 14.246 10.208 16.650 1.00 93.81 432 ARG A O 1
ATOM 3608 N N . LEU A 1 433 ? 15.301 9.713 18.564 1.00 94.25 433 LEU A N 1
ATOM 3609 C CA . LEU A 1 433 ? 16.626 9.564 17.976 1.00 94.25 433 LEU A CA 1
ATOM 3610 C C . LEU A 1 433 ? 17.017 8.090 17.986 1.00 94.25 433 LEU A C 1
ATOM 3612 O O . LEU A 1 433 ? 16.961 7.436 19.025 1.00 94.25 433 LEU A O 1
ATOM 3616 N N . ILE A 1 434 ? 17.393 7.575 16.821 1.00 94.25 434 ILE A N 1
ATOM 3617 C CA . ILE A 1 434 ? 17.816 6.186 16.636 1.00 94.25 434 ILE A CA 1
ATOM 3618 C C . ILE A 1 434 ? 19.282 6.195 16.221 1.00 94.25 434 ILE A C 1
ATOM 3620 O O . ILE A 1 434 ? 19.639 6.862 15.252 1.00 94.25 434 ILE A O 1
ATOM 3624 N N . ALA A 1 435 ? 20.123 5.469 16.950 1.00 93.94 435 ALA A N 1
ATOM 3625 C CA . ALA A 1 435 ? 21.490 5.179 16.547 1.00 93.94 435 ALA A CA 1
ATOM 3626 C C . ALA A 1 435 ? 21.557 3.764 15.977 1.00 93.94 435 ALA A C 1
ATOM 3628 O O . ALA A 1 435 ? 21.204 2.803 16.653 1.00 93.94 435 ALA A O 1
ATOM 3629 N N . GLU A 1 436 ? 22.010 3.663 14.739 1.00 94.56 436 GLU A N 1
ATOM 3630 C CA . GLU A 1 436 ? 22.287 2.422 14.034 1.00 94.56 436 GLU A CA 1
ATOM 3631 C C . GLU A 1 436 ? 23.799 2.186 14.031 1.00 94.56 436 GLU A C 1
ATOM 3633 O O . GLU A 1 436 ? 24.559 3.008 13.519 1.00 94.56 436 GLU A O 1
ATOM 3638 N N . GLU A 1 437 ? 24.238 1.076 14.615 1.00 93.44 437 GLU A N 1
ATOM 3639 C CA . GLU A 1 437 ? 25.642 0.755 14.840 1.00 93.44 437 GLU A CA 1
ATOM 3640 C C . GLU A 1 437 ? 26.046 -0.547 14.133 1.00 93.44 437 GLU A C 1
ATOM 3642 O O . GLU A 1 437 ? 25.389 -1.581 14.268 1.00 93.44 437 GLU A O 1
ATOM 3647 N N . TYR A 1 438 ? 27.180 -0.502 13.428 1.00 90.81 438 TYR A N 1
ATOM 3648 C CA . TYR A 1 438 ? 27.790 -1.641 12.745 1.00 90.81 438 TYR A CA 1
ATOM 3649 C C . TYR A 1 438 ? 29.245 -1.815 13.163 1.00 90.81 438 TYR A C 1
ATOM 3651 O O . TYR A 1 438 ? 30.017 -0.853 13.158 1.00 90.81 438 TYR A O 1
ATOM 3659 N N . THR A 1 439 ? 29.657 -3.056 13.410 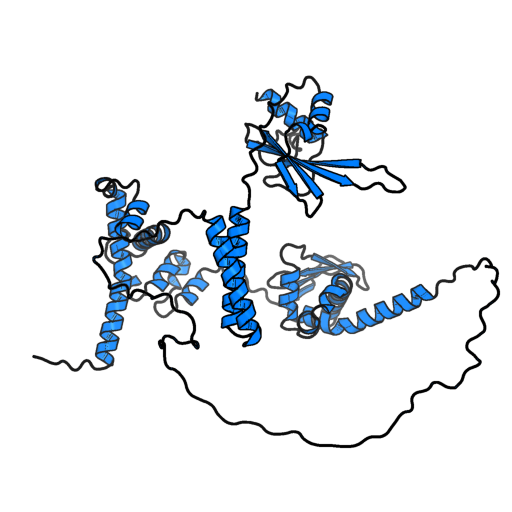1.00 87.56 439 THR A N 1
ATOM 3660 C CA . THR A 1 439 ? 31.077 -3.403 13.546 1.00 87.56 439 THR A CA 1
ATOM 3661 C C . THR A 1 439 ? 31.628 -3.821 12.188 1.00 87.56 439 THR A C 1
ATOM 3663 O O . THR A 1 439 ? 31.140 -4.779 11.586 1.00 87.56 439 THR A O 1
ATOM 3666 N N . ARG A 1 440 ? 32.646 -3.115 11.684 1.00 83.25 440 ARG A N 1
ATOM 3667 C CA . ARG A 1 440 ? 33.356 -3.527 10.468 1.00 83.25 440 ARG A CA 1
ATOM 3668 C C . ARG A 1 440 ? 34.575 -4.369 10.827 1.00 83.25 440 ARG A C 1
ATOM 3670 O O . ARG A 1 440 ? 35.369 -3.918 11.652 1.00 83.25 440 ARG A O 1
ATOM 3677 N N . PRO A 1 441 ? 34.760 -5.542 10.194 1.00 84.81 441 PRO A N 1
ATOM 3678 C CA . PRO A 1 441 ? 35.928 -6.373 10.449 1.00 84.81 441 PRO A CA 1
ATOM 3679 C C . PRO A 1 441 ? 37.206 -5.643 10.030 1.00 84.81 441 PRO A C 1
ATOM 3681 O O . PRO A 1 441 ? 37.191 -4.806 9.121 1.00 84.81 441 PRO A O 1
ATOM 3684 N N . ALA A 1 442 ? 38.315 -5.992 10.681 1.00 86.00 442 ALA A N 1
ATOM 3685 C CA . ALA A 1 442 ? 39.625 -5.475 10.317 1.00 86.00 442 ALA A CA 1
ATOM 3686 C C . ALA A 1 442 ? 39.963 -5.806 8.852 1.00 86.00 442 ALA A C 1
ATOM 3688 O O . ALA A 1 442 ? 39.677 -6.892 8.345 1.00 86.00 442 ALA A O 1
ATOM 3689 N N . THR A 1 443 ? 40.595 -4.851 8.182 1.00 84.19 443 THR A N 1
ATOM 3690 C CA . THR A 1 443 ? 41.151 -4.980 6.831 1.00 84.19 443 THR A CA 1
ATOM 3691 C C . THR A 1 443 ? 42.632 -4.617 6.878 1.00 84.19 443 THR A C 1
ATOM 3693 O O . THR A 1 443 ? 43.094 -4.056 7.868 1.00 84.19 443 THR A O 1
ATOM 3696 N N . ASP A 1 444 ? 43.376 -4.850 5.797 1.00 86.62 444 ASP A N 1
ATOM 3697 C CA . ASP A 1 444 ? 44.805 -4.493 5.726 1.00 86.62 444 ASP A CA 1
ATOM 3698 C C . ASP A 1 444 ? 45.090 -2.994 5.972 1.00 86.62 444 ASP A C 1
ATOM 3700 O O . ASP A 1 444 ? 46.224 -2.610 6.251 1.00 86.62 444 ASP A O 1
ATOM 3704 N N . TRP A 1 445 ? 44.064 -2.141 5.873 1.00 83.94 445 TRP A N 1
ATOM 3705 C CA . TRP A 1 445 ? 44.169 -0.683 5.974 1.00 83.94 445 TRP A CA 1
ATOM 3706 C C . TRP A 1 445 ? 43.552 -0.098 7.246 1.00 83.94 445 TRP A C 1
ATOM 3708 O O . TRP A 1 445 ? 43.907 1.011 7.640 1.00 83.94 445 TRP A O 1
ATOM 3718 N N . TYR A 1 446 ? 42.618 -0.815 7.871 1.00 80.50 446 TYR A N 1
ATOM 3719 C CA . TYR A 1 446 ? 41.850 -0.328 9.013 1.00 80.50 446 TYR A CA 1
ATOM 3720 C C . TYR A 1 446 ? 41.671 -1.439 10.034 1.00 80.50 446 TYR A C 1
ATOM 3722 O O . TYR A 1 446 ? 41.232 -2.536 9.688 1.00 80.50 446 TYR A O 1
ATOM 3730 N N . GLU A 1 447 ? 41.940 -1.124 11.296 1.00 84.38 447 GLU A N 1
ATOM 3731 C CA . GLU A 1 447 ? 41.571 -1.981 12.419 1.00 84.38 447 GLU A CA 1
ATOM 3732 C C . GLU A 1 447 ? 40.044 -2.138 12.503 1.00 84.38 447 GLU A C 1
ATOM 3734 O O . GLU A 1 447 ? 39.282 -1.376 11.891 1.00 84.38 447 GLU A O 1
ATOM 3739 N N . GLU A 1 448 ? 39.598 -3.152 13.244 1.00 88.06 448 GLU A N 1
ATOM 3740 C CA . GLU A 1 448 ? 38.181 -3.350 13.540 1.00 88.06 448 GLU A CA 1
ATOM 3741 C C . GLU A 1 448 ? 37.624 -2.083 14.193 1.00 88.06 448 GLU A C 1
ATOM 3743 O O . GLU A 1 448 ? 38.131 -1.612 15.212 1.00 88.06 448 GLU A O 1
ATOM 3748 N N . HIS A 1 449 ? 36.605 -1.497 13.570 1.00 83.06 449 HIS A N 1
ATOM 3749 C CA . HIS A 1 449 ? 36.028 -0.248 14.041 1.00 83.06 449 HIS A CA 1
ATOM 3750 C C . HIS A 1 449 ? 34.519 -0.248 13.893 1.00 83.06 449 HIS A C 1
ATOM 3752 O O . HIS A 1 449 ? 33.932 -0.826 12.974 1.00 83.06 449 HIS A O 1
ATOM 3758 N N . THR A 1 450 ? 33.904 0.464 14.823 1.00 87.56 450 THR A N 1
ATOM 3759 C CA . THR A 1 450 ? 32.466 0.617 14.902 1.00 87.56 450 THR A CA 1
ATOM 3760 C C . THR A 1 450 ? 32.052 1.914 14.223 1.00 87.56 450 THR A C 1
ATOM 3762 O O . THR A 1 450 ? 32.611 2.978 14.497 1.00 87.56 450 THR A O 1
ATOM 3765 N N . ILE A 1 451 ? 31.071 1.831 13.329 1.00 89.25 451 ILE A N 1
ATOM 3766 C CA . ILE A 1 451 ? 30.466 2.989 12.671 1.00 89.25 451 ILE A CA 1
ATOM 3767 C C . ILE A 1 451 ? 29.052 3.142 13.209 1.00 89.25 451 ILE A C 1
ATOM 3769 O O . ILE A 1 451 ? 28.329 2.154 13.314 1.00 89.25 451 ILE A O 1
ATOM 3773 N N . SER A 1 452 ? 28.666 4.378 13.519 1.00 91.69 452 SER A N 1
ATOM 3774 C CA . SER A 1 452 ? 27.311 4.712 13.948 1.00 91.69 452 SER A CA 1
ATOM 3775 C C . SER A 1 452 ? 26.682 5.776 13.053 1.00 91.69 452 SER A C 1
ATOM 3777 O O . SER A 1 452 ? 27.341 6.725 12.617 1.00 91.69 452 SER A O 1
ATOM 3779 N N . TYR A 1 453 ? 25.391 5.603 12.791 1.00 93.50 453 TYR A N 1
ATOM 3780 C CA . TYR A 1 453 ? 24.535 6.498 12.027 1.00 93.50 453 TYR A CA 1
ATOM 3781 C C . TYR A 1 453 ? 23.363 6.934 12.906 1.00 93.50 453 TYR A C 1
ATOM 3783 O O . TYR A 1 453 ? 22.748 6.117 13.582 1.00 93.50 453 TYR A O 1
ATOM 3791 N N . LEU A 1 454 ? 23.072 8.234 12.945 1.00 94.00 454 LEU A N 1
ATOM 3792 C CA . LEU A 1 454 ? 22.044 8.806 13.816 1.00 94.00 454 LEU A CA 1
ATOM 3793 C C . LEU A 1 454 ? 20.857 9.279 12.985 1.00 94.00 454 LEU A C 1
ATOM 3795 O O . LEU A 1 454 ? 21.054 9.990 12.007 1.00 94.00 454 LEU A O 1
ATOM 3799 N N . HIS A 1 455 ? 19.639 8.938 13.392 1.00 94.31 455 HIS A N 1
ATOM 3800 C CA . HIS A 1 455 ? 18.412 9.218 12.648 1.00 94.31 455 HIS A CA 1
ATOM 3801 C C . HIS A 1 455 ? 17.389 9.892 13.559 1.00 94.31 455 HIS A C 1
ATOM 3803 O O . HIS A 1 455 ? 16.909 9.282 14.517 1.00 94.31 455 HIS A O 1
ATOM 3809 N N . LEU A 1 456 ? 17.059 11.153 13.269 1.00 94.06 456 LEU A N 1
ATOM 3810 C CA . LEU A 1 456 ? 16.005 11.888 13.965 1.00 94.06 456 LEU A CA 1
ATOM 3811 C C . LEU A 1 456 ? 14.649 11.663 13.282 1.00 94.06 456 LEU A C 1
ATOM 3813 O O . LEU A 1 456 ? 14.448 12.050 12.128 1.00 94.06 456 LEU A O 1
ATOM 3817 N N . VAL A 1 457 ? 13.717 11.065 14.020 1.00 93.38 457 VAL A N 1
ATOM 3818 C CA . VAL A 1 457 ? 12.379 10.682 13.557 1.00 93.38 457 VAL A CA 1
ATOM 3819 C C . VAL A 1 457 ? 11.314 11.395 14.390 1.00 93.38 457 VAL A C 1
ATOM 3821 O O . VAL A 1 457 ? 11.396 11.433 15.616 1.00 93.38 457 VAL A O 1
ATOM 3824 N N . GLY A 1 458 ? 10.290 11.945 13.739 1.00 89.94 458 GLY A N 1
ATOM 3825 C CA . GLY A 1 458 ? 9.178 12.623 14.411 1.00 89.94 458 GLY A CA 1
ATOM 3826 C C . GLY A 1 458 ? 9.572 13.931 15.112 1.00 89.94 458 GLY A C 1
ATOM 3827 O O . GLY A 1 458 ? 10.593 14.545 14.804 1.00 89.94 458 GLY A O 1
ATOM 3828 N N . GLY A 1 459 ? 8.737 14.386 16.049 1.00 87.12 459 GLY A N 1
ATOM 3829 C CA . GLY A 1 459 ? 8.960 15.621 16.806 1.00 87.12 459 GLY A CA 1
ATOM 3830 C C . GLY A 1 459 ? 8.490 16.921 16.131 1.00 87.12 459 GLY A C 1
ATOM 3831 O O . GLY A 1 459 ? 7.918 16.911 15.031 1.00 87.12 459 GLY A O 1
ATOM 3832 N N . PRO A 1 460 ? 8.710 18.070 16.795 1.00 86.44 460 PRO A N 1
ATOM 3833 C CA . PRO A 1 460 ? 8.210 19.366 16.354 1.00 86.44 460 PRO A CA 1
ATOM 3834 C C . PRO A 1 460 ? 8.864 19.833 15.054 1.00 86.44 460 PRO A C 1
ATOM 3836 O O . PRO A 1 460 ? 9.944 19.388 14.658 1.00 86.44 460 PRO A O 1
ATOM 3839 N N . GLU A 1 461 ? 8.175 20.737 14.364 1.00 85.88 461 GLU A N 1
ATOM 3840 C CA . GLU A 1 461 ? 8.659 21.304 13.112 1.00 85.88 461 GLU A CA 1
ATOM 3841 C C . GLU A 1 461 ? 9.883 22.207 13.375 1.00 85.88 461 GLU A C 1
ATOM 3843 O O . GLU A 1 461 ? 9.838 23.056 14.273 1.00 85.88 461 GLU A O 1
ATOM 3848 N N . PRO A 1 462 ? 10.995 22.034 12.635 1.00 87.50 462 PRO A N 1
ATOM 3849 C CA . PRO A 1 462 ? 12.218 22.782 12.889 1.00 87.50 462 PRO A CA 1
ATOM 3850 C C . PRO A 1 462 ? 12.007 24.288 12.668 1.00 87.50 462 PRO A C 1
ATOM 3852 O O . PRO A 1 462 ? 11.518 24.700 11.610 1.00 87.50 462 PRO A O 1
ATOM 3855 N N . PRO A 1 463 ? 12.446 25.152 13.602 1.00 84.75 463 PRO A N 1
ATOM 3856 C CA . PRO A 1 463 ? 12.474 26.579 13.373 1.00 84.75 463 PRO A CA 1
ATOM 3857 C C . PRO A 1 463 ? 13.427 26.875 12.216 1.00 84.75 463 PRO A C 1
ATOM 3859 O O . PRO A 1 463 ? 14.506 26.283 12.091 1.00 84.75 463 PRO A O 1
ATOM 3862 N N . LYS A 1 464 ? 13.028 27.827 11.379 1.00 84.31 464 LYS A N 1
ATOM 3863 C CA . LYS A 1 464 ? 13.846 28.270 10.255 1.00 84.31 464 LYS A CA 1
ATOM 3864 C C . LYS A 1 464 ? 15.026 29.109 10.745 1.00 84.31 464 LYS A C 1
ATOM 3866 O O . LYS A 1 464 ? 15.019 29.680 11.842 1.00 84.31 464 LYS A O 1
ATOM 3871 N N . ASP A 1 465 ? 16.080 29.131 9.947 1.00 75.38 465 ASP A N 1
ATOM 3872 C CA . ASP A 1 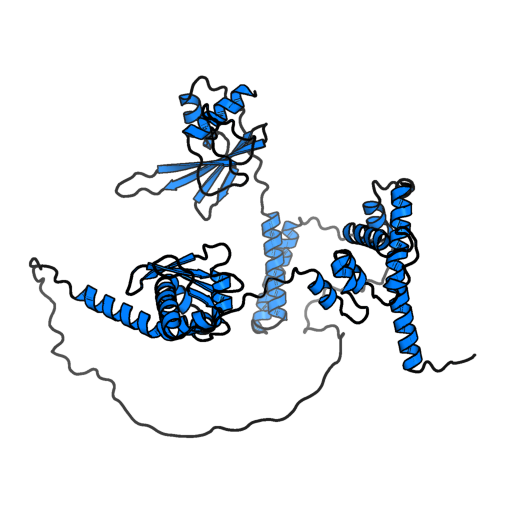465 ? 17.253 29.961 10.164 1.00 75.38 465 ASP A CA 1
ATOM 3873 C C . ASP A 1 465 ? 16.923 31.466 10.055 1.00 75.38 465 ASP A C 1
ATOM 3875 O O . ASP A 1 465 ? 15.789 31.870 9.804 1.00 75.38 465 ASP A O 1
ATOM 3879 N N . LYS A 1 466 ? 17.928 32.333 10.243 1.00 71.44 466 LYS A N 1
ATOM 3880 C CA . LYS A 1 466 ? 17.730 33.793 10.172 1.00 71.44 466 LYS A CA 1
ATOM 3881 C C . LYS A 1 466 ? 17.256 34.268 8.791 1.00 71.44 466 LYS A C 1
ATOM 3883 O O . LYS A 1 466 ? 16.684 35.351 8.715 1.00 71.44 466 LYS A O 1
ATOM 3888 N N . SER A 1 467 ? 17.511 33.495 7.729 1.00 70.50 467 SER A N 1
ATOM 3889 C CA . SER A 1 467 ? 17.033 33.793 6.374 1.00 70.50 467 SER A CA 1
ATOM 3890 C C . SER A 1 467 ? 15.590 33.341 6.124 1.00 70.50 467 SER A C 1
ATOM 3892 O O . SER A 1 467 ? 14.977 33.788 5.159 1.00 70.50 467 SER A O 1
ATOM 3894 N N . GLY A 1 468 ? 15.024 32.498 6.997 1.00 73.56 468 GLY A N 1
ATOM 3895 C CA . GLY A 1 468 ? 13.660 31.985 6.872 1.00 73.56 468 GLY A CA 1
ATOM 3896 C C . GLY A 1 468 ? 13.487 30.931 5.774 1.00 73.56 468 GLY A C 1
ATOM 3897 O O . GLY A 1 468 ? 12.354 30.523 5.510 1.00 73.56 468 GLY A O 1
ATOM 3898 N N . CYS A 1 469 ? 14.577 30.483 5.147 1.00 71.38 469 CYS A N 1
ATOM 3899 C CA . CYS A 1 469 ? 14.549 29.572 4.003 1.00 71.38 469 CYS A CA 1
ATOM 3900 C C . CYS A 1 469 ? 14.989 28.152 4.365 1.00 71.38 469 CYS A C 1
ATOM 3902 O O . CYS A 1 469 ? 14.516 27.208 3.736 1.00 71.38 469 CYS A O 1
ATOM 3904 N N . VAL A 1 470 ? 15.861 27.984 5.367 1.00 78.19 470 VAL A N 1
ATOM 3905 C CA . VAL A 1 470 ? 16.475 26.685 5.678 1.00 78.19 470 VAL A CA 1
ATOM 3906 C C . VAL A 1 470 ? 16.093 26.249 7.098 1.00 78.19 470 VAL A C 1
ATOM 3908 O O . VAL A 1 470 ? 16.282 27.025 8.039 1.00 78.19 470 VAL A O 1
ATOM 3911 N N . PRO A 1 471 ? 15.536 25.040 7.295 1.00 85.06 471 PRO A N 1
ATOM 3912 C CA . PRO A 1 471 ? 15.278 24.517 8.633 1.00 85.06 471 PRO A CA 1
ATOM 3913 C C . PRO A 1 471 ? 16.599 24.259 9.371 1.00 85.06 471 PRO A C 1
ATOM 3915 O O . PRO A 1 471 ? 17.594 23.869 8.765 1.00 85.06 471 PRO A O 1
ATOM 3918 N N . LYS A 1 472 ? 16.631 24.474 10.692 1.00 85.69 472 LYS A N 1
ATOM 3919 C CA . LYS A 1 472 ? 17.858 24.261 11.486 1.00 85.69 472 LYS A CA 1
ATOM 3920 C C . LYS A 1 472 ? 18.295 22.799 11.603 1.00 85.69 472 LYS A C 1
ATOM 3922 O O . LYS A 1 472 ? 19.461 22.546 11.894 1.00 85.69 472 LYS A O 1
ATOM 3927 N N . TRP A 1 473 ? 17.370 21.867 11.413 1.00 88.94 473 TRP A N 1
ATOM 3928 C CA . TRP A 1 473 ? 17.630 20.435 11.323 1.00 88.94 473 TRP A CA 1
ATOM 3929 C C . TRP A 1 473 ? 16.608 19.791 10.393 1.00 88.94 473 TRP A C 1
ATOM 3931 O O . TRP A 1 473 ? 15.496 20.305 10.245 1.00 88.94 473 TRP A O 1
ATOM 3941 N N . ASN A 1 474 ? 16.973 18.669 9.779 1.00 85.12 474 ASN A N 1
ATOM 3942 C CA . ASN A 1 474 ? 16.027 17.859 9.025 1.00 85.12 474 ASN A CA 1
ATOM 3943 C C . ASN A 1 474 ? 15.230 16.943 9.960 1.00 85.12 474 ASN A C 1
ATOM 3945 O O . ASN A 1 474 ? 15.743 16.454 10.967 1.00 85.12 474 ASN A O 1
ATOM 3949 N N . ARG A 1 475 ? 13.960 16.721 9.618 1.00 76.94 475 ARG A N 1
ATOM 3950 C CA . ARG A 1 475 ? 13.055 15.815 10.328 1.00 76.94 475 ARG A CA 1
ATOM 3951 C C . ARG A 1 475 ? 12.452 14.843 9.330 1.00 76.94 475 ARG A C 1
ATOM 3953 O O . ARG A 1 475 ? 11.863 15.280 8.343 1.00 76.94 475 ARG A O 1
ATOM 3960 N N . HIS A 1 476 ? 12.523 13.555 9.632 1.00 83.75 476 HIS A N 1
ATOM 3961 C CA . HIS A 1 476 ? 11.811 12.525 8.885 1.00 83.75 476 HIS A CA 1
ATOM 3962 C C . HIS A 1 476 ? 10.587 12.078 9.693 1.00 83.75 476 HIS A C 1
ATOM 3964 O O . HIS A 1 476 ? 10.672 11.914 10.907 1.00 83.75 476 HIS A O 1
ATOM 3970 N N . GLU A 1 477 ? 9.427 11.923 9.052 1.00 84.25 477 GLU A N 1
ATOM 3971 C CA . GLU A 1 477 ? 8.224 11.416 9.742 1.00 84.25 477 GLU A CA 1
ATOM 3972 C C . GLU A 1 477 ? 8.375 9.945 10.140 1.00 84.25 477 GLU A C 1
ATOM 3974 O O . GLU A 1 477 ? 7.854 9.518 11.167 1.00 84.25 477 GLU A O 1
ATOM 3979 N N . ILE A 1 478 ? 9.130 9.191 9.343 1.00 85.88 478 ILE A N 1
ATOM 3980 C CA . ILE A 1 478 ? 9.433 7.776 9.538 1.00 85.88 478 ILE A CA 1
ATOM 3981 C C . ILE A 1 478 ? 10.943 7.554 9.462 1.00 85.88 478 ILE A C 1
ATOM 3983 O O . ILE A 1 478 ? 11.667 8.375 8.898 1.00 85.88 478 ILE A O 1
ATOM 3987 N N . TYR A 1 479 ? 11.415 6.443 10.025 1.00 86.56 479 TYR A N 1
ATOM 3988 C CA . TYR A 1 479 ? 12.811 6.037 9.889 1.00 86.56 479 TYR A CA 1
ATOM 3989 C C . TYR A 1 479 ? 13.176 5.848 8.408 1.00 86.56 479 TYR A C 1
ATOM 3991 O O . TYR A 1 479 ? 12.435 5.221 7.650 1.00 86.56 479 TYR A O 1
ATOM 3999 N N . ASP A 1 480 ? 14.326 6.387 8.016 1.00 84.06 480 ASP A N 1
ATOM 4000 C CA . ASP A 1 480 ? 14.882 6.296 6.669 1.00 84.06 480 ASP A CA 1
ATOM 4001 C C . ASP A 1 480 ? 16.393 6.054 6.769 1.00 84.06 480 ASP A C 1
ATOM 4003 O O . ASP A 1 480 ? 17.040 6.472 7.730 1.00 84.06 480 ASP A O 1
ATOM 4007 N N . LYS A 1 481 ? 16.970 5.411 5.754 1.00 84.12 481 LYS A N 1
ATOM 4008 C CA . LYS A 1 481 ? 18.388 5.028 5.670 1.00 84.12 481 LYS A CA 1
ATOM 4009 C C . LYS A 1 481 ? 19.353 6.213 5.589 1.00 84.12 481 LYS A C 1
ATOM 4011 O O . LYS A 1 481 ? 20.564 6.013 5.590 1.00 84.12 481 LYS A O 1
ATOM 4016 N N . PHE A 1 482 ? 18.848 7.434 5.420 1.00 87.31 482 PHE A N 1
ATOM 4017 C CA . PHE A 1 482 ? 19.677 8.631 5.347 1.00 87.31 482 PHE A CA 1
ATOM 4018 C C . PHE A 1 482 ? 19.898 9.190 6.760 1.00 87.31 482 PHE A C 1
ATOM 4020 O O . PHE A 1 482 ? 18.939 9.643 7.386 1.00 87.31 482 PHE A O 1
ATOM 4027 N N . PRO A 1 483 ? 21.136 9.164 7.282 1.00 89.81 483 PRO A N 1
ATOM 4028 C CA . PRO A 1 483 ? 21.417 9.655 8.622 1.00 89.81 483 PRO A CA 1
ATOM 4029 C C . PRO A 1 483 ? 21.323 11.178 8.703 1.00 89.81 483 PRO A C 1
ATOM 4031 O O . PRO A 1 483 ? 21.689 11.906 7.778 1.00 89.81 483 PRO A O 1
ATOM 4034 N N . SER A 1 484 ? 20.896 11.662 9.862 1.00 90.19 484 SER A N 1
ATOM 4035 C CA . SER A 1 484 ? 20.932 13.066 10.244 1.00 90.19 484 SER A CA 1
ATOM 4036 C C . SER A 1 484 ? 22.372 13.527 10.495 1.00 90.19 484 SER A C 1
ATOM 4038 O O . SER A 1 484 ? 23.203 12.811 11.057 1.00 90.19 484 SER A O 1
ATOM 4040 N N . ASN A 1 485 ? 22.679 14.764 10.104 1.00 90.25 485 ASN A N 1
ATOM 4041 C CA . ASN A 1 485 ? 24.001 15.349 10.315 1.00 90.25 485 ASN A CA 1
ATOM 4042 C C . ASN A 1 485 ? 24.222 15.686 11.803 1.00 90.25 485 ASN A C 1
ATOM 4044 O O . ASN A 1 485 ? 23.366 16.303 12.434 1.00 90.25 485 ASN A O 1
ATOM 4048 N N . GLU A 1 486 ? 25.403 15.374 12.353 1.00 90.56 486 GLU A N 1
ATOM 4049 C CA . GLU A 1 486 ? 25.779 15.694 13.744 1.00 90.56 486 GLU A CA 1
ATOM 4050 C C . GLU A 1 486 ? 25.537 17.179 14.091 1.00 90.56 486 GLU A C 1
ATOM 4052 O O . GLU A 1 486 ? 25.093 17.508 15.188 1.00 90.56 486 GLU A O 1
ATOM 4057 N N . THR A 1 487 ? 25.787 18.095 13.149 1.00 89.75 487 THR A N 1
ATOM 4058 C CA . THR A 1 487 ? 25.585 19.540 13.360 1.00 89.75 487 THR A CA 1
ATOM 4059 C C . THR A 1 487 ? 24.103 19.905 13.493 1.00 89.75 487 THR A C 1
ATOM 4061 O O . THR A 1 487 ? 23.751 20.739 14.327 1.00 89.75 487 THR A O 1
ATOM 4064 N N . GLU A 1 488 ? 23.236 19.256 12.718 1.00 91.31 488 GLU A N 1
ATOM 4065 C CA . GLU A 1 488 ? 21.781 19.439 12.782 1.00 91.31 488 GLU A CA 1
ATOM 4066 C C . GLU A 1 488 ? 21.222 18.881 14.094 1.00 91.31 488 GLU A C 1
ATOM 4068 O O . GLU A 1 488 ? 20.454 19.550 14.784 1.00 91.31 488 GLU A O 1
ATOM 4073 N N . LEU A 1 489 ? 21.689 17.698 14.504 1.00 93.06 489 LEU A N 1
ATOM 4074 C CA . LEU A 1 489 ? 21.318 17.087 15.781 1.00 93.06 489 LEU A CA 1
ATOM 4075 C C . LEU A 1 489 ? 21.732 17.953 16.977 1.00 93.06 489 LEU A C 1
ATOM 4077 O O . LEU A 1 489 ? 21.000 18.055 17.959 1.00 93.06 489 LEU A O 1
ATOM 4081 N N . VAL A 1 490 ? 22.872 18.645 16.895 1.00 93.81 490 VAL A N 1
ATOM 4082 C CA . VAL A 1 490 ? 23.279 19.621 17.917 1.00 93.81 490 VAL A CA 1
ATOM 4083 C C . VAL A 1 490 ? 22.307 20.804 17.995 1.00 93.81 490 VAL A C 1
ATOM 4085 O O . VAL A 1 490 ? 22.012 21.261 19.102 1.00 93.81 490 VAL A O 1
ATOM 4088 N N . GLU A 1 491 ? 21.799 21.313 16.868 1.00 92.88 491 GLU A N 1
ATOM 4089 C CA . GLU A 1 491 ? 20.775 22.370 16.869 1.00 92.88 491 GLU A CA 1
ATOM 4090 C C . GLU A 1 491 ? 19.443 21.878 17.448 1.00 92.88 491 GLU A C 1
ATOM 4092 O O . GLU A 1 491 ? 18.833 22.595 18.245 1.00 92.88 491 GLU A O 1
ATOM 4097 N N . PHE A 1 492 ? 19.043 20.644 17.137 1.00 93.62 492 PHE A N 1
ATOM 4098 C CA . PHE A 1 492 ? 17.881 20.000 17.748 1.00 93.62 492 PHE A CA 1
ATOM 4099 C C . PHE A 1 492 ? 18.042 19.862 19.273 1.00 93.62 492 PHE A C 1
ATOM 4101 O O . PHE A 1 492 ? 17.184 20.304 20.034 1.00 93.62 492 PHE A O 1
ATOM 4108 N N . LEU A 1 493 ? 19.184 19.370 19.762 1.00 93.06 493 LEU A N 1
ATOM 4109 C CA . LEU A 1 493 ? 19.438 19.257 21.204 1.00 93.06 493 LEU A CA 1
ATOM 4110 C C . LEU A 1 493 ? 19.443 20.620 21.915 1.00 93.06 493 LEU A C 1
ATOM 4112 O O . LEU A 1 493 ? 19.009 20.718 23.061 1.00 93.06 493 LEU A O 1
ATOM 4116 N N . LYS A 1 494 ? 19.905 21.695 21.259 1.00 91.94 494 LYS A N 1
ATOM 4117 C CA . LYS A 1 494 ? 19.776 23.065 21.798 1.00 91.94 494 LYS A CA 1
ATOM 4118 C C . LYS A 1 494 ? 18.324 23.511 21.901 1.00 91.94 494 LYS A C 1
ATOM 4120 O O . LYS A 1 494 ? 18.019 24.317 22.775 1.00 91.94 494 LYS A O 1
ATOM 4125 N N . TYR A 1 495 ? 17.477 23.075 20.977 1.00 91.12 495 TYR A N 1
ATOM 4126 C CA . TYR A 1 495 ? 16.057 23.386 20.985 1.00 91.12 495 TYR A CA 1
ATOM 4127 C C . TYR A 1 495 ? 15.352 22.681 22.148 1.00 91.12 495 TYR A C 1
ATOM 4129 O O . TYR A 1 495 ? 14.752 23.367 22.968 1.00 91.12 495 TYR A O 1
ATOM 4137 N N . ILE A 1 496 ? 15.553 21.369 22.314 1.00 90.31 496 ILE A N 1
ATOM 4138 C CA . ILE A 1 496 ? 14.999 20.594 23.441 1.00 90.31 496 ILE A CA 1
ATOM 4139 C C . ILE A 1 496 ? 15.364 21.213 24.790 1.00 90.31 496 ILE A C 1
ATOM 4141 O O . ILE A 1 496 ? 14.514 21.422 25.647 1.00 90.31 496 ILE A O 1
ATOM 4145 N N . GLN A 1 497 ? 16.635 21.570 24.970 1.00 88.56 497 GLN A N 1
ATOM 4146 C CA . GLN A 1 497 ? 17.112 22.152 26.225 1.00 88.56 497 GLN A CA 1
ATOM 4147 C C . GLN A 1 497 ? 16.579 23.560 26.522 1.00 88.56 497 GLN A C 1
ATOM 4149 O O . GLN A 1 497 ? 16.814 24.053 27.619 1.00 88.56 497 GLN A O 1
ATOM 4154 N N . LYS A 1 498 ? 15.970 24.238 25.542 1.00 85.75 498 LYS A N 1
ATOM 4155 C CA . LYS A 1 498 ? 15.283 25.521 25.748 1.00 85.75 498 LYS A CA 1
ATOM 4156 C C . LYS A 1 498 ? 13.806 25.345 26.084 1.00 85.75 498 LYS A C 1
ATOM 4158 O O . LYS A 1 498 ? 13.228 26.267 26.647 1.00 85.75 498 LYS A O 1
ATOM 4163 N N . GLU A 1 499 ? 13.204 24.240 25.647 1.00 77.81 499 GLU A N 1
ATOM 4164 C CA . GLU A 1 499 ? 11.810 23.898 25.950 1.00 77.81 499 GLU A CA 1
ATOM 4165 C C . GLU A 1 499 ? 11.657 23.232 27.321 1.00 77.81 499 GLU A C 1
ATOM 4167 O O . GLU A 1 499 ? 10.597 23.347 27.931 1.00 77.81 499 GLU A O 1
ATOM 4172 N N . ARG A 1 500 ? 12.716 22.566 27.795 1.00 73.75 500 ARG A N 1
ATOM 4173 C CA . ARG A 1 500 ? 12.863 22.085 29.173 1.00 73.75 500 ARG A CA 1
ATOM 4174 C C . ARG A 1 500 ? 13.160 23.236 30.129 1.00 73.75 500 ARG A C 1
ATOM 4176 O O . ARG A 1 500 ? 12.615 23.200 31.254 1.00 73.75 500 ARG A O 1
#

Solvent-accessible surface area (backbone atoms only — not comparable to full-atom values): 30429 Å² total; per-residue (Å²): 137,84,83,73,79,76,45,70,68,53,51,52,50,51,53,50,52,53,54,58,50,53,37,46,46,45,28,28,49,11,31,52,54,47,54,34,49,80,65,53,50,42,47,80,81,70,34,91,42,59,46,55,39,34,31,76,76,69,68,36,47,55,70,57,52,53,48,28,32,51,45,8,45,73,49,14,41,95,36,74,26,57,46,68,29,77,94,54,65,73,44,50,53,64,38,53,61,43,52,67,74,42,52,77,78,53,48,76,72,59,53,65,87,54,51,43,68,58,50,48,52,66,63,50,77,81,70,80,80,74,80,63,51,81,74,52,78,71,54,46,48,56,40,35,36,44,24,42,45,49,46,70,76,40,44,71,66,39,62,78,43,38,58,49,48,34,70,33,40,85,45,12,47,59,52,51,52,62,73,40,64,97,52,86,46,71,48,76,23,66,55,99,88,47,53,26,38,37,37,61,54,96,86,38,29,39,40,28,43,65,86,73,45,79,75,46,44,26,51,52,54,59,46,25,46,23,34,43,67,37,46,64,56,53,55,49,51,54,55,50,50,61,59,54,70,73,64,69,86,76,86,80,77,90,77,83,86,77,91,84,82,82,76,95,82,83,76,95,82,87,78,91,84,84,89,85,88,87,80,89,88,84,84,89,85,86,91,82,85,88,91,83,82,89,87,80,84,88,84,83,87,84,81,89,86,88,79,94,74,85,78,75,80,79,66,90,66,65,97,83,71,84,86,79,88,87,70,93,66,49,75,66,56,51,40,50,52,52,35,51,51,42,50,54,50,46,57,58,42,60,76,79,45,57,82,84,38,68,66,53,46,51,41,52,48,53,37,51,49,38,54,48,54,48,52,62,68,67,53,69,78,72,75,78,54,78,66,64,81,85,78,90,67,90,50,69,65,56,45,52,51,50,65,71,49,42,74,74,32,31,74,67,49,69,45,84,90,79,56,40,38,32,22,52,48,82,45,96,70,58,26,34,41,36,38,44,33,38,73,44,77,60,53,102,88,42,73,65,46,75,49,76,42,40,33,51,25,42,42,74,84,57,62,54,42,98,83,65,78,47,57,53,36,84,72,31,86,54,91,61,95,67,59,51,53,73,71,28,52,46,48,49,53,56,48,54,67,69,76,104

Mean predicted aligned error: 22.98 Å

Nearest PDB structures (foldseek):
  7kzp-assembly1_M  TM=2.768E-01  e=3.321E-01  Homo sapiens
  3d36-assembly1_B  TM=3.486E-01  e=2.211E+00  Geobacillus stearothermophilus 10
  6z1p-assembly1_Bq  TM=3.851E-01  e=6.824E+00  Tetrahymena thermophila SB210

Sequence (500 aa):
MDNEITNYDNAKNIIRRDLESMSRKFITIGYYLKMIRDNEMYRQDGFKDIWEFAQDTYGISKSTCSRWMAMNDKFSQDGNSPYLKEEYRDFGKSQLQEMLYLTDEQMEQARPDMTAKEIREIRKPEAPKIELKKPDETERKYLNDAAKRLISSWHFWFLQDFMNRVMQVDESPKEIRKKLAGKSRCYYFSTDKGTGHINLFDDCIQVWDEENSCIGDFDWFYLAAAIQSMWNIVAMEKAQENQKESIVPVQQEPKEQIQGQMEIQDYPEILPKEHIASDSREQQEIVAMAQQEESDQELFMNPPEICEKTVETINPADPEERYEELSDETDMELLRNLLEEAKRLLKIMNEAYTEKDIRVRKQKLMIGAYAGMIADLDQEDIPEAIQPELPLFKNNDQRKEWLRNHQAWGLWYEDKNIGARYYKYDFDNGARLIAEEYTRPATDWYEEHTISYLHLVGGPEPPKDKSGCVPKWNRHEIYDKFPSNETELVEFLKYIQKER

Secondary structure (DSSP, 8-state):
-------HHHHHHHHHHHHHHHHHHHHHHHHHHHHHHHTTGGGGGT-SSHHHHHHHHH---HHHHHHHHHHHHHHBGGGS-SSBPGGGTT--HHHHHHHTT--HHHHTT--TTS-HHHHHHHTS-------PBPP-HHHHHHHHHHHHHHHHHHHHHHHHTHIIIII-TTTHHHHHHHHHTTS--EEEEE-SSSEEEEEE-SS-EEEE-TTS-EEEEE-HHHHHHHHHHHHHHHHHHHHHHHHHHTT-----PPPPPPS----TTS-----PPP----------------------------PPP-------------TT--------S-HHHHHHHHHHHHHHHHHHHHHHS-TTSHHHHHHHHHHHHHHHHHHHHS--------PPPPP--SSHHHHHHHHHTGGGG-EEEEETTTTEEEEEEE-TTSEEEEEEEEEEPPBTTB-SEEEEEEEEEE-SPPPB-TTSSSBSS--BSS--SSPPPHHHHHHHHHHHHHH-

Foldseek 3Di:
DDPDPCPPVNVVVVVVVVQLVVLLQLLLLLLVLCVCQVVVVLCVVPDPGSQRSCCPVPVQHPVSSVLSVLLNQPAPDVSRDSGGDPVCSLAGNLLSSLLSQDDPVLNVVDDSPDDSVRSNVSNDPPDPPFPADDDDPVRLQLLLQVLLQCCVVCVVVCVVCVCQCAVDLVRNLVVVVVVCVPHAQKDWGADPVGIWIWGNDPQWIWTADPVRDTPGTHHSSSSSVSNNVCNVVSVVVVVVVVVVVVPDDDDDDDDDDDPDDDDPPPDPPDDDDDDDDDDDDDDDDDDDDDDDDDDDDDDDDDDDDDDDDDPPPPDPPDPPDDDDDDDPDDPLRVLVVQLVVLVVVLVVCVVPDDCVDPVNVVSVVSNVVSVVVNVVVVPPPPPADPADDDDDDPDLVVLLVVVVVQVNRDFDDADPVQRWTWGWDADPQRKIKIKIKHWDPDDPVDHTDMDIFIAIEDGDDAQDDPVRPHGLWDYHPDDDPDGTDSRSSSVVVVVSSVVD

Radius of gyration: 36.85 Å; Cα contacts (8 Å, |Δi|>4): 498; chains: 1; bounding box: 119×83×73 Å